Protein AF-A1CC18-F1 (afdb_monomer)

Mean predicted aligned error: 10.13 Å

Radius of gyration: 28.17 Å; Cα contacts (8 Å, |Δi|>4): 1044; chains: 1; bounding box: 89×71×77 Å

Sequence (601 aa):
MAESPVPMTLGKKMDVEEQMAALIDKYSGHFKSHEPQEHPADGEYVVITDATSTLGVHLVAQLVRMKQVRTVFCLVRTPSKYMASFEVQCRLLTHGLWYDISVEDGKKIIAFPADLSNPHLLGMGDDAYGQLRRFATVIIHCDWMSDPNAPLASFEWCIASTRRLLDLCLDTERPELARFCFCSSVRTVMHTLGDVAPEALPGSFSCADYSGDAQSKLVAEHIVHRAGQGTKLRTCVVRTQENLGDLSFAGTRGDDSVADILREGKKIHALPSLDATIKWDRADVIATSVIQLTLSPNVTGIFNVVNPTFIHWGYGLLPLLHRFGSQFQILSVDEWEHRLRESTPNRTTSLKLELEECDGHGNTEFAYDTRKAQAYAPALRQGSGLDEQAVTRLLADLDLRLPGTSVSLLDTHRTVFILAGPSGCGKSTTGKDICERFKLPMIEGDDIHSPASRRKMANRIPLTDDDRWGWLAHLRGAVMNRLQNTEAPGIVVTCSALRTVYRDQLRHLSRLFDEPVQVVFLMLSIRDGKQLQDRLEKRSTDEGHYMSSTMVPSQLQVFEDPDPLETDVIVVNAARPKEVVLENVMDVVNEILSLPSQSVM

Foldseek 3Di:
DDDDDDDDPDDDDDDLQRVLVVLLVVLQPDADAADAAAAPDFAAAEEEECLQALLNLLLLLVQLPDPRQQAYEYEDADPAQLVQLQSNLQSCLLLPSNLVQDLNSSLRYGYFHACLLDLPLRRGDPVSSVCCQAHHQEYEYPDADDDQPDALVVRSSVLSSLSVVLNSQRNHHHRDGHAYEYEAACLQQLQPPDQEAEQALDPGSVRHDPGSRSSNSSSSQSSQVSSVVVHVHAYEYEHEHPFADGLSDLRDPHSHLVLVQVLLLVVLLAHEDDQFKAFHHHSNLLSLLSCLQRVDPPHHGGAYLTAPDIAGVVPGQVVLLVVQDGRGHYDHPVVSLVSSCVVPVPCSVVSVVSSCVRRSVVSRSHYYDHPVSCVRRVSSVVDDGPDSVNSNSSVVSSVPDDPPPPDDLQQQEAEEEEAEEFAQLQQVVLQVLCCVVQVAAEDELVVLFDPVCVVCQLVVHDDDVVSVVVSLVSQLVVLVVRVVVDPGRYHYYYDHCQAPVSVSSNCCSCVPDSGGYHYAYAHSDDLPLVSSQVSVVVCCVVPVDSGHSSCSVVSSVSRDDDDPSPSRYDYQDSSDDPVVSSVVVCVVVCVVRVDGSPDDD

Structure (mmCIF, N/CA/C/O backbone):
data_AF-A1CC18-F1
#
_entry.id   AF-A1CC18-F1
#
loop_
_atom_site.group_PDB
_atom_site.id
_atom_site.type_symbol
_atom_site.label_atom_id
_atom_site.label_alt_id
_atom_site.label_comp_id
_atom_site.label_asym_id
_atom_site.label_entity_id
_atom_site.label_seq_id
_atom_site.pdbx_PDB_ins_code
_atom_site.Cartn_x
_atom_site.Cartn_y
_atom_site.Cartn_z
_atom_site.occupancy
_atom_site.B_iso_or_equiv
_atom_site.auth_seq_id
_atom_site.auth_comp_id
_atom_site.auth_asym_id
_atom_site.auth_atom_id
_atom_site.pdbx_PDB_model_num
ATOM 1 N N . MET A 1 1 ? 59.262 -40.306 6.055 1.00 40.22 1 MET A N 1
ATOM 2 C CA . MET A 1 1 ? 58.000 -40.397 5.297 1.00 40.22 1 MET A CA 1
ATOM 3 C C . MET A 1 1 ? 57.099 -39.315 5.852 1.00 40.22 1 MET A C 1
ATOM 5 O O . MET A 1 1 ? 56.623 -39.466 6.966 1.00 40.22 1 MET A O 1
ATOM 9 N N . ALA A 1 2 ? 57.017 -38.179 5.166 1.00 33.97 2 ALA A N 1
ATOM 10 C CA . ALA A 1 2 ? 56.112 -37.094 5.521 1.00 33.97 2 ALA A CA 1
ATOM 11 C C . ALA A 1 2 ? 54.994 -37.115 4.477 1.00 33.97 2 ALA A C 1
ATOM 13 O O . ALA A 1 2 ? 55.279 -37.059 3.281 1.00 33.97 2 ALA A O 1
ATOM 14 N N . GLU A 1 3 ? 53.763 -37.319 4.935 1.00 34.72 3 GLU A N 1
ATOM 15 C CA . GLU A 1 3 ? 52.571 -37.378 4.097 1.00 34.72 3 GLU A CA 1
ATOM 16 C C . GLU A 1 3 ? 52.326 -36.021 3.427 1.00 34.72 3 GLU A C 1
ATOM 18 O O . GLU A 1 3 ? 52.359 -34.970 4.067 1.00 34.72 3 GLU A O 1
ATOM 23 N N . SER A 1 4 ? 52.106 -36.061 2.113 1.00 32.59 4 SER A N 1
ATOM 24 C CA . SER A 1 4 ? 51.645 -34.923 1.320 1.00 32.59 4 SER A CA 1
ATOM 25 C C . SER A 1 4 ? 50.230 -34.534 1.760 1.00 32.59 4 SER A C 1
ATOM 27 O O . SER A 1 4 ? 49.391 -35.427 1.899 1.00 32.59 4 SER A O 1
ATOM 29 N N . PRO A 1 5 ? 49.908 -33.239 1.919 1.00 38.78 5 PRO A N 1
ATOM 30 C CA . PRO A 1 5 ? 48.545 -32.828 2.210 1.00 38.78 5 PRO A CA 1
ATOM 31 C C . PRO A 1 5 ? 47.650 -33.123 0.999 1.00 38.78 5 PRO A C 1
ATOM 33 O O . PRO A 1 5 ? 47.980 -32.792 -0.141 1.00 38.78 5 PRO A O 1
ATOM 36 N N . VAL A 1 6 ? 46.522 -33.781 1.264 1.00 38.12 6 VAL A N 1
ATOM 37 C CA . VAL A 1 6 ? 45.435 -34.017 0.307 1.00 38.12 6 VAL A CA 1
ATOM 38 C C . VAL A 1 6 ? 44.830 -32.658 -0.077 1.00 38.12 6 VAL A C 1
ATOM 40 O O . VAL A 1 6 ? 44.530 -31.871 0.825 1.00 38.12 6 VAL A O 1
ATOM 43 N N . PRO A 1 7 ? 44.629 -32.341 -1.370 1.00 37.50 7 PRO A N 1
ATOM 44 C CA . PRO A 1 7 ? 43.983 -31.095 -1.758 1.00 37.50 7 PRO A CA 1
ATOM 45 C C . PRO A 1 7 ? 42.531 -31.108 -1.273 1.00 37.50 7 PRO A C 1
ATOM 47 O O . PRO A 1 7 ? 41.759 -31.990 -1.649 1.00 37.50 7 PRO A O 1
ATOM 50 N N . MET A 1 8 ? 42.150 -30.125 -0.453 1.00 37.94 8 MET A N 1
ATOM 51 C CA . MET A 1 8 ? 40.741 -29.835 -0.198 1.00 37.94 8 MET A CA 1
ATOM 52 C C . MET A 1 8 ? 40.079 -29.476 -1.531 1.00 37.94 8 MET A C 1
ATOM 54 O O . MET A 1 8 ? 40.400 -28.459 -2.145 1.00 37.94 8 MET A O 1
ATOM 58 N N . THR A 1 9 ? 39.158 -30.319 -1.988 1.00 38.44 9 THR A N 1
ATOM 59 C CA . THR A 1 9 ? 38.229 -29.999 -3.070 1.00 38.44 9 THR A CA 1
ATOM 60 C C . THR A 1 9 ? 37.445 -28.746 -2.691 1.00 38.44 9 THR A C 1
ATOM 62 O O . THR A 1 9 ? 36.601 -28.799 -1.795 1.00 38.44 9 THR A O 1
ATOM 65 N N . LEU A 1 10 ? 37.717 -27.622 -3.366 1.00 41.66 10 LEU A N 1
ATOM 66 C CA . LEU A 1 10 ? 36.809 -26.478 -3.383 1.00 41.66 10 LEU A CA 1
ATOM 67 C C . LEU A 1 10 ? 35.437 -26.986 -3.840 1.00 41.66 10 LEU A C 1
ATOM 69 O O . LEU A 1 10 ? 35.305 -27.487 -4.958 1.00 41.66 10 LEU A O 1
ATOM 73 N N . GLY A 1 11 ? 34.428 -26.885 -2.972 1.00 41.22 11 GLY A N 1
ATOM 74 C CA . GLY A 1 11 ? 33.044 -27.160 -3.344 1.00 41.22 11 GLY A CA 1
ATOM 75 C C . GLY A 1 11 ? 32.672 -26.305 -4.553 1.00 41.22 11 GLY A C 1
ATOM 76 O O . GLY A 1 11 ? 32.799 -25.081 -4.512 1.00 41.22 11 GLY A O 1
ATOM 77 N N . LYS A 1 12 ? 32.276 -26.951 -5.651 1.00 46.72 12 LYS A N 1
ATOM 78 C CA . LYS A 1 12 ? 31.840 -26.276 -6.875 1.00 46.72 12 LYS A CA 1
ATOM 79 C C . LYS A 1 12 ? 30.637 -25.396 -6.513 1.00 46.72 12 LYS A C 1
ATOM 81 O O . LYS A 1 12 ? 29.624 -25.914 -6.053 1.00 46.72 12 LYS A O 1
ATOM 86 N N . LYS A 1 13 ? 30.774 -24.073 -6.652 1.00 59.25 13 LYS A N 1
ATOM 87 C CA . LYS A 1 13 ? 29.669 -23.127 -6.454 1.00 59.25 13 LYS A CA 1
ATOM 88 C C . LYS A 1 13 ? 28.567 -23.506 -7.449 1.00 59.25 13 LYS A C 1
ATOM 90 O O . LYS A 1 13 ? 28.855 -23.610 -8.639 1.00 59.25 13 LYS A O 1
ATOM 95 N N . MET A 1 14 ? 27.376 -23.806 -6.936 1.00 76.81 14 MET A N 1
ATOM 96 C CA . MET A 1 14 ? 26.227 -24.243 -7.733 1.00 76.81 14 MET A CA 1
ATOM 97 C C . MET A 1 14 ? 25.869 -23.158 -8.751 1.00 76.81 14 MET A C 1
ATOM 99 O O . MET A 1 14 ? 25.941 -21.970 -8.413 1.00 76.81 14 MET A O 1
ATOM 103 N N . ASP A 1 15 ? 25.527 -23.551 -9.974 1.00 91.88 15 ASP A N 1
ATOM 104 C CA . ASP A 1 15 ? 25.164 -22.592 -11.017 1.00 91.88 15 ASP A CA 1
ATOM 105 C C . ASP A 1 15 ? 23.892 -21.813 -10.628 1.00 91.88 15 ASP A C 1
ATOM 107 O O . ASP A 1 15 ? 23.092 -22.286 -9.816 1.00 91.88 15 ASP A O 1
ATOM 111 N N . VAL A 1 16 ? 23.713 -20.588 -11.132 1.00 93.25 16 VAL A N 1
ATOM 112 C CA . VAL A 1 16 ? 22.559 -19.764 -10.732 1.00 93.25 16 VAL A CA 1
ATOM 113 C C . VAL A 1 16 ? 21.242 -20.373 -11.215 1.00 93.25 16 VAL A C 1
ATOM 115 O O . VAL A 1 16 ? 20.261 -20.357 -10.476 1.00 93.25 16 VAL A O 1
ATOM 118 N N . GLU A 1 17 ? 21.230 -21.010 -12.387 1.00 95.06 17 GLU A N 1
ATOM 119 C CA . GLU A 1 17 ? 20.046 -21.690 -12.912 1.00 95.06 17 GLU A CA 1
ATOM 120 C C . GLU A 1 17 ? 19.703 -22.932 -12.075 1.00 95.06 17 GLU A C 1
ATOM 122 O O . GLU A 1 17 ? 18.533 -23.199 -11.790 1.00 95.06 17 GLU A O 1
ATOM 127 N N . GLU A 1 18 ? 20.722 -23.652 -11.591 1.00 96.19 18 GLU A N 1
ATOM 128 C CA . GLU A 1 18 ? 20.558 -24.756 -10.637 1.00 96.19 18 GLU A CA 1
ATOM 129 C C . GLU A 1 18 ? 20.000 -24.259 -9.289 1.00 96.19 18 GLU A C 1
ATOM 131 O O . GLU A 1 18 ? 19.147 -24.918 -8.689 1.00 96.19 18 GLU A O 1
ATOM 136 N N . GLN A 1 19 ? 20.426 -23.080 -8.816 1.00 96.62 19 GLN A N 1
ATOM 137 C CA . GLN A 1 19 ? 19.868 -22.437 -7.616 1.00 96.62 19 GLN A CA 1
ATOM 138 C C . GLN A 1 19 ? 18.402 -22.051 -7.809 1.00 96.62 19 GLN A C 1
ATOM 140 O O . GLN A 1 19 ? 17.582 -22.323 -6.930 1.00 96.62 19 GLN A O 1
ATOM 145 N N . MET A 1 20 ? 18.057 -21.465 -8.957 1.00 98.00 20 MET A N 1
ATOM 146 C CA . MET A 1 20 ? 16.676 -21.131 -9.304 1.00 98.00 20 MET A CA 1
ATOM 147 C C . MET A 1 20 ? 15.802 -22.386 -9.321 1.00 98.00 20 MET A C 1
ATOM 149 O O . MET A 1 20 ? 14.775 -22.421 -8.644 1.00 98.00 20 MET A O 1
ATOM 153 N N . ALA A 1 21 ? 16.239 -23.451 -10.001 1.00 97.44 21 ALA A N 1
ATOM 154 C CA . ALA A 1 21 ? 15.536 -24.733 -10.022 1.00 97.44 21 ALA A CA 1
ATOM 155 C C . ALA A 1 21 ? 15.317 -25.299 -8.607 1.00 97.44 21 ALA A C 1
ATOM 157 O O . ALA A 1 21 ? 14.195 -25.674 -8.256 1.00 97.44 21 ALA A O 1
ATOM 158 N N . ALA A 1 22 ? 16.359 -25.294 -7.770 1.00 97.25 22 ALA A N 1
ATOM 159 C CA . ALA A 1 22 ? 16.284 -25.783 -6.396 1.00 97.25 22 ALA A CA 1
ATOM 160 C C . ALA A 1 22 ? 15.294 -24.981 -5.533 1.00 97.25 22 ALA A C 1
ATOM 162 O O . ALA A 1 22 ? 14.550 -25.568 -4.744 1.00 97.25 22 ALA A O 1
ATOM 163 N N . LEU A 1 23 ? 15.245 -23.653 -5.688 1.00 97.94 23 LEU A N 1
ATOM 164 C CA . LEU A 1 23 ? 14.274 -22.799 -4.995 1.00 97.94 23 LEU A CA 1
ATOM 165 C C . LEU A 1 23 ? 12.844 -23.081 -5.466 1.00 97.94 23 LEU A C 1
ATOM 167 O O . LEU A 1 23 ? 11.942 -23.211 -4.636 1.00 97.94 23 LEU A O 1
ATOM 171 N N . ILE A 1 24 ? 12.627 -23.243 -6.774 1.00 97.88 24 ILE A N 1
ATOM 172 C CA . ILE A 1 24 ? 11.308 -23.596 -7.311 1.00 97.88 24 ILE A CA 1
ATOM 173 C C . ILE A 1 24 ? 10.843 -24.924 -6.704 1.00 97.88 24 ILE A C 1
ATOM 175 O O . ILE A 1 24 ? 9.712 -25.012 -6.223 1.00 97.88 24 ILE A O 1
ATOM 179 N N . ASP A 1 25 ? 11.693 -25.948 -6.679 1.00 96.88 25 ASP A N 1
ATOM 180 C CA . ASP A 1 25 ? 11.341 -27.256 -6.119 1.00 96.88 25 ASP A CA 1
ATOM 181 C C . ASP A 1 25 ? 11.078 -27.186 -4.610 1.00 96.88 25 ASP A C 1
ATOM 183 O O . ASP A 1 25 ? 10.090 -27.751 -4.132 1.00 96.88 25 ASP A O 1
ATOM 187 N N . LYS A 1 26 ? 11.887 -26.418 -3.871 1.00 96.94 26 LYS A N 1
ATOM 188 C CA . LYS A 1 26 ? 11.709 -26.186 -2.432 1.00 96.94 26 LYS A CA 1
ATOM 189 C C . LYS A 1 26 ? 10.349 -25.568 -2.099 1.00 96.94 26 LYS A C 1
ATOM 191 O O . LYS A 1 26 ? 9.719 -25.986 -1.130 1.00 96.94 26 LYS A O 1
ATOM 196 N N . TYR A 1 27 ? 9.890 -24.591 -2.883 1.00 97.19 27 TYR A N 1
ATOM 197 C CA . TYR A 1 27 ? 8.688 -23.810 -2.565 1.00 97.19 27 TYR A CA 1
ATOM 198 C C . TYR A 1 27 ? 7.424 -24.239 -3.327 1.00 97.19 27 TYR A C 1
ATOM 200 O O . TYR A 1 27 ? 6.330 -23.791 -2.984 1.00 97.19 27 TYR A O 1
ATOM 208 N N . SER A 1 28 ? 7.521 -25.155 -4.295 1.00 93.69 28 SER A N 1
ATOM 209 C CA . SER A 1 28 ? 6.364 -25.635 -5.077 1.00 93.69 28 SER A CA 1
ATOM 210 C C . SER A 1 28 ? 5.766 -26.967 -4.603 1.00 93.69 28 SER A C 1
ATOM 212 O O . SER A 1 28 ? 4.832 -27.471 -5.224 1.00 93.69 28 SER A O 1
ATOM 214 N N . GLY A 1 29 ? 6.299 -27.578 -3.543 1.00 86.62 29 GLY A N 1
ATOM 215 C CA . GLY A 1 29 ? 5.804 -28.857 -3.018 1.00 86.62 29 GLY A CA 1
ATOM 216 C C . GLY A 1 29 ? 4.628 -28.710 -2.043 1.00 86.62 29 GLY A C 1
ATOM 217 O O . GLY A 1 29 ? 4.548 -27.733 -1.308 1.00 86.62 29 GLY A O 1
ATOM 218 N N . HIS A 1 30 ? 3.743 -29.711 -1.980 1.00 87.00 30 HIS A N 1
ATOM 219 C CA . HIS A 1 30 ? 2.725 -29.865 -0.922 1.00 87.00 30 HIS A CA 1
ATOM 220 C C . HIS A 1 30 ? 1.793 -28.651 -0.714 1.00 87.00 30 HIS A C 1
ATOM 222 O O . HIS A 1 30 ? 1.749 -28.067 0.370 1.00 87.00 30 HIS A O 1
ATOM 228 N N . PHE A 1 31 ? 1.036 -28.250 -1.739 1.00 91.12 31 PHE A N 1
ATOM 229 C CA . PHE A 1 31 ? -0.046 -27.275 -1.555 1.00 91.12 31 PHE A CA 1
ATOM 230 C C . PHE A 1 31 ? -1.204 -27.881 -0.757 1.00 91.12 31 PHE A C 1
ATOM 232 O O . PHE A 1 31 ? -1.574 -29.041 -0.959 1.00 91.12 31 PHE A O 1
ATOM 239 N N . LYS A 1 32 ? -1.779 -27.092 0.153 1.00 88.38 32 LYS A N 1
ATOM 240 C CA . LYS A 1 32 ? -2.956 -27.497 0.925 1.00 88.38 32 LYS A CA 1
ATOM 241 C C . LYS A 1 32 ? -4.192 -27.582 0.028 1.00 88.38 32 LYS A C 1
ATOM 243 O O . LYS A 1 32 ? -4.286 -26.914 -1.000 1.00 88.38 32 LYS A O 1
ATOM 248 N N . SER A 1 33 ? -5.152 -28.405 0.437 1.00 88.88 33 SER A N 1
ATOM 249 C CA . SER A 1 33 ? -6.486 -28.398 -0.163 1.00 88.88 33 SER A CA 1
ATOM 250 C C . SER A 1 33 ? -7.361 -27.399 0.576 1.00 88.88 33 SER A C 1
ATOM 252 O O . SER A 1 33 ? -7.389 -27.404 1.802 1.00 88.88 33 SER A O 1
ATOM 254 N N . HIS A 1 34 ? -8.069 -26.565 -0.175 1.00 92.06 34 HIS A N 1
ATOM 255 C CA . HIS A 1 34 ? -9.042 -25.643 0.391 1.00 92.06 34 HIS A CA 1
ATOM 256 C C . HIS A 1 34 ? -10.297 -26.383 0.841 1.00 92.06 34 HIS A C 1
ATOM 258 O O . HIS A 1 34 ? -10.808 -27.250 0.125 1.00 92.06 34 HIS A O 1
ATOM 264 N N . GLU A 1 35 ? -10.794 -26.003 2.011 1.00 90.56 35 GLU A N 1
ATOM 265 C CA . GLU A 1 35 ? -12.036 -26.496 2.589 1.00 90.56 35 GLU A CA 1
ATOM 266 C C . GLU A 1 35 ? -13.097 -25.394 2.469 1.00 90.56 35 GLU A C 1
ATOM 268 O O . GLU A 1 35 ? -13.017 -24.410 3.204 1.00 90.56 35 GLU A O 1
ATOM 273 N N . PRO A 1 36 ? -14.077 -25.527 1.553 1.00 90.69 36 PRO A N 1
ATOM 274 C CA . PRO A 1 36 ? -15.113 -24.518 1.371 1.00 90.69 36 PRO A CA 1
ATOM 275 C C . PRO A 1 36 ? -15.918 -24.291 2.649 1.00 90.69 36 PRO A C 1
ATOM 277 O O . PRO A 1 36 ? -16.419 -25.243 3.252 1.00 90.69 36 PRO A O 1
ATOM 280 N N . GLN A 1 37 ? -16.098 -23.026 3.024 1.00 92.44 37 GLN A N 1
ATOM 281 C CA . GLN A 1 37 ? -16.905 -22.628 4.180 1.00 92.44 37 GLN A CA 1
ATOM 282 C C . GLN A 1 37 ? -17.987 -21.632 3.773 1.00 92.44 37 GLN A C 1
ATOM 284 O O . GLN A 1 37 ? -17.754 -20.751 2.948 1.00 92.44 37 GLN A O 1
ATOM 289 N N . GLU A 1 38 ? -19.183 -21.751 4.351 1.00 90.25 38 GLU A N 1
ATOM 290 C CA . GLU A 1 38 ? -20.230 -20.751 4.136 1.00 90.25 38 GLU A CA 1
ATOM 291 C C . GLU A 1 38 ? -19.786 -19.396 4.694 1.00 90.25 38 GLU A C 1
ATOM 293 O O . GLU A 1 38 ? -19.384 -19.286 5.851 1.00 90.25 38 GLU A O 1
ATOM 298 N N . HIS A 1 39 ? -19.895 -18.349 3.876 1.00 89.75 39 HIS A N 1
ATOM 299 C CA . HIS A 1 39 ? -19.532 -16.999 4.284 1.00 89.75 39 HIS A CA 1
ATOM 300 C C . HIS A 1 39 ? -20.627 -16.004 3.874 1.00 89.75 39 HIS A C 1
ATOM 302 O O . HIS A 1 39 ? -20.979 -15.949 2.695 1.00 89.75 39 HIS A O 1
ATOM 308 N N . PRO A 1 40 ? -21.169 -15.198 4.808 1.00 85.19 40 PRO A N 1
ATOM 309 C CA . PRO A 1 40 ? -22.319 -14.334 4.534 1.00 85.19 40 PRO A CA 1
ATOM 310 C C . PRO A 1 40 ? -21.963 -13.048 3.774 1.00 85.19 40 PRO A C 1
ATOM 312 O O . PRO A 1 40 ? -22.850 -12.409 3.215 1.00 85.19 40 PRO A O 1
ATOM 315 N N . ALA A 1 41 ? -20.693 -12.630 3.786 1.00 85.19 41 ALA A N 1
ATOM 316 C CA . ALA A 1 41 ? -20.282 -11.374 3.158 1.00 85.19 41 ALA A CA 1
ATOM 317 C C . ALA A 1 41 ? -20.158 -11.498 1.633 1.00 85.19 41 ALA A C 1
ATOM 319 O O . ALA A 1 41 ? -19.503 -12.420 1.140 1.00 85.19 41 ALA A O 1
ATOM 320 N N . ASP A 1 42 ? -20.718 -10.530 0.911 1.00 90.12 42 ASP A N 1
ATOM 321 C CA . ASP A 1 42 ? -20.673 -10.420 -0.547 1.00 90.12 42 ASP A CA 1
ATOM 322 C C . ASP A 1 42 ? -19.545 -9.492 -1.034 1.00 90.12 42 ASP A C 1
ATOM 324 O O . ASP A 1 42 ? -18.890 -8.806 -0.250 1.00 90.12 42 ASP A O 1
ATOM 328 N N . GLY A 1 43 ? -19.334 -9.450 -2.350 1.00 94.00 43 GLY A N 1
ATOM 329 C CA . GLY A 1 43 ? -18.351 -8.560 -2.967 1.00 94.00 43 GLY A CA 1
ATOM 330 C C . GLY A 1 43 ? -16.895 -8.980 -2.745 1.00 94.00 43 GLY A C 1
ATOM 331 O O . GLY A 1 43 ? -16.594 -10.105 -2.351 1.00 94.00 43 GLY A O 1
ATOM 332 N N . GLU A 1 44 ? -15.990 -8.059 -3.062 1.00 96.62 44 GLU A N 1
ATOM 333 C CA . GLU A 1 44 ? -14.548 -8.277 -3.119 1.00 96.62 44 GLU A CA 1
ATOM 334 C C . GLU A 1 44 ? -13.831 -7.643 -1.924 1.00 96.62 44 GLU A C 1
ATOM 336 O O . GLU A 1 44 ? -14.074 -6.487 -1.564 1.00 96.62 44 GLU A O 1
ATOM 341 N N . TYR A 1 45 ? -12.902 -8.405 -1.359 1.00 97.75 45 TYR A N 1
ATOM 342 C CA . TYR A 1 45 ? -12.007 -8.029 -0.275 1.00 97.75 45 TYR A CA 1
ATOM 343 C C . TYR A 1 45 ? -10.583 -8.258 -0.775 1.00 97.75 45 TYR A C 1
ATOM 345 O O . TYR A 1 45 ? -10.106 -9.396 -0.834 1.00 97.75 45 TYR A O 1
ATOM 353 N N . VAL A 1 46 ? -9.938 -7.181 -1.211 1.00 98.56 46 VAL A N 1
ATOM 354 C CA . VAL A 1 46 ? -8.676 -7.245 -1.953 1.00 98.56 46 VAL A CA 1
ATOM 355 C C . VAL A 1 46 ? -7.518 -6.963 -1.013 1.00 98.56 46 VAL A C 1
ATOM 357 O O . VAL A 1 46 ? -7.502 -5.927 -0.363 1.00 98.56 46 VAL A O 1
ATOM 360 N N . VAL A 1 47 ? -6.544 -7.863 -0.950 1.00 98.62 47 VAL A N 1
ATOM 361 C CA . VAL A 1 47 ? -5.287 -7.665 -0.224 1.00 98.62 47 VAL A CA 1
ATOM 362 C C . VAL A 1 47 ? -4.233 -7.159 -1.199 1.00 98.62 47 VAL A C 1
ATOM 364 O O . VAL A 1 47 ? -4.071 -7.744 -2.267 1.00 98.62 47 VAL A O 1
ATOM 367 N N . ILE A 1 48 ? -3.512 -6.103 -0.839 1.00 98.50 48 ILE A N 1
ATOM 368 C CA . ILE A 1 48 ? -2.391 -5.558 -1.610 1.00 98.50 48 ILE A CA 1
ATOM 369 C C . ILE A 1 48 ? -1.153 -5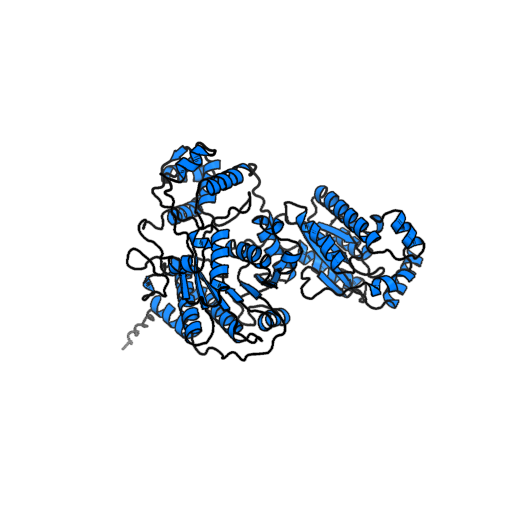.580 -0.720 1.00 98.50 48 ILE A C 1
ATOM 371 O O . ILE A 1 48 ? -1.156 -4.997 0.367 1.00 98.50 48 ILE A O 1
ATOM 375 N N . THR A 1 49 ? -0.098 -6.251 -1.177 1.00 96.06 49 THR A N 1
ATOM 376 C CA . THR A 1 49 ? 1.229 -6.131 -0.560 1.00 96.06 49 THR A CA 1
ATOM 377 C C . THR A 1 49 ? 1.985 -5.008 -1.258 1.00 96.06 49 THR A C 1
ATOM 379 O O . THR A 1 49 ? 1.982 -4.997 -2.488 1.00 96.06 49 THR A O 1
ATOM 382 N N . ASP A 1 50 ? 2.630 -4.127 -0.498 1.00 90.00 50 ASP A N 1
ATOM 383 C CA . ASP A 1 50 ? 3.218 -2.876 -0.995 1.00 90.00 50 ASP A CA 1
ATOM 384 C C . ASP A 1 50 ? 2.167 -1.915 -1.577 1.00 90.00 50 ASP A C 1
ATOM 386 O O . ASP A 1 50 ? 2.126 -1.570 -2.754 1.00 90.00 50 ASP A O 1
ATOM 390 N N . ALA A 1 51 ? 1.264 -1.473 -0.702 1.00 92.62 51 ALA A N 1
ATOM 391 C CA . ALA A 1 51 ? 0.253 -0.466 -1.025 1.00 92.62 51 ALA A CA 1
ATOM 392 C C . ALA A 1 51 ? 0.808 0.974 -1.076 1.00 92.62 51 ALA A C 1
ATOM 394 O O . ALA A 1 51 ? 0.032 1.924 -1.188 1.00 92.62 51 ALA A O 1
ATOM 395 N N . THR A 1 52 ? 2.124 1.140 -0.928 1.00 89.69 52 THR A N 1
ATOM 396 C CA . THR A 1 52 ? 2.805 2.430 -0.754 1.00 89.69 52 THR A CA 1
ATOM 397 C C . THR A 1 52 ? 3.681 2.827 -1.936 1.00 89.69 52 THR A C 1
ATOM 399 O O . THR A 1 52 ? 4.017 4.006 -2.050 1.00 89.69 52 THR A O 1
ATOM 402 N N . SER A 1 53 ? 4.018 1.888 -2.822 1.00 88.44 53 SER A N 1
ATOM 403 C CA . SER A 1 53 ? 4.612 2.191 -4.124 1.00 88.44 53 SER A CA 1
ATOM 404 C C . SER A 1 53 ? 3.632 2.891 -5.062 1.00 88.44 53 SER A C 1
ATOM 406 O O . SER A 1 53 ? 2.417 2.887 -4.845 1.00 88.44 53 SER A O 1
ATOM 408 N N . THR A 1 54 ? 4.164 3.445 -6.155 1.00 88.06 54 THR A N 1
ATOM 409 C CA . THR A 1 54 ? 3.384 4.072 -7.229 1.00 88.06 54 THR A CA 1
ATOM 410 C C . THR A 1 54 ? 2.287 3.135 -7.743 1.00 88.06 54 THR A C 1
ATOM 412 O O . THR A 1 54 ? 1.119 3.517 -7.780 1.00 88.06 54 THR A O 1
ATOM 415 N N . LEU A 1 55 ? 2.607 1.877 -8.071 1.00 92.44 55 LEU A N 1
ATOM 416 C CA . LEU A 1 55 ? 1.584 0.914 -8.494 1.00 92.44 55 LEU A CA 1
ATOM 417 C C . LEU A 1 55 ? 0.566 0.652 -7.372 1.00 92.44 55 LEU A C 1
ATOM 419 O O . LEU A 1 55 ? -0.641 0.668 -7.622 1.00 92.44 55 LEU A O 1
ATOM 423 N N . GLY A 1 56 ? 1.042 0.455 -6.139 1.00 94.88 56 GLY A N 1
ATOM 424 C CA . GLY A 1 56 ? 0.218 0.182 -4.964 1.00 94.88 56 GLY A CA 1
ATOM 425 C C . GLY A 1 56 ? -0.852 1.244 -4.708 1.00 94.88 56 GLY A C 1
ATOM 426 O O . GLY A 1 56 ? -2.034 0.910 -4.589 1.00 94.88 56 GLY A O 1
ATOM 427 N N . VAL A 1 57 ? -0.487 2.529 -4.686 1.00 93.00 57 VAL A N 1
ATOM 428 C CA . VAL A 1 57 ? -1.455 3.610 -4.428 1.00 93.00 57 VAL A CA 1
ATOM 429 C C . VAL A 1 57 ? -2.466 3.788 -5.552 1.00 93.00 57 VAL A C 1
ATOM 431 O O . VAL A 1 57 ? -3.641 4.043 -5.276 1.00 93.00 57 VAL A O 1
ATOM 434 N N . HIS A 1 58 ? -2.054 3.597 -6.808 1.00 95.44 58 HIS A N 1
ATOM 435 C CA . HIS A 1 58 ? -2.970 3.628 -7.949 1.00 95.44 58 HIS A CA 1
ATOM 436 C C . HIS A 1 58 ? -3.949 2.446 -7.903 1.00 95.44 58 HIS A C 1
ATOM 438 O O . HIS A 1 58 ? -5.143 2.637 -8.148 1.00 95.44 58 HIS A O 1
ATOM 444 N N . LEU A 1 59 ? -3.499 1.251 -7.497 1.00 98.00 59 LEU A N 1
ATOM 445 C CA . LEU A 1 59 ? -4.382 0.106 -7.244 1.00 98.00 59 LEU A CA 1
ATOM 446 C C . LEU A 1 59 ? -5.400 0.424 -6.142 1.00 98.00 59 LEU A C 1
ATOM 448 O O . LEU A 1 59 ? -6.600 0.242 -6.356 1.00 98.00 59 LEU A O 1
ATOM 452 N N . VAL A 1 60 ? -4.948 0.935 -4.991 1.00 98.06 60 VAL A N 1
ATOM 453 C CA . VAL A 1 60 ? -5.825 1.310 -3.868 1.00 98.06 60 VAL A CA 1
ATOM 454 C C . VAL A 1 60 ? -6.868 2.331 -4.322 1.00 98.06 60 VAL A C 1
ATOM 456 O O . VAL A 1 60 ? -8.065 2.087 -4.163 1.00 98.06 60 VAL A O 1
ATOM 459 N N . ALA A 1 61 ? -6.439 3.437 -4.936 1.00 96.75 61 ALA A N 1
ATOM 460 C CA . ALA A 1 61 ? -7.316 4.531 -5.348 1.00 96.75 61 ALA A CA 1
ATOM 461 C C . ALA A 1 61 ? -8.398 4.092 -6.343 1.00 96.75 61 ALA A C 1
ATOM 463 O O . ALA A 1 61 ? -9.538 4.559 -6.279 1.00 96.75 61 ALA A O 1
ATOM 464 N N . GLN A 1 62 ? -8.066 3.179 -7.257 1.00 97.75 62 GLN A N 1
ATOM 465 C CA . GLN A 1 62 ? -9.015 2.665 -8.241 1.00 97.75 62 GLN A CA 1
ATOM 466 C C . GLN A 1 62 ? -9.959 1.618 -7.637 1.00 97.75 62 GLN A C 1
ATOM 468 O O . GLN A 1 62 ? -11.170 1.700 -7.853 1.00 97.75 62 GLN A O 1
ATOM 473 N N . LEU A 1 63 ? -9.443 0.675 -6.840 1.00 98.38 63 LEU A N 1
ATOM 474 C CA . LEU A 1 63 ? -10.234 -0.405 -6.240 1.00 98.38 63 LEU A CA 1
ATOM 475 C C . LEU A 1 63 ? -11.299 0.119 -5.278 1.00 98.38 63 LEU A C 1
ATOM 477 O O . LEU A 1 63 ? -12.444 -0.327 -5.339 1.00 98.38 63 LEU A O 1
ATOM 481 N N . VAL A 1 64 ? -10.976 1.100 -4.430 1.00 97.56 64 VAL A N 1
ATOM 482 C CA . VAL A 1 64 ? -11.945 1.629 -3.454 1.00 97.56 64 VAL A CA 1
ATOM 483 C C . VAL A 1 64 ? -13.148 2.296 -4.115 1.00 97.56 64 VAL A C 1
ATOM 485 O O . VAL A 1 64 ? -14.225 2.325 -3.532 1.00 97.56 64 VAL A O 1
ATOM 488 N N . ARG A 1 65 ? -13.023 2.773 -5.356 1.00 96.75 65 ARG A N 1
ATOM 489 C CA . ARG A 1 65 ? -14.124 3.398 -6.110 1.00 96.75 65 ARG A CA 1
ATOM 490 C C . ARG A 1 65 ? -15.063 2.374 -6.754 1.00 96.75 65 ARG A C 1
ATOM 492 O O . ARG A 1 65 ? -16.137 2.727 -7.244 1.00 96.75 65 ARG A O 1
ATOM 499 N N . MET A 1 66 ? -14.679 1.100 -6.774 1.00 97.56 66 MET A N 1
ATOM 500 C CA . MET A 1 66 ? -15.472 0.030 -7.371 1.00 97.56 66 MET A CA 1
ATOM 501 C C . MET A 1 66 ? -16.585 -0.401 -6.412 1.00 97.56 66 MET A C 1
ATOM 503 O O . MET A 1 66 ? -16.363 -0.640 -5.226 1.00 97.56 66 MET A O 1
ATOM 507 N N . LYS A 1 67 ? -17.817 -0.517 -6.921 1.00 96.06 67 LYS A N 1
ATOM 508 C CA . LYS A 1 67 ? -18.996 -0.842 -6.094 1.00 96.06 67 LYS A CA 1
ATOM 509 C C . LYS A 1 67 ? -18.957 -2.259 -5.527 1.00 96.06 67 LYS A C 1
ATOM 511 O O . LYS A 1 67 ? -19.487 -2.490 -4.445 1.00 96.06 67 LYS A O 1
ATOM 516 N N . GLN A 1 68 ? -18.364 -3.192 -6.268 1.00 96.19 68 GLN A N 1
ATOM 517 C CA . GLN A 1 68 ? -18.200 -4.575 -5.836 1.00 96.19 68 GLN A CA 1
ATOM 518 C C . GLN A 1 68 ? -17.105 -4.739 -4.779 1.00 96.19 68 GLN A C 1
ATOM 520 O O . GLN A 1 68 ? -17.116 -5.743 -4.082 1.00 96.19 68 GLN A O 1
ATOM 525 N N . VAL A 1 69 ? -16.179 -3.782 -4.644 1.00 97.75 69 VAL A N 1
ATOM 526 C CA . VAL A 1 69 ? -15.113 -3.837 -3.639 1.00 97.75 69 VAL A CA 1
ATOM 527 C C . VAL A 1 69 ? -15.652 -3.291 -2.322 1.00 97.75 69 VAL A C 1
ATOM 529 O O . VAL A 1 69 ? -16.095 -2.142 -2.237 1.00 97.75 69 VAL A O 1
ATOM 532 N N . ARG A 1 70 ? -15.636 -4.140 -1.294 1.00 96.75 70 ARG A N 1
ATOM 533 C CA . ARG A 1 70 ? -16.040 -3.800 0.075 1.00 96.75 70 ARG A CA 1
ATOM 534 C C . ARG A 1 70 ? -14.866 -3.278 0.884 1.00 96.75 70 ARG A C 1
ATOM 536 O O . ARG A 1 70 ? -15.035 -2.350 1.668 1.00 96.75 70 ARG A O 1
ATOM 543 N N . THR A 1 71 ? -13.688 -3.850 0.661 1.00 97.38 71 THR A N 1
ATOM 544 C CA . THR A 1 71 ? -12.494 -3.554 1.448 1.00 97.38 71 THR A CA 1
ATOM 545 C C . THR A 1 71 ? -11.232 -3.753 0.620 1.00 97.38 71 THR A C 1
ATOM 547 O O . THR A 1 71 ? -11.128 -4.712 -0.148 1.00 97.38 71 THR A O 1
ATOM 550 N N . VAL A 1 72 ? -10.263 -2.866 0.823 1.00 98.38 72 VAL A N 1
ATOM 551 C CA . VAL A 1 72 ? -8.888 -2.989 0.345 1.00 98.38 72 VAL A CA 1
ATOM 552 C C . VAL A 1 72 ? -7.975 -3.063 1.569 1.00 98.38 72 VAL A C 1
ATOM 554 O O . VAL A 1 72 ? -7.819 -2.081 2.295 1.00 98.38 72 VAL A O 1
ATOM 557 N N . PHE A 1 73 ? -7.416 -4.245 1.816 1.00 98.06 73 PHE A N 1
ATOM 558 C CA . PHE A 1 73 ? -6.444 -4.497 2.870 1.00 98.06 73 PHE A CA 1
ATOM 559 C C . PHE A 1 73 ? -5.034 -4.169 2.368 1.00 98.06 73 PHE A C 1
ATOM 561 O O . PHE A 1 73 ? -4.508 -4.853 1.492 1.00 98.06 73 PHE A O 1
ATOM 568 N N . CYS A 1 74 ? -4.414 -3.144 2.938 1.00 97.94 74 CYS A N 1
ATOM 569 C CA . CYS A 1 74 ? -3.071 -2.691 2.598 1.00 97.94 74 CYS A CA 1
ATOM 570 C C . CYS A 1 74 ? -2.061 -3.260 3.598 1.00 97.94 74 CYS A C 1
ATOM 572 O O . CYS A 1 74 ? -2.110 -2.922 4.781 1.00 97.94 74 CYS A O 1
ATOM 574 N N . LEU A 1 75 ? -1.140 -4.109 3.151 1.00 96.44 75 LEU A N 1
ATOM 575 C CA . LEU A 1 75 ? -0.061 -4.608 4.004 1.00 96.44 75 LEU A CA 1
ATOM 576 C C . LEU A 1 75 ? 1.152 -3.695 3.859 1.00 96.44 75 LEU A C 1
ATOM 578 O O . LEU A 1 75 ? 1.659 -3.516 2.751 1.00 96.44 75 LEU A O 1
ATOM 582 N N . VAL A 1 76 ? 1.583 -3.101 4.973 1.00 93.62 76 VAL A N 1
ATOM 583 C CA . VAL A 1 76 ? 2.624 -2.068 4.986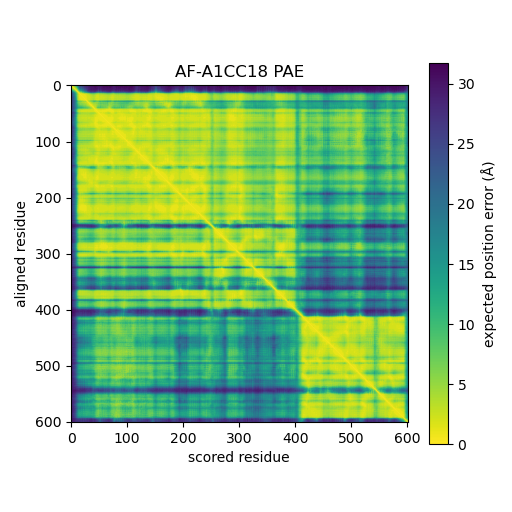 1.00 93.62 76 VAL A CA 1
ATOM 584 C C . VAL A 1 76 ? 3.634 -2.360 6.084 1.00 93.62 76 VAL A C 1
ATOM 586 O O . VAL A 1 76 ? 3.259 -2.634 7.228 1.00 93.62 76 VAL A O 1
ATOM 589 N N . ARG A 1 77 ? 4.925 -2.248 5.768 1.00 90.94 77 ARG A N 1
ATOM 590 C CA . ARG A 1 77 ? 6.004 -2.459 6.734 1.00 90.94 77 ARG A CA 1
ATOM 591 C C . ARG A 1 77 ? 6.119 -1.287 7.703 1.00 90.94 77 ARG A C 1
ATOM 593 O O . ARG A 1 77 ? 6.848 -0.333 7.475 1.00 90.94 77 ARG A O 1
ATOM 600 N N . THR A 1 78 ? 5.374 -1.363 8.798 1.00 87.88 78 THR A N 1
ATOM 601 C CA . THR A 1 78 ? 5.289 -0.314 9.822 1.00 87.88 78 THR A CA 1
ATOM 602 C C . THR A 1 78 ? 5.165 -0.937 11.213 1.00 87.88 78 THR A C 1
ATOM 604 O O . THR A 1 78 ? 4.753 -2.091 11.329 1.00 87.88 78 THR A O 1
ATOM 607 N N . PRO A 1 79 ? 5.506 -0.207 12.290 1.00 82.69 79 PRO A N 1
ATOM 608 C CA . PRO A 1 79 ? 5.431 -0.749 13.647 1.00 82.69 79 PRO A CA 1
ATOM 609 C C . PRO A 1 79 ? 3.992 -0.911 14.162 1.00 82.69 79 PRO A C 1
ATOM 611 O O . PRO A 1 79 ? 3.760 -1.681 15.091 1.00 82.69 79 PRO A O 1
ATOM 614 N N . SER A 1 80 ? 3.016 -0.197 13.588 1.00 83.50 80 SER A N 1
ATOM 615 C CA . SER A 1 80 ? 1.646 -0.165 14.103 1.00 83.50 80 SER A CA 1
ATOM 616 C C . SER A 1 80 ? 0.593 0.002 13.006 1.00 83.50 80 SER A C 1
ATOM 618 O O . SER A 1 80 ? 0.850 0.536 11.929 1.00 83.50 80 SER A O 1
ATOM 620 N N . LYS A 1 81 ? -0.642 -0.424 13.303 1.00 85.19 81 LYS A N 1
ATOM 621 C CA . LYS A 1 81 ? -1.818 -0.295 12.414 1.00 85.19 81 LYS A CA 1
ATOM 622 C C . LYS A 1 81 ? -2.130 1.150 12.036 1.00 85.19 81 LYS A C 1
ATOM 624 O O . LYS A 1 81 ? -2.524 1.447 10.908 1.00 85.19 81 LYS A O 1
ATOM 629 N N . TYR A 1 82 ? -1.921 2.040 12.994 1.00 79.56 82 TYR A N 1
ATOM 630 C CA . TYR A 1 82 ? -2.050 3.470 12.804 1.00 79.56 82 TYR A CA 1
ATOM 631 C C . TYR A 1 82 ? -1.053 3.989 11.757 1.00 79.56 82 TYR A C 1
ATOM 633 O O . TYR A 1 82 ? -1.460 4.641 10.797 1.00 79.56 82 TYR A O 1
ATOM 641 N N . MET A 1 83 ? 0.229 3.629 11.890 1.00 81.88 83 MET A N 1
ATOM 642 C CA . MET A 1 83 ? 1.273 4.015 10.936 1.00 81.88 83 MET A CA 1
ATOM 643 C C . MET A 1 83 ? 1.035 3.445 9.544 1.00 81.88 83 MET A C 1
ATOM 645 O O . MET A 1 83 ? 1.174 4.170 8.565 1.00 81.88 83 MET A O 1
ATOM 649 N N . ALA A 1 84 ? 0.593 2.191 9.450 1.00 89.25 84 ALA A N 1
ATOM 650 C CA . ALA A 1 84 ? 0.215 1.596 8.172 1.00 89.25 84 ALA A CA 1
ATOM 651 C C . ALA A 1 84 ? -0.856 2.439 7.454 1.00 89.25 84 ALA A C 1
ATOM 653 O O . ALA A 1 84 ? -0.757 2.698 6.258 1.00 89.25 84 ALA A O 1
ATOM 654 N N . SER A 1 85 ? -1.876 2.891 8.193 1.00 87.62 85 SER A N 1
ATOM 655 C CA . SER A 1 85 ? -2.995 3.662 7.627 1.00 87.62 85 SER A CA 1
ATOM 656 C C . SER A 1 85 ? -2.553 5.057 7.202 1.00 87.62 85 SER A C 1
ATOM 658 O O . SER A 1 85 ? -2.952 5.547 6.146 1.00 87.62 85 SER A O 1
ATOM 660 N N . PHE A 1 86 ? -1.694 5.671 8.012 1.00 82.44 86 PHE A N 1
ATOM 661 C CA . PHE A 1 86 ? -1.119 6.973 7.730 1.00 82.44 86 PHE A CA 1
ATOM 662 C C . PHE A 1 86 ? -0.227 6.966 6.492 1.00 82.44 86 PHE A C 1
ATOM 664 O O . PHE A 1 86 ? -0.406 7.812 5.623 1.00 82.44 86 PHE A O 1
ATOM 671 N N . GLU A 1 87 ? 0.682 5.997 6.375 1.00 85.69 87 GLU A N 1
ATOM 672 C CA . GLU A 1 87 ? 1.599 5.912 5.237 1.00 85.69 87 GLU A CA 1
ATOM 673 C C . GLU A 1 87 ? 0.819 5.762 3.924 1.00 85.69 87 GLU A C 1
ATOM 675 O O . GLU A 1 87 ? 1.065 6.503 2.977 1.00 85.69 87 GLU A O 1
ATOM 680 N N . VAL A 1 88 ? -0.202 4.896 3.879 1.00 90.62 88 VAL A N 1
ATOM 681 C CA . VAL A 1 88 ? -1.064 4.754 2.688 1.00 90.62 88 VAL A CA 1
ATOM 682 C C . VAL A 1 88 ? -1.757 6.073 2.345 1.00 90.62 88 VAL A C 1
ATOM 684 O O . VAL A 1 88 ? -1.791 6.467 1.180 1.00 90.62 88 VAL A O 1
ATOM 687 N N . GLN A 1 89 ? -2.287 6.787 3.341 1.00 86.88 89 GLN A N 1
ATOM 688 C CA . GLN A 1 89 ? -2.927 8.084 3.125 1.00 86.88 89 GLN A CA 1
ATOM 689 C C . GLN A 1 89 ? -1.937 9.138 2.608 1.00 86.88 89 GLN A C 1
ATOM 691 O O . GLN A 1 89 ? -2.245 9.850 1.653 1.00 86.88 89 GLN A O 1
ATOM 696 N N . CYS A 1 90 ? -0.747 9.224 3.202 1.00 82.31 90 CYS A N 1
ATOM 697 C CA . CYS A 1 90 ? 0.328 10.116 2.771 1.00 82.31 90 CYS A CA 1
ATOM 698 C C . CYS A 1 90 ? 0.753 9.830 1.334 1.00 82.31 90 CYS A C 1
ATOM 700 O O . CYS A 1 90 ? 0.933 10.757 0.541 1.00 82.31 90 CYS A O 1
ATOM 702 N N . ARG A 1 91 ? 0.872 8.554 0.965 1.00 84.94 91 ARG A N 1
ATOM 703 C CA . ARG A 1 91 ? 1.214 8.154 -0.401 1.00 84.94 91 ARG A CA 1
ATOM 704 C C . ARG A 1 91 ? 0.088 8.498 -1.376 1.00 84.94 91 ARG A C 1
ATOM 706 O O . ARG A 1 91 ? 0.336 9.136 -2.390 1.00 84.94 91 ARG A O 1
ATOM 713 N N . LEU A 1 92 ? -1.172 8.248 -1.030 1.00 86.88 92 LEU A N 1
ATOM 714 C CA . LEU A 1 92 ? -2.305 8.710 -1.844 1.00 86.88 92 LEU A CA 1
ATOM 715 C C . LEU A 1 92 ? -2.328 10.238 -2.014 1.00 86.88 92 LEU A C 1
ATOM 717 O O . LEU A 1 92 ? -2.681 10.726 -3.085 1.00 86.88 92 LEU A O 1
ATOM 721 N N . LEU A 1 93 ? -1.964 11.000 -0.981 1.00 80.31 93 LEU A N 1
ATOM 722 C CA . LEU A 1 93 ? -1.935 12.463 -1.017 1.00 80.31 93 LEU A CA 1
ATOM 723 C C . LEU A 1 93 ? -0.788 13.006 -1.875 1.00 80.31 93 LEU A C 1
ATOM 725 O O . LEU A 1 93 ? -1.002 13.892 -2.692 1.00 80.31 93 LEU A O 1
ATOM 729 N N . THR A 1 94 ? 0.415 12.458 -1.714 1.00 76.12 94 THR A N 1
ATOM 730 C CA . THR A 1 94 ? 1.615 12.873 -2.466 1.00 76.12 94 THR A CA 1
ATOM 731 C C . THR A 1 94 ? 1.513 12.552 -3.956 1.00 76.12 94 THR A C 1
ATOM 733 O O . THR A 1 94 ? 2.075 13.275 -4.774 1.00 76.12 94 THR A O 1
ATOM 736 N N . HIS A 1 95 ? 0.725 11.535 -4.312 1.00 77.75 95 HIS A N 1
ATOM 737 C CA . HIS A 1 95 ? 0.325 11.243 -5.688 1.00 77.75 95 HIS A CA 1
ATOM 738 C C . HIS A 1 95 ? -0.960 11.998 -6.114 1.00 77.75 95 HIS A C 1
ATOM 740 O O . HIS A 1 95 ? -1.440 11.821 -7.227 1.00 77.75 95 HIS A O 1
ATOM 746 N N . GLY A 1 96 ? -1.558 12.827 -5.249 1.00 77.06 96 GLY A N 1
ATOM 747 C CA . GLY A 1 96 ? -2.803 13.587 -5.475 1.00 77.06 96 GLY A CA 1
ATOM 748 C C . GLY A 1 96 ? -4.064 12.757 -5.722 1.00 77.06 96 GLY A C 1
ATOM 749 O O . GLY A 1 96 ? -5.096 13.293 -6.114 1.00 77.06 96 GLY A O 1
ATOM 750 N N . LEU A 1 97 ? -4.018 11.459 -5.439 1.00 86.50 97 LEU A N 1
ATOM 751 C CA . LEU A 1 97 ? -5.143 10.532 -5.564 1.00 86.50 97 LEU A CA 1
ATOM 752 C C . LEU A 1 97 ? -6.126 10.649 -4.391 1.00 86.50 97 LEU A C 1
ATOM 754 O O . LEU A 1 97 ? -7.295 10.287 -4.516 1.00 86.50 97 LEU A O 1
ATOM 758 N N . TRP A 1 98 ? -5.673 11.153 -3.238 1.00 84.88 98 TRP A N 1
ATOM 759 C CA . TRP A 1 98 ? -6.486 11.229 -2.020 1.00 84.88 98 TRP A CA 1
ATOM 760 C C . TRP A 1 98 ? -7.748 12.089 -2.177 1.00 84.88 98 TRP A C 1
ATOM 762 O O . TRP A 1 98 ? -8.803 11.750 -1.632 1.00 84.88 98 TRP A O 1
ATOM 772 N N . TYR A 1 99 ? -7.663 13.185 -2.935 1.00 80.50 99 TYR A N 1
ATOM 773 C CA . TYR A 1 99 ? -8.781 14.113 -3.123 1.00 80.50 99 TYR A CA 1
ATOM 774 C C . TYR A 1 99 ? -9.885 13.552 -4.026 1.00 80.50 99 TYR A C 1
ATOM 776 O O . TYR A 1 99 ? -11.051 13.912 -3.855 1.00 80.50 99 TYR A O 1
ATOM 784 N N . ASP A 1 100 ? -9.542 12.623 -4.920 1.00 84.19 100 ASP A N 1
ATOM 785 C CA . ASP A 1 100 ? -10.494 11.938 -5.800 1.00 84.19 100 ASP A CA 1
ATOM 786 C C . ASP A 1 100 ? -11.258 10.809 -5.087 1.00 84.19 100 ASP A C 1
ATOM 788 O O . ASP A 1 100 ? -12.264 10.302 -5.595 1.00 84.19 100 ASP A O 1
ATOM 792 N N . ILE A 1 101 ? -10.799 10.401 -3.900 1.00 89.19 101 ILE A N 1
ATOM 793 C CA . ILE A 1 101 ? -11.419 9.345 -3.101 1.00 89.19 101 ILE A CA 1
ATOM 794 C C . ILE A 1 101 ? -12.466 9.962 -2.174 1.00 89.19 101 ILE A C 1
ATOM 796 O O . ILE A 1 101 ? -12.158 10.727 -1.250 1.00 89.19 101 ILE A O 1
ATOM 800 N N . SER A 1 102 ? -13.727 9.572 -2.382 1.00 87.06 102 SER A N 1
ATOM 801 C CA . SER A 1 102 ? -14.828 9.975 -1.510 1.00 87.06 102 SER A CA 1
ATOM 802 C C . SER A 1 102 ? -14.602 9.494 -0.074 1.00 87.06 102 SER A C 1
ATOM 804 O O . SER A 1 102 ? -13.835 8.574 0.201 1.00 87.06 102 SER A O 1
ATOM 806 N N . VAL A 1 103 ? -15.277 10.115 0.888 1.00 81.19 103 VAL A N 1
ATOM 807 C CA . VAL A 1 103 ? -15.105 9.753 2.305 1.00 81.19 103 VAL A CA 1
ATOM 808 C C . VAL A 1 103 ? -15.570 8.331 2.572 1.00 81.19 103 VAL A C 1
ATOM 810 O O . VAL A 1 103 ? -14.926 7.621 3.334 1.00 81.19 103 VAL A O 1
ATOM 813 N N . GLU A 1 104 ? -16.640 7.916 1.902 1.00 84.81 104 GLU A N 1
ATOM 814 C CA . GLU A 1 104 ? -17.180 6.569 2.027 1.00 84.81 104 GLU A CA 1
ATOM 815 C C . GLU A 1 104 ? -16.279 5.527 1.355 1.00 84.81 104 GLU A C 1
ATOM 817 O O . GLU A 1 104 ? -16.042 4.469 1.928 1.00 84.81 104 GLU A O 1
ATOM 822 N N . ASP A 1 105 ? -15.696 5.837 0.193 1.00 91.81 105 ASP A N 1
ATOM 823 C CA . ASP A 1 105 ? -14.721 4.941 -0.441 1.00 91.81 105 ASP A CA 1
ATOM 824 C C . ASP A 1 105 ? -13.426 4.850 0.378 1.00 91.81 105 ASP A C 1
ATOM 826 O O . ASP A 1 105 ? -12.856 3.771 0.511 1.00 91.81 105 ASP A O 1
ATOM 830 N N . GLY A 1 106 ? -12.996 5.948 1.007 1.00 88.62 106 GLY A N 1
ATOM 831 C CA . GLY A 1 106 ? -11.826 5.965 1.887 1.00 88.62 106 GLY A CA 1
ATOM 832 C C . GLY A 1 106 ? -11.954 5.027 3.092 1.00 88.62 106 GLY A C 1
ATOM 833 O O . GLY A 1 106 ? -10.955 4.455 3.513 1.00 88.62 106 GLY A O 1
ATOM 834 N N . LYS A 1 107 ? -13.174 4.789 3.601 1.00 87.50 107 LYS A N 1
ATOM 835 C CA . LYS A 1 107 ? -13.426 3.816 4.686 1.00 87.50 107 LYS A CA 1
ATOM 836 C C . LYS A 1 107 ? -13.163 2.368 4.279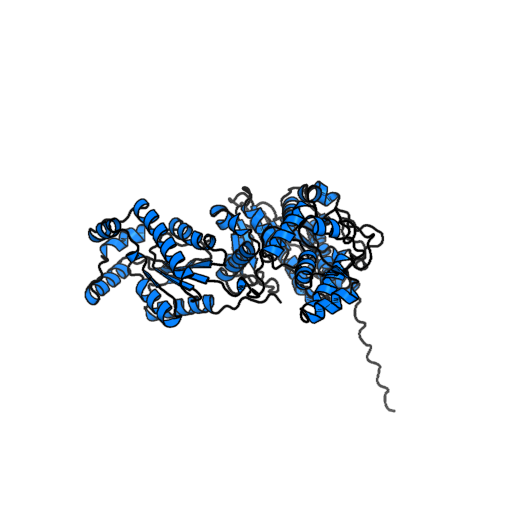 1.00 87.50 107 LYS A C 1
ATOM 838 O O . LYS A 1 107 ? -13.023 1.510 5.143 1.00 87.50 107 LYS A O 1
ATOM 843 N N . LYS A 1 108 ? -13.107 2.079 2.976 1.00 94.62 108 LYS A N 1
ATOM 844 C CA . LYS A 1 108 ? -12.774 0.742 2.474 1.00 94.62 108 LYS A CA 1
ATOM 845 C C . LYS A 1 108 ? -11.285 0.429 2.630 1.00 94.62 108 LYS A C 1
ATOM 847 O O . LYS A 1 108 ? -10.924 -0.737 2.516 1.00 94.62 108 LYS A O 1
ATOM 852 N N . ILE A 1 109 ? -10.433 1.434 2.854 1.00 95.25 109 ILE A N 1
ATOM 853 C CA . ILE A 1 109 ? -8.988 1.265 3.032 1.00 95.25 109 ILE A CA 1
ATOM 854 C C . ILE A 1 109 ? -8.721 0.845 4.473 1.00 95.25 109 ILE A C 1
ATOM 856 O O . ILE A 1 109 ? -8.966 1.609 5.404 1.00 95.25 109 ILE A O 1
ATOM 860 N N . ILE A 1 110 ? -8.176 -0.353 4.656 1.00 94.56 110 ILE A N 1
ATOM 861 C CA . ILE A 1 110 ? -7.708 -0.833 5.955 1.00 94.56 110 ILE A CA 1
ATOM 862 C C . ILE A 1 110 ? -6.251 -1.212 5.797 1.00 94.56 110 ILE A C 1
ATOM 864 O O . ILE A 1 110 ? -5.934 -2.132 5.051 1.00 94.56 110 ILE A O 1
ATOM 868 N N . ALA A 1 111 ? -5.362 -0.548 6.524 1.00 94.94 111 ALA A N 1
ATOM 869 C CA . ALA A 1 111 ? -3.952 -0.888 6.488 1.00 94.94 111 ALA A CA 1
ATOM 870 C C . ALA A 1 111 ? -3.531 -1.660 7.742 1.00 94.94 111 ALA A C 1
ATOM 872 O O . ALA A 1 111 ? -3.933 -1.329 8.863 1.00 94.94 111 ALA A O 1
ATOM 873 N N . PHE A 1 112 ? -2.704 -2.683 7.550 1.00 94.69 112 PHE A N 1
ATOM 874 C CA . PHE A 1 112 ? -2.131 -3.492 8.616 1.00 94.69 112 PHE A CA 1
ATOM 875 C C . PHE A 1 112 ? -0.601 -3.437 8.584 1.00 94.69 112 PHE A C 1
ATOM 877 O O . PHE A 1 112 ? -0.015 -3.456 7.497 1.00 94.69 112 PHE A O 1
ATOM 884 N N . PRO A 1 113 ? 0.048 -3.424 9.764 1.00 93.25 113 PRO A N 1
ATOM 885 C CA . PRO A 1 113 ? 1.482 -3.612 9.842 1.00 93.25 113 PRO A CA 1
ATOM 886 C C . PRO A 1 113 ? 1.790 -5.066 9.471 1.00 93.25 113 PRO A C 1
ATOM 888 O O . PRO A 1 113 ? 1.170 -5.992 10.003 1.00 93.25 113 PRO A O 1
ATOM 891 N N . ALA A 1 114 ? 2.716 -5.262 8.542 1.00 94.56 114 ALA A N 1
ATOM 892 C CA . ALA A 1 114 ? 3.148 -6.581 8.101 1.00 94.56 114 ALA A CA 1
ATOM 893 C C . ALA A 1 114 ? 4.646 -6.568 7.788 1.00 94.56 114 ALA A C 1
ATOM 895 O O . ALA A 1 114 ? 5.167 -5.593 7.252 1.00 94.56 114 ALA A O 1
ATOM 896 N N . ASP A 1 115 ? 5.333 -7.665 8.092 1.00 93.88 115 ASP A N 1
ATOM 897 C CA . ASP A 1 115 ? 6.704 -7.908 7.647 1.00 93.88 115 ASP A CA 1
ATOM 898 C C . ASP A 1 115 ? 6.721 -9.269 6.957 1.00 93.88 115 ASP A C 1
ATOM 900 O O . ASP A 1 115 ? 6.742 -10.314 7.608 1.00 93.88 115 ASP A O 1
ATOM 904 N N . LEU A 1 116 ? 6.689 -9.257 5.624 1.00 94.25 116 LEU A N 1
ATOM 905 C CA . LEU A 1 116 ? 6.587 -10.477 4.824 1.00 94.25 116 LEU A CA 1
ATOM 906 C C . LEU A 1 116 ? 7.823 -11.385 4.944 1.00 94.25 116 LEU A C 1
ATOM 908 O O . LEU A 1 116 ? 7.742 -12.578 4.631 1.00 94.25 116 LEU A O 1
ATOM 912 N N . SER A 1 117 ? 8.949 -10.857 5.443 1.00 92.62 117 SER A N 1
ATOM 913 C CA . SER A 1 117 ? 10.128 -11.661 5.772 1.00 92.62 117 SER A CA 1
ATOM 914 C C . SER A 1 117 ? 9.906 -12.536 7.013 1.00 92.62 117 SER A C 1
ATOM 916 O O . SER A 1 117 ? 10.554 -13.577 7.162 1.00 92.62 117 SER A O 1
ATOM 918 N N . ASN A 1 118 ? 8.953 -12.173 7.880 1.00 93.50 118 ASN A N 1
ATOM 919 C CA . ASN A 1 118 ? 8.607 -12.945 9.064 1.00 93.50 118 ASN A CA 1
ATOM 920 C C . ASN A 1 118 ? 7.782 -14.190 8.676 1.00 93.50 118 ASN A C 1
ATOM 922 O O . ASN A 1 118 ? 6.681 -14.077 8.128 1.00 93.50 118 ASN A O 1
ATOM 926 N N . PRO A 1 119 ? 8.269 -15.408 8.984 1.00 91.81 119 PRO A N 1
ATOM 927 C CA . PRO A 1 119 ? 7.586 -16.638 8.604 1.00 91.81 119 PRO A CA 1
ATOM 928 C C . PRO A 1 119 ? 6.275 -16.878 9.360 1.00 91.81 119 PRO A C 1
ATOM 930 O O . PRO A 1 119 ? 5.466 -17.691 8.911 1.00 91.81 119 PRO A O 1
ATOM 933 N N . HIS A 1 120 ? 6.065 -16.222 10.502 1.00 93.50 120 HIS A N 1
ATOM 934 C CA . HIS A 1 120 ? 4.861 -16.367 11.306 1.00 93.50 120 HIS A CA 1
ATOM 935 C C . HIS A 1 120 ? 3.835 -15.298 10.925 1.00 93.50 120 HIS A C 1
ATOM 937 O O . HIS A 1 120 ? 4.097 -14.109 11.084 1.00 93.50 120 HIS A O 1
ATOM 943 N N . LEU A 1 121 ? 2.679 -15.736 10.411 1.00 93.44 121 LEU A N 1
ATOM 944 C CA . LEU A 1 121 ? 1.528 -14.884 10.073 1.00 93.44 121 LEU A CA 1
ATOM 945 C C . LEU A 1 121 ? 1.881 -13.639 9.232 1.00 93.44 121 LEU A C 1
ATOM 947 O O . LEU A 1 121 ? 1.229 -12.609 9.359 1.00 93.44 121 LEU A O 1
ATOM 951 N N . LEU A 1 122 ? 2.919 -13.715 8.385 1.00 93.62 122 LEU A N 1
ATOM 952 C CA . LEU A 1 122 ? 3.406 -12.590 7.566 1.00 93.62 122 LEU A CA 1
ATOM 953 C C . LEU A 1 122 ? 3.818 -11.356 8.403 1.00 93.62 122 LEU A C 1
ATOM 955 O O . LEU A 1 122 ? 3.711 -10.215 7.952 1.00 93.62 122 LEU A O 1
ATOM 959 N N . GLY A 1 123 ? 4.229 -11.576 9.657 1.00 92.44 123 GLY A N 1
ATOM 960 C CA . GLY A 1 123 ? 4.579 -10.514 10.603 1.00 92.44 123 GLY A CA 1
ATOM 961 C C . GLY A 1 123 ? 3.380 -9.734 11.148 1.00 92.44 123 GLY A C 1
ATOM 962 O O . GLY A 1 123 ? 3.570 -8.682 11.751 1.00 92.44 123 GLY A O 1
ATOM 963 N N . MET A 1 124 ? 2.160 -10.233 10.942 1.00 93.44 124 MET A N 1
ATOM 964 C CA . MET A 1 124 ? 0.921 -9.613 11.405 1.00 93.44 124 MET A CA 1
ATOM 965 C C . MET A 1 124 ? 0.499 -10.165 12.775 1.00 93.44 124 MET A C 1
ATOM 967 O O . MET A 1 124 ? 0.874 -11.271 13.163 1.00 93.44 124 MET A O 1
ATOM 971 N N . GLY A 1 125 ? -0.329 -9.410 13.503 1.00 90.38 125 GLY A N 1
ATOM 972 C CA . GLY A 1 125 ? -1.011 -9.920 14.699 1.00 90.38 125 GLY A CA 1
ATOM 973 C C . GLY A 1 125 ? -2.160 -10.878 14.357 1.00 90.38 125 GLY A C 1
ATOM 974 O O . GLY A 1 125 ? -2.726 -10.800 13.264 1.00 90.38 125 GLY A O 1
ATOM 975 N N . ASP A 1 126 ? -2.547 -11.734 15.311 1.00 92.06 126 ASP A N 1
ATOM 976 C CA . ASP A 1 126 ? -3.577 -12.773 15.125 1.00 92.06 126 ASP A CA 1
ATOM 977 C C . ASP A 1 126 ? -4.910 -12.228 14.589 1.00 92.06 126 ASP A C 1
ATOM 979 O O . ASP A 1 126 ? -5.497 -12.818 13.685 1.00 92.06 126 ASP A O 1
ATOM 983 N N . ASP A 1 127 ? -5.373 -11.085 15.108 1.00 89.44 127 ASP A N 1
ATOM 984 C CA . ASP A 1 127 ? -6.621 -10.454 14.655 1.00 89.44 127 ASP A CA 1
ATOM 985 C C . ASP A 1 127 ? -6.536 -10.025 13.184 1.00 89.44 127 ASP A C 1
ATOM 987 O O . ASP A 1 127 ? -7.408 -10.351 12.382 1.00 89.44 127 ASP A O 1
ATOM 991 N N . ALA A 1 128 ? -5.443 -9.359 12.802 1.00 91.69 128 ALA A N 1
ATOM 992 C CA . ALA A 1 128 ? -5.247 -8.870 11.443 1.00 91.69 128 ALA A CA 1
ATOM 993 C C . ALA A 1 128 ? -5.121 -10.029 10.440 1.00 91.69 128 ALA A C 1
ATOM 995 O O . ALA A 1 128 ? -5.775 -10.019 9.397 1.00 91.69 128 ALA A O 1
ATOM 996 N N . TYR A 1 129 ? -4.337 -11.060 10.769 1.00 95.56 129 TYR A N 1
ATOM 997 C CA . TYR A 1 129 ? -4.219 -12.251 9.926 1.00 95.56 129 TYR A CA 1
ATOM 998 C C . TYR A 1 129 ? -5.546 -13.024 9.843 1.00 95.56 129 TYR A C 1
ATOM 1000 O O . TYR A 1 129 ? -5.944 -13.466 8.764 1.00 95.56 129 TYR A O 1
ATOM 1008 N N . GLY A 1 130 ? -6.273 -13.136 10.960 1.00 94.94 130 GLY A N 1
ATOM 1009 C CA . GLY A 1 130 ? -7.607 -13.732 11.014 1.00 94.94 130 GLY A CA 1
ATOM 1010 C C . GLY A 1 130 ? -8.616 -13.002 10.125 1.00 94.94 130 GLY A C 1
ATOM 1011 O O . GLY A 1 130 ? -9.398 -13.648 9.429 1.00 94.94 130 GLY A O 1
ATOM 1012 N N . GLN A 1 131 ? -8.557 -11.667 10.065 1.00 93.94 131 GLN A N 1
ATOM 1013 C CA . GLN A 1 131 ? -9.370 -10.879 9.137 1.00 93.94 131 GLN A CA 1
ATOM 1014 C C . GLN A 1 131 ? -9.045 -11.201 7.673 1.00 93.94 131 GLN A C 1
ATOM 1016 O O . GLN A 1 131 ? -9.971 -11.411 6.888 1.00 93.94 131 GLN A O 1
ATOM 1021 N N . LEU A 1 132 ? -7.764 -11.305 7.298 1.00 95.56 132 LEU A N 1
ATOM 1022 C CA . LEU A 1 132 ? -7.397 -11.686 5.929 1.00 95.56 132 LEU A CA 1
ATOM 1023 C C . LEU A 1 132 ? -7.916 -13.080 5.580 1.00 95.56 132 LEU A C 1
ATOM 1025 O O . LEU A 1 132 ? -8.568 -13.251 4.553 1.00 95.56 132 LEU A O 1
ATOM 1029 N N . ARG A 1 133 ? -7.682 -14.062 6.455 1.00 95.44 133 ARG A N 1
ATOM 1030 C CA . ARG A 1 133 ? -8.124 -15.445 6.251 1.00 95.44 133 ARG A CA 1
ATOM 1031 C C . ARG A 1 133 ? -9.640 -15.541 6.081 1.00 95.44 133 ARG A C 1
ATOM 1033 O O . ARG A 1 133 ? -10.124 -16.278 5.226 1.00 95.44 133 ARG A O 1
ATOM 1040 N N . ARG A 1 134 ? -10.393 -14.775 6.866 1.00 94.19 134 ARG A N 1
ATOM 1041 C CA . ARG A 1 134 ? -11.855 -14.779 6.823 1.00 94.19 134 ARG A CA 1
ATOM 1042 C C . ARG A 1 134 ? -12.418 -14.078 5.589 1.00 94.19 134 ARG A C 1
ATOM 1044 O O . ARG A 1 134 ? -13.361 -14.569 4.975 1.00 94.19 134 ARG A O 1
ATOM 1051 N N . PHE A 1 135 ? -11.869 -12.918 5.234 1.00 95.38 135 PHE A N 1
ATOM 1052 C CA . PHE A 1 135 ? -12.515 -12.035 4.268 1.00 95.38 135 PHE A CA 1
ATOM 1053 C C . PHE A 1 135 ? -11.901 -12.061 2.874 1.00 95.38 135 PHE A C 1
ATOM 1055 O O . PHE A 1 135 ? -12.667 -11.897 1.925 1.00 95.38 135 PHE A O 1
ATOM 1062 N N . ALA A 1 136 ? -10.590 -12.274 2.724 1.00 96.62 136 ALA A N 1
ATOM 1063 C CA . ALA A 1 136 ? -9.893 -12.090 1.452 1.00 96.62 136 ALA A CA 1
ATOM 1064 C C . ALA A 1 136 ? -10.513 -12.910 0.311 1.00 96.62 136 ALA A C 1
ATOM 1066 O O . ALA A 1 136 ? -10.699 -14.124 0.406 1.00 96.62 136 ALA A O 1
ATOM 1067 N N . THR A 1 137 ? -10.807 -12.227 -0.794 1.00 97.00 137 THR A N 1
ATOM 1068 C CA . THR A 1 137 ? -11.245 -12.835 -2.059 1.00 97.00 137 THR A CA 1
ATOM 1069 C C . THR A 1 137 ? -10.160 -12.749 -3.129 1.00 97.00 137 THR A C 1
ATOM 1071 O O . THR A 1 137 ? -10.178 -13.511 -4.096 1.00 97.00 137 THR A O 1
ATOM 1074 N N . VAL A 1 138 ? -9.205 -11.828 -2.966 1.00 97.44 138 VAL A N 1
ATOM 1075 C CA . VAL A 1 138 ? -8.109 -11.566 -3.904 1.00 97.44 138 VAL A CA 1
ATOM 1076 C C . VAL A 1 138 ? -6.864 -11.146 -3.140 1.00 97.44 138 VAL A C 1
ATOM 1078 O O . VAL A 1 138 ? -6.962 -10.331 -2.227 1.00 97.44 138 VAL A O 1
ATOM 1081 N N . ILE A 1 139 ? -5.698 -11.623 -3.563 1.00 98.50 139 ILE A N 1
ATOM 1082 C CA . ILE A 1 139 ? -4.396 -11.095 -3.151 1.00 98.50 139 ILE A CA 1
ATOM 1083 C C . ILE A 1 139 ? -3.647 -10.607 -4.393 1.00 98.50 139 ILE A C 1
ATOM 1085 O O . ILE A 1 139 ? -3.432 -11.377 -5.326 1.00 98.50 139 ILE A O 1
ATOM 1089 N N . ILE A 1 140 ? -3.258 -9.333 -4.396 1.00 98.62 140 ILE A N 1
ATOM 1090 C CA . ILE A 1 140 ? -2.373 -8.704 -5.380 1.00 98.62 140 ILE A CA 1
ATOM 1091 C C . ILE A 1 140 ? -1.024 -8.479 -4.696 1.00 98.62 140 ILE A C 1
ATOM 1093 O O . ILE A 1 140 ? -0.876 -7.612 -3.833 1.00 98.62 140 ILE A O 1
ATOM 1097 N N . HIS A 1 141 ? -0.046 -9.303 -5.047 1.00 98.12 141 HIS A N 1
ATOM 1098 C CA . HIS A 1 141 ? 1.278 -9.290 -4.452 1.00 98.12 141 HIS A CA 1
ATOM 1099 C C . HIS A 1 141 ? 2.234 -8.430 -5.291 1.00 98.12 141 HIS A C 1
ATOM 1101 O O . HIS A 1 141 ? 2.677 -8.880 -6.347 1.00 98.12 141 HIS A O 1
ATOM 1107 N N . CYS A 1 142 ? 2.521 -7.208 -4.825 1.00 94.88 142 CYS A N 1
ATOM 1108 C CA . CYS A 1 142 ? 3.494 -6.280 -5.422 1.00 94.88 142 CYS A CA 1
ATOM 1109 C C . CYS A 1 142 ? 4.775 -6.088 -4.591 1.00 94.88 142 CYS A C 1
ATOM 1111 O O . CYS A 1 142 ? 5.722 -5.498 -5.091 1.00 94.88 142 CYS A O 1
ATOM 1113 N N . ASP A 1 143 ? 4.811 -6.571 -3.344 1.00 91.50 143 ASP A N 1
ATOM 1114 C CA . ASP A 1 143 ? 5.928 -6.325 -2.426 1.00 91.50 143 ASP A CA 1
ATOM 1115 C C . ASP A 1 143 ? 7.129 -7.164 -2.838 1.00 91.50 143 ASP A C 1
ATOM 1117 O O . ASP A 1 143 ? 7.046 -8.394 -2.883 1.00 91.50 143 ASP A O 1
ATOM 1121 N N . TRP A 1 144 ? 8.235 -6.497 -3.142 1.00 92.12 144 TRP A N 1
ATOM 1122 C CA . TRP A 1 144 ? 9.479 -7.154 -3.495 1.00 92.12 144 TRP A CA 1
ATOM 1123 C C . TRP A 1 144 ? 10.672 -6.297 -3.090 1.00 92.12 144 TRP A C 1
ATOM 1125 O O . TRP A 1 144 ? 10.641 -5.075 -3.209 1.00 92.12 144 TRP A O 1
ATOM 1135 N N . MET A 1 145 ? 11.744 -6.938 -2.627 1.00 85.81 145 MET A N 1
ATOM 1136 C CA . MET A 1 145 ? 12.992 -6.235 -2.338 1.00 85.81 145 MET A CA 1
ATOM 1137 C C . MET A 1 145 ? 13.576 -5.687 -3.641 1.00 85.81 145 MET A C 1
ATOM 1139 O O . MET A 1 145 ? 13.750 -6.453 -4.581 1.00 85.81 145 MET A O 1
ATOM 1143 N N . SER A 1 146 ? 13.925 -4.404 -3.699 1.00 74.25 146 SER A N 1
ATOM 1144 C CA . SER A 1 146 ? 14.660 -3.847 -4.837 1.00 74.25 146 SER A CA 1
ATOM 1145 C C . SER A 1 146 ? 16.118 -3.640 -4.437 1.00 74.25 146 SER A C 1
ATOM 1147 O O . SER A 1 146 ? 16.459 -2.669 -3.772 1.00 74.25 146 SER A O 1
ATOM 1149 N N . ASP A 1 147 ? 16.985 -4.592 -4.786 1.00 79.44 147 ASP A N 1
ATOM 1150 C CA . ASP A 1 147 ? 18.438 -4.422 -4.683 1.00 79.44 147 ASP A CA 1
ATOM 1151 C C . ASP A 1 147 ? 19.104 -5.044 -5.920 1.00 79.44 147 ASP A C 1
ATOM 1153 O O . ASP A 1 147 ? 19.295 -6.264 -5.978 1.00 79.44 147 ASP A O 1
ATOM 1157 N N . PRO A 1 148 ? 19.474 -4.239 -6.930 1.00 69.69 148 PRO A N 1
ATOM 1158 C CA . PRO A 1 148 ? 20.029 -4.761 -8.176 1.00 69.69 148 PRO A CA 1
ATOM 1159 C C . PRO A 1 148 ? 21.395 -5.440 -7.988 1.00 69.69 148 PRO A C 1
ATOM 1161 O O . PRO A 1 148 ? 21.811 -6.215 -8.849 1.00 69.69 148 PRO A O 1
ATOM 1164 N N . ASN A 1 149 ? 22.088 -5.181 -6.873 1.00 81.19 149 ASN A N 1
ATOM 1165 C CA . ASN A 1 149 ? 23.414 -5.727 -6.584 1.00 81.19 149 ASN A CA 1
ATOM 1166 C C . ASN A 1 149 ? 23.366 -6.976 -5.694 1.00 81.19 149 ASN A C 1
ATOM 1168 O O . ASN A 1 149 ? 24.382 -7.665 -5.540 1.00 81.19 149 ASN A O 1
ATOM 1172 N N . ALA A 1 150 ? 22.215 -7.281 -5.092 1.00 88.12 150 ALA A N 1
ATOM 1173 C CA . ALA A 1 150 ? 22.077 -8.438 -4.227 1.00 88.12 150 ALA A CA 1
ATOM 1174 C C . ALA A 1 150 ? 22.070 -9.752 -5.035 1.00 88.12 150 ALA A C 1
ATOM 1176 O O . ALA A 1 150 ? 21.455 -9.846 -6.101 1.00 88.12 150 ALA A O 1
ATOM 1177 N N . PRO A 1 151 ? 22.724 -10.815 -4.531 1.00 93.12 151 PRO A N 1
ATOM 1178 C CA . PRO A 1 151 ? 22.646 -12.137 -5.142 1.00 93.12 151 PRO A CA 1
ATOM 1179 C C . PRO A 1 151 ? 21.269 -12.775 -4.911 1.00 93.12 151 PRO A C 1
ATOM 1181 O O . PRO A 1 151 ? 20.618 -12.501 -3.905 1.00 93.12 151 PRO A O 1
ATOM 1184 N N . LEU A 1 152 ? 20.879 -13.725 -5.772 1.00 94.12 152 LEU A N 1
ATOM 1185 C CA . LEU A 1 152 ? 19.617 -14.484 -5.687 1.00 94.12 152 LEU A CA 1
ATOM 1186 C C . LEU A 1 152 ? 19.287 -14.997 -4.271 1.00 94.12 152 LEU A C 1
ATOM 1188 O O . LEU A 1 152 ? 18.145 -14.919 -3.827 1.00 94.12 152 LEU A O 1
ATOM 1192 N N . ALA A 1 153 ? 20.287 -15.488 -3.534 1.00 93.75 153 ALA A N 1
ATOM 1193 C CA . ALA A 1 153 ? 20.102 -16.009 -2.177 1.00 93.75 153 ALA A CA 1
ATOM 1194 C C . ALA A 1 153 ? 19.525 -14.975 -1.186 1.00 93.75 153 ALA A C 1
ATOM 1196 O O . ALA A 1 153 ? 18.814 -15.353 -0.256 1.00 93.75 153 ALA A O 1
ATOM 1197 N N . SER A 1 154 ? 19.781 -13.680 -1.391 1.00 95.00 154 SER A N 1
ATOM 1198 C CA . SER A 1 154 ? 19.240 -12.605 -0.548 1.00 95.00 154 SER A CA 1
ATOM 1199 C C . SER A 1 154 ? 17.724 -12.431 -0.696 1.00 95.00 154 SER A C 1
ATOM 1201 O O . SER A 1 154 ? 17.092 -11.856 0.185 1.00 95.00 154 SER A O 1
ATOM 1203 N N . PHE A 1 155 ? 17.132 -12.958 -1.773 1.00 95.94 155 PHE A N 1
ATOM 1204 C CA . PHE A 1 155 ? 15.706 -12.842 -2.100 1.00 95.94 155 PHE A CA 1
ATOM 1205 C C . PHE A 1 155 ? 14.892 -14.079 -1.717 1.00 95.94 155 PHE A C 1
ATOM 1207 O O . PHE A 1 155 ? 13.694 -14.153 -1.996 1.00 95.94 155 PHE A O 1
ATOM 1214 N N . GLU A 1 156 ? 15.502 -15.076 -1.069 1.00 96.44 156 GLU A N 1
ATOM 1215 C CA . GLU A 1 156 ? 14.780 -16.293 -0.694 1.00 96.44 156 GLU A CA 1
ATOM 1216 C C . GLU A 1 156 ? 13.572 -15.990 0.210 1.00 96.44 156 GLU A C 1
ATOM 1218 O O . GLU A 1 156 ? 12.542 -16.660 0.115 1.00 96.44 156 GLU A O 1
ATOM 1223 N N . TRP A 1 157 ? 13.652 -14.955 1.050 1.00 94.81 157 TRP A N 1
ATOM 1224 C CA . TRP A 1 157 ? 12.519 -14.541 1.873 1.00 94.81 157 TRP A CA 1
ATOM 1225 C C . TRP A 1 157 ? 11.352 -13.994 1.034 1.00 94.81 157 TRP A C 1
ATOM 1227 O O . TRP A 1 157 ? 10.209 -14.300 1.372 1.00 94.81 157 TRP A O 1
ATOM 1237 N N . CYS A 1 158 ? 11.613 -13.276 -0.071 1.00 96.00 158 CYS A N 1
ATOM 1238 C CA . CYS A 1 158 ? 10.582 -12.812 -1.009 1.00 96.00 158 CYS A CA 1
ATOM 1239 C C . CYS A 1 158 ? 9.862 -14.018 -1.620 1.00 96.00 158 CYS A C 1
ATOM 1241 O O . CYS A 1 158 ? 8.643 -14.136 -1.515 1.00 96.00 158 CYS A O 1
ATOM 1243 N N . ILE A 1 159 ? 10.628 -14.993 -2.118 1.00 97.88 159 ILE A N 1
ATOM 1244 C CA . ILE A 1 159 ? 10.106 -16.250 -2.677 1.00 97.88 159 ILE A CA 1
ATOM 1245 C C . ILE A 1 159 ? 9.264 -17.010 -1.639 1.00 97.88 159 ILE A C 1
ATOM 1247 O O . ILE A 1 159 ? 8.151 -17.470 -1.918 1.00 97.88 159 ILE A O 1
ATOM 1251 N N . ALA A 1 160 ? 9.772 -17.123 -0.413 1.00 97.19 160 ALA A N 1
ATOM 1252 C CA . ALA A 1 160 ? 9.063 -17.774 0.677 1.00 97.19 160 ALA A CA 1
ATOM 1253 C C . ALA A 1 160 ? 7.775 -17.021 1.054 1.00 97.19 160 ALA A C 1
ATOM 1255 O O . ALA A 1 160 ? 6.775 -17.653 1.396 1.00 97.19 160 ALA A O 1
ATOM 1256 N N . SER A 1 161 ? 7.772 -15.687 0.986 1.00 96.38 161 SER A N 1
ATOM 1257 C CA . SER A 1 161 ? 6.583 -14.869 1.237 1.00 96.38 161 SER A CA 1
ATOM 1258 C C . SER A 1 161 ? 5.504 -15.086 0.176 1.00 96.38 161 SER A C 1
ATOM 1260 O O . SER A 1 161 ? 4.349 -15.314 0.539 1.00 96.38 161 SER A O 1
ATOM 1262 N N . THR A 1 162 ? 5.878 -15.177 -1.108 1.00 98.00 162 THR A N 1
ATOM 1263 C CA . THR A 1 162 ? 4.957 -15.539 -2.195 1.00 98.00 162 THR A CA 1
ATOM 1264 C C . THR A 1 162 ? 4.296 -16.879 -1.910 1.00 98.00 162 THR A C 1
ATOM 1266 O O . THR A 1 162 ? 3.077 -17.008 -2.016 1.00 98.00 162 THR A O 1
ATOM 1269 N N . ARG A 1 163 ? 5.075 -17.876 -1.468 1.00 97.31 163 ARG A N 1
ATOM 1270 C CA . ARG A 1 163 ? 4.520 -19.177 -1.085 1.00 97.31 163 ARG A CA 1
ATOM 1271 C C . ARG A 1 163 ? 3.521 -19.068 0.072 1.00 97.31 163 ARG A C 1
ATOM 1273 O O . ARG A 1 163 ? 2.447 -19.658 -0.001 1.00 97.31 163 ARG A O 1
ATOM 1280 N N . ARG A 1 164 ? 3.826 -18.297 1.115 1.00 97.12 164 ARG A N 1
ATOM 1281 C CA . ARG A 1 164 ? 2.915 -18.115 2.260 1.00 97.12 164 ARG A CA 1
ATOM 1282 C C . ARG A 1 164 ? 1.627 -17.386 1.879 1.00 97.12 164 ARG A C 1
ATOM 1284 O O . ARG A 1 164 ? 0.575 -17.705 2.422 1.00 97.12 164 ARG A O 1
ATOM 1291 N N . LEU A 1 165 ? 1.685 -16.440 0.944 1.00 97.75 165 LEU A N 1
ATOM 1292 C CA . LEU A 1 165 ? 0.494 -15.764 0.421 1.00 97.75 165 LEU A CA 1
ATOM 1293 C C . LEU A 1 165 ? -0.365 -16.698 -0.447 1.00 97.75 165 LEU A C 1
ATOM 1295 O O . LEU A 1 165 ? -1.593 -16.644 -0.375 1.00 97.75 165 LEU A O 1
ATOM 1299 N N . LEU A 1 166 ? 0.260 -17.595 -1.219 1.00 97.75 166 LEU A N 1
ATOM 1300 C CA . LEU A 1 166 ? -0.450 -18.679 -1.907 1.00 97.75 166 LEU A CA 1
ATOM 1301 C C . LEU A 1 166 ? -1.134 -19.611 -0.897 1.00 97.75 166 LEU A C 1
ATOM 1303 O O . LEU A 1 166 ? -2.303 -19.941 -1.077 1.00 97.75 166 LEU A O 1
ATOM 1307 N N . ASP A 1 167 ? -0.448 -19.987 0.187 1.00 96.25 167 ASP A N 1
ATOM 1308 C CA . ASP A 1 167 ? -1.045 -20.790 1.260 1.00 96.25 167 ASP A CA 1
ATOM 1309 C C . ASP A 1 167 ? -2.212 -20.048 1.940 1.00 96.25 167 ASP A C 1
ATOM 1311 O O . ASP A 1 167 ? -3.252 -20.656 2.176 1.00 96.25 167 ASP A O 1
ATOM 1315 N N . LEU A 1 168 ? -2.108 -18.730 2.162 1.00 96.81 168 LEU A N 1
ATOM 1316 C CA . LEU A 1 168 ? -3.219 -17.912 2.666 1.00 96.81 168 LEU A CA 1
ATOM 1317 C C . LEU A 1 168 ? -4.434 -17.952 1.726 1.00 96.81 168 LEU A C 1
ATOM 1319 O O . LEU A 1 168 ? -5.557 -18.038 2.210 1.00 96.81 168 LEU A O 1
ATOM 1323 N N . CYS A 1 169 ? -4.234 -17.944 0.402 1.00 96.88 169 CYS A N 1
ATOM 1324 C CA . CYS A 1 169 ? -5.340 -18.081 -0.554 1.00 96.88 169 CYS A CA 1
ATOM 1325 C C . CYS A 1 169 ? -6.048 -19.440 -0.463 1.00 96.88 169 CYS A C 1
ATOM 1327 O O . CYS A 1 169 ? -7.245 -19.525 -0.738 1.00 96.88 169 CYS A O 1
ATOM 1329 N N . LEU A 1 170 ? -5.305 -20.497 -0.126 1.00 95.62 170 LEU A N 1
ATOM 1330 C CA . LEU A 1 170 ? -5.832 -21.851 0.057 1.00 95.62 170 LEU A CA 1
ATOM 1331 C C . LEU A 1 170 ? -6.539 -22.002 1.414 1.00 95.62 170 LEU A C 1
ATOM 1333 O O . LEU A 1 170 ? -7.519 -22.739 1.516 1.00 95.62 170 LEU A O 1
ATOM 1337 N N . ASP A 1 171 ? -6.069 -21.277 2.430 1.00 94.56 171 ASP A N 1
ATOM 1338 C CA . ASP A 1 171 ? -6.557 -21.332 3.811 1.00 94.56 171 ASP A CA 1
ATOM 1339 C C . ASP A 1 171 ? -7.734 -20.373 4.098 1.00 94.56 171 ASP A C 1
ATOM 1341 O O . ASP A 1 171 ? -8.182 -20.297 5.251 1.00 94.56 171 ASP A O 1
ATOM 1345 N N . THR A 1 172 ? -8.244 -19.640 3.095 1.00 94.81 172 THR A N 1
ATOM 1346 C CA . THR A 1 172 ? -9.366 -18.710 3.294 1.00 94.81 172 THR A CA 1
ATOM 1347 C C . THR A 1 172 ? -10.648 -19.423 3.732 1.00 94.81 172 THR A C 1
ATOM 1349 O O . THR A 1 172 ? -10.972 -20.516 3.273 1.00 94.81 172 THR A O 1
ATOM 1352 N N . GLU A 1 173 ? -11.420 -18.787 4.611 1.00 94.50 173 GLU A N 1
ATOM 1353 C CA . GLU A 1 173 ? -12.668 -19.321 5.183 1.00 94.50 173 GLU A CA 1
ATOM 1354 C C . GLU A 1 173 ? -13.881 -18.886 4.344 1.00 94.50 173 GLU A C 1
ATOM 1356 O O . GLU A 1 173 ? -14.807 -18.227 4.822 1.00 94.50 173 GLU A O 1
ATOM 1361 N N . ARG A 1 174 ? -13.848 -19.201 3.043 1.00 93.44 174 ARG A N 1
ATOM 1362 C CA . ARG A 1 174 ? -14.866 -18.785 2.064 1.00 93.44 174 ARG A CA 1
ATOM 1363 C C . ARG A 1 174 ? -15.364 -19.961 1.214 1.00 93.44 174 ARG A C 1
ATOM 1365 O O . ARG A 1 174 ? -14.738 -21.017 1.221 1.00 93.44 174 ARG A O 1
ATOM 1372 N N . PRO A 1 175 ? -16.479 -19.807 0.469 1.00 92.31 175 PRO A N 1
ATOM 1373 C CA . PRO A 1 175 ? -16.978 -20.880 -0.395 1.00 92.31 175 PRO A CA 1
ATOM 1374 C C . PRO A 1 175 ? -16.075 -21.141 -1.606 1.00 92.31 175 PRO A C 1
ATOM 1376 O O . PRO A 1 175 ? -16.010 -22.259 -2.113 1.00 92.31 175 PRO A O 1
ATOM 1379 N N . GLU A 1 176 ? -15.411 -20.090 -2.088 1.00 91.69 176 GLU A N 1
ATOM 1380 C CA . GLU A 1 176 ? -14.470 -20.138 -3.199 1.00 91.69 176 GLU A CA 1
ATOM 1381 C C . GLU A 1 176 ? -13.072 -19.732 -2.732 1.00 91.69 176 GLU A C 1
ATOM 1383 O O . GLU A 1 176 ? -12.915 -18.854 -1.881 1.00 91.69 176 GLU A O 1
ATOM 1388 N N . LEU A 1 177 ? -12.067 -20.331 -3.375 1.00 93.38 177 LEU A N 1
ATOM 1389 C CA . LEU A 1 177 ? -10.667 -19.939 -3.259 1.00 93.38 177 LEU A CA 1
ATOM 1390 C C . LEU A 1 177 ? -10.474 -18.458 -3.587 1.00 93.38 177 LEU A C 1
ATOM 1392 O O . LEU A 1 177 ? -11.020 -17.954 -4.578 1.00 93.38 177 LEU A O 1
ATOM 1396 N N . ALA A 1 178 ? -9.605 -17.795 -2.822 1.00 95.12 178 ALA A N 1
ATOM 1397 C CA . ALA A 1 178 ? -9.141 -16.470 -3.203 1.00 95.12 178 ALA A CA 1
ATOM 1398 C C . ALA A 1 178 ? -8.370 -16.529 -4.535 1.00 95.12 178 ALA A C 1
ATOM 1400 O O . ALA A 1 178 ? -7.765 -17.540 -4.886 1.00 95.12 178 ALA A O 1
ATOM 1401 N N . ARG A 1 179 ? -8.393 -15.440 -5.301 1.00 96.44 179 ARG A N 1
ATOM 1402 C CA . ARG A 1 179 ? -7.555 -15.264 -6.497 1.00 96.44 179 ARG A CA 1
ATOM 1403 C C . ARG A 1 179 ? -6.187 -14.719 -6.108 1.00 96.44 179 ARG A C 1
ATOM 1405 O O . ARG A 1 179 ? -6.092 -13.911 -5.188 1.00 96.44 179 ARG A O 1
ATOM 1412 N N . PHE A 1 180 ? -5.151 -15.105 -6.846 1.00 97.94 180 PHE A N 1
ATOM 1413 C CA . PHE A 1 180 ? -3.791 -14.628 -6.609 1.00 97.94 180 PHE A CA 1
ATOM 1414 C C . PHE A 1 180 ? -3.225 -13.951 -7.859 1.00 97.94 180 PHE A C 1
ATOM 1416 O O . PHE A 1 180 ? -3.146 -14.574 -8.917 1.00 97.94 180 PHE A O 1
ATOM 1423 N N . CYS A 1 181 ? -2.819 -12.690 -7.740 1.00 98.31 181 CYS A N 1
ATOM 1424 C CA . CYS A 1 181 ? -2.073 -11.966 -8.760 1.00 98.31 181 CYS A CA 1
ATOM 1425 C C . CYS A 1 181 ? -0.676 -11.642 -8.236 1.00 98.31 181 CYS A C 1
ATOM 1427 O O . CYS A 1 181 ? -0.547 -11.013 -7.192 1.00 98.31 181 CYS A O 1
ATOM 1429 N N . PHE A 1 182 ? 0.358 -12.042 -8.968 1.00 98.50 182 PHE A N 1
ATOM 1430 C CA . PHE A 1 182 ? 1.742 -11.680 -8.691 1.00 98.50 182 PHE A CA 1
ATOM 1431 C C . PHE A 1 182 ? 2.212 -10.613 -9.677 1.00 98.50 182 PHE A C 1
ATOM 1433 O O . PHE A 1 182 ? 2.196 -10.849 -10.888 1.00 98.50 182 PHE A O 1
ATOM 1440 N N . CYS A 1 183 ? 2.630 -9.460 -9.162 1.00 97.38 183 CYS A N 1
ATOM 1441 C CA . CYS A 1 183 ? 3.270 -8.412 -9.945 1.00 97.38 183 CYS A CA 1
ATOM 1442 C C . CYS A 1 183 ? 4.767 -8.718 -10.058 1.00 97.38 183 CYS A C 1
ATOM 1444 O O . CYS A 1 183 ? 5.546 -8.496 -9.136 1.00 97.38 183 CYS A O 1
ATOM 1446 N N . SER A 1 184 ? 5.136 -9.284 -11.201 1.00 97.00 184 SER A N 1
ATOM 1447 C CA . SER A 1 184 ? 6.504 -9.572 -11.618 1.00 97.00 184 SER A CA 1
ATOM 1448 C C . SER A 1 184 ? 7.061 -8.419 -12.468 1.00 97.00 184 SER A C 1
ATOM 1450 O O . SER A 1 184 ? 6.402 -7.407 -12.697 1.00 97.00 184 SER A O 1
ATOM 1452 N N . SER A 1 185 ? 8.273 -8.584 -12.990 1.00 93.81 185 SER A N 1
ATOM 1453 C CA . SER A 1 185 ? 8.967 -7.597 -13.817 1.00 93.81 185 SER A CA 1
ATOM 1454 C C . SER A 1 185 ? 9.238 -8.143 -15.215 1.00 93.81 185 SER A C 1
ATOM 1456 O O . SER A 1 185 ? 9.510 -9.334 -15.392 1.00 93.81 185 SER A O 1
ATOM 1458 N N . VAL A 1 186 ? 9.230 -7.275 -16.226 1.00 92.44 186 VAL A N 1
ATOM 1459 C CA . VAL A 1 186 ? 9.690 -7.636 -17.578 1.00 92.44 186 VAL A CA 1
ATOM 1460 C C . VAL A 1 186 ? 11.167 -8.047 -17.624 1.00 92.44 186 VAL A C 1
ATOM 1462 O O . VAL A 1 186 ? 11.570 -8.776 -18.530 1.00 92.44 186 VAL A O 1
ATOM 1465 N N . ARG A 1 187 ? 11.959 -7.685 -16.604 1.00 91.25 187 ARG A N 1
ATOM 1466 C CA . ARG A 1 187 ? 13.354 -8.129 -16.434 1.00 91.25 187 ARG A CA 1
ATOM 1467 C C . ARG A 1 187 ? 13.498 -9.643 -16.309 1.00 91.25 187 ARG A C 1
ATOM 1469 O O . ARG A 1 187 ? 14.552 -10.177 -16.630 1.00 91.25 187 ARG A O 1
ATOM 1476 N N . THR A 1 188 ? 12.439 -10.355 -15.925 1.00 94.81 188 THR A N 1
ATOM 1477 C CA . THR A 1 188 ? 12.420 -11.830 -15.898 1.00 94.81 188 THR A CA 1
ATOM 1478 C C . THR A 1 188 ? 12.573 -12.467 -17.283 1.00 94.81 188 THR A C 1
ATOM 1480 O O . THR A 1 188 ? 12.901 -13.647 -17.381 1.00 94.81 188 THR A O 1
ATOM 1483 N N . VAL A 1 189 ? 12.344 -11.703 -18.356 1.00 94.00 189 VAL A N 1
ATOM 1484 C CA . VAL A 1 189 ? 12.370 -12.180 -19.746 1.00 94.00 189 VAL A CA 1
ATOM 1485 C C . VAL A 1 189 ? 13.145 -11.254 -20.689 1.00 94.00 189 VAL A C 1
ATOM 1487 O O . VAL A 1 189 ? 13.032 -11.393 -21.907 1.00 94.00 189 VAL A O 1
ATOM 1490 N N . MET A 1 190 ? 13.947 -10.330 -20.156 1.00 87.81 190 MET A N 1
ATOM 1491 C CA . MET A 1 190 ? 14.686 -9.316 -20.922 1.00 87.81 190 MET A CA 1
ATOM 1492 C C . MET A 1 190 ? 15.701 -9.900 -21.918 1.00 87.81 190 MET A C 1
ATOM 1494 O O . MET A 1 190 ? 15.942 -9.315 -22.968 1.00 87.81 190 MET A O 1
ATOM 1498 N N . HIS A 1 191 ? 16.279 -11.062 -21.620 1.00 89.19 191 HIS A N 1
ATOM 1499 C CA . HIS A 1 191 ? 17.239 -11.766 -22.476 1.00 89.19 191 HIS A CA 1
ATOM 1500 C C . HIS A 1 191 ? 16.602 -12.946 -23.224 1.00 89.19 191 HIS A C 1
ATOM 1502 O O . HIS A 1 191 ? 17.272 -13.924 -23.563 1.00 89.19 191 HIS A O 1
ATOM 1508 N N . THR A 1 192 ? 15.286 -12.899 -23.462 1.00 90.19 192 THR A N 1
ATOM 1509 C CA . THR A 1 192 ? 14.612 -13.907 -24.292 1.00 90.19 192 THR A CA 1
ATOM 1510 C C . THR A 1 192 ? 15.233 -13.935 -25.687 1.00 90.19 192 THR A C 1
ATOM 1512 O O . THR A 1 192 ? 15.437 -12.896 -26.304 1.00 90.19 192 THR A O 1
ATOM 1515 N N . LEU A 1 193 ? 15.521 -15.134 -26.200 1.00 85.69 193 LEU A N 1
ATOM 1516 C CA . LEU A 1 193 ? 16.041 -15.296 -27.556 1.00 85.69 193 LEU A CA 1
ATOM 1517 C C . LEU A 1 193 ? 14.990 -14.886 -28.599 1.00 85.69 193 LEU A C 1
ATOM 1519 O O . LEU A 1 193 ? 13.873 -15.408 -28.595 1.00 85.69 193 LEU A O 1
ATOM 1523 N N . GLY A 1 194 ? 15.391 -14.019 -29.530 1.00 84.94 194 GLY A N 1
ATOM 1524 C CA . GLY A 1 194 ? 14.536 -13.453 -30.576 1.00 84.94 194 GLY A CA 1
ATOM 1525 C C . GLY A 1 194 ? 14.062 -12.038 -30.247 1.00 84.94 194 GLY A C 1
ATOM 1526 O O . GLY A 1 194 ? 14.485 -11.441 -29.262 1.00 84.94 194 GLY A O 1
ATOM 1527 N N . ASP A 1 195 ? 13.164 -11.515 -31.080 1.00 84.19 195 ASP A N 1
ATOM 1528 C CA . ASP A 1 195 ? 12.796 -10.092 -31.038 1.00 84.19 195 ASP A CA 1
ATOM 1529 C C . ASP A 1 195 ? 11.584 -9.812 -30.132 1.00 84.19 195 ASP A C 1
ATOM 1531 O O . ASP A 1 195 ? 11.245 -8.659 -29.873 1.00 84.19 195 ASP A O 1
ATOM 1535 N N . VAL A 1 196 ? 10.893 -10.861 -29.659 1.00 88.44 196 VAL A N 1
ATOM 1536 C CA . VAL A 1 196 ? 9.651 -10.730 -28.883 1.00 88.44 196 VAL A CA 1
ATOM 1537 C C . VAL A 1 196 ? 9.602 -11.703 -27.702 1.00 88.44 196 VAL A C 1
ATOM 1539 O O . VAL A 1 196 ? 9.584 -12.921 -27.890 1.00 88.44 196 VAL A O 1
ATOM 1542 N N . ALA A 1 197 ? 9.465 -11.174 -26.485 1.00 91.94 197 ALA A N 1
ATOM 1543 C CA . ALA A 1 197 ? 9.179 -11.964 -25.289 1.00 91.94 197 ALA A CA 1
ATOM 1544 C C . ALA A 1 197 ? 7.682 -12.334 -25.198 1.00 91.94 197 ALA A C 1
ATOM 1546 O O . ALA A 1 197 ? 6.828 -11.442 -25.178 1.00 91.94 197 ALA A O 1
ATOM 1547 N N . PRO A 1 198 ? 7.323 -13.630 -25.112 1.00 95.00 198 PRO A N 1
ATOM 1548 C CA . PRO A 1 198 ? 5.929 -14.067 -25.101 1.00 95.00 198 PRO A CA 1
ATOM 1549 C C . PRO A 1 198 ? 5.243 -13.897 -23.735 1.00 95.00 198 PRO A C 1
ATOM 1551 O O . PRO A 1 198 ? 5.872 -13.924 -22.677 1.00 95.00 198 PRO A O 1
ATOM 1554 N N . GLU A 1 199 ? 3.909 -13.845 -23.755 1.00 96.75 199 GLU A N 1
ATOM 1555 C CA . GLU A 1 199 ? 3.039 -13.934 -22.568 1.00 96.75 199 GLU A CA 1
ATOM 1556 C C . GLU A 1 199 ? 2.878 -15.394 -22.119 1.00 96.75 199 GLU A C 1
ATOM 1558 O O . GLU A 1 199 ? 1.817 -16.025 -22.262 1.00 96.75 199 GLU A O 1
ATOM 1563 N N . ALA A 1 200 ? 3.997 -15.973 -21.687 1.00 96.12 200 ALA A N 1
ATOM 1564 C CA . ALA A 1 200 ? 4.128 -17.339 -21.208 1.00 96.12 200 ALA A CA 1
ATOM 1565 C C . ALA A 1 200 ? 5.336 -17.469 -20.265 1.00 96.12 200 ALA A C 1
ATOM 1567 O O . ALA A 1 200 ? 6.205 -16.594 -20.197 1.00 96.12 200 ALA A O 1
ATOM 1568 N N . LEU A 1 201 ? 5.382 -18.589 -19.544 1.00 95.69 201 LEU A N 1
ATOM 1569 C CA . LEU A 1 201 ? 6.542 -18.953 -18.739 1.00 95.69 201 LEU A CA 1
ATOM 1570 C C . LEU A 1 201 ? 7.705 -19.287 -19.691 1.00 95.69 201 LEU A C 1
ATOM 1572 O O . LEU A 1 201 ? 7.475 -20.012 -20.667 1.00 95.69 201 LEU A O 1
ATOM 1576 N N . PRO A 1 202 ? 8.915 -18.752 -19.469 1.00 94.00 202 PRO A N 1
ATOM 1577 C CA . PRO A 1 202 ? 10.034 -19.009 -20.360 1.00 94.00 202 PRO A CA 1
ATOM 1578 C C . PRO A 1 202 ? 10.503 -20.465 -20.258 1.00 94.00 202 PRO A C 1
ATOM 1580 O O . PRO A 1 202 ? 10.360 -21.123 -19.228 1.00 94.00 202 PRO A O 1
ATOM 1583 N N . GLY A 1 203 ? 11.071 -20.977 -21.352 1.00 89.56 203 GLY A N 1
ATOM 1584 C CA . GLY A 1 203 ? 11.631 -22.333 -21.403 1.00 89.56 203 GLY A CA 1
ATOM 1585 C C . GLY A 1 203 ? 13.041 -22.461 -20.813 1.00 89.56 203 GLY A C 1
ATOM 1586 O O . GLY A 1 203 ? 13.529 -23.578 -20.679 1.00 89.56 203 GLY A O 1
ATOM 1587 N N . SER A 1 204 ? 13.692 -21.341 -20.492 1.00 93.00 204 SER A N 1
ATOM 1588 C CA . SER A 1 204 ? 15.051 -21.260 -19.943 1.00 93.00 204 SER A CA 1
ATOM 1589 C C . SER A 1 204 ? 15.118 -20.152 -18.896 1.00 93.00 204 SER A C 1
ATOM 1591 O O . SER A 1 204 ? 14.441 -19.139 -19.057 1.00 93.00 204 SER A O 1
ATOM 1593 N N . PHE A 1 205 ? 15.952 -20.312 -17.867 1.00 96.19 205 PHE A N 1
ATOM 1594 C CA . PHE A 1 205 ? 16.205 -19.261 -16.873 1.00 96.19 205 PHE A CA 1
ATOM 1595 C C . PHE A 1 205 ? 17.149 -18.171 -17.386 1.00 96.19 205 PHE A C 1
ATOM 1597 O O . PHE A 1 205 ? 17.094 -17.042 -16.906 1.00 96.19 205 PHE A O 1
ATOM 1604 N N . SER A 1 206 ? 17.930 -18.473 -18.424 1.00 92.75 206 SER A N 1
ATOM 1605 C CA . SER A 1 206 ? 18.847 -17.539 -19.082 1.00 92.75 206 SER A CA 1
ATOM 1606 C C . SER A 1 206 ? 18.172 -16.303 -19.696 1.00 92.75 206 SER A C 1
ATOM 1608 O O . SER A 1 206 ? 18.865 -15.419 -20.187 1.00 92.75 206 SER A O 1
ATOM 1610 N N . CYS A 1 207 ? 16.835 -16.256 -19.753 1.00 92.00 207 CYS A N 1
ATOM 1611 C CA . CYS A 1 207 ? 16.097 -15.093 -20.243 1.00 92.00 207 CYS A CA 1
ATOM 1612 C C . CYS A 1 207 ? 15.961 -13.978 -19.202 1.00 92.00 207 CYS A C 1
ATOM 1614 O O . CYS A 1 207 ? 15.602 -12.861 -19.572 1.00 92.00 207 CYS A O 1
ATOM 1616 N N . ALA A 1 208 ? 16.184 -14.273 -17.921 1.00 92.31 208 ALA A N 1
ATOM 1617 C CA . ALA A 1 208 ? 16.160 -13.259 -16.883 1.00 92.31 208 ALA A CA 1
ATOM 1618 C C . ALA A 1 208 ? 17.411 -12.382 -16.968 1.00 92.31 208 ALA A C 1
ATOM 1620 O O . ALA A 1 208 ? 18.502 -12.862 -17.278 1.00 92.31 208 ALA A O 1
ATOM 1621 N N . ASP A 1 209 ? 17.244 -11.103 -16.649 1.00 89.75 209 ASP A N 1
ATOM 1622 C CA . ASP A 1 209 ? 18.349 -10.210 -16.321 1.00 89.75 209 ASP A CA 1
ATOM 1623 C C . ASP A 1 209 ? 19.242 -10.827 -15.225 1.00 89.75 209 ASP A C 1
ATOM 1625 O O . ASP A 1 209 ? 18.791 -11.609 -14.381 1.00 89.75 209 ASP A O 1
ATOM 1629 N N . TYR A 1 210 ? 20.531 -10.489 -15.236 1.00 89.62 210 TYR A N 1
ATOM 1630 C CA . TYR A 1 210 ? 21.524 -11.134 -14.371 1.00 89.62 210 TYR A CA 1
ATOM 1631 C C . TYR A 1 210 ? 21.410 -10.756 -12.887 1.00 89.62 210 TYR A C 1
ATOM 1633 O O . TYR A 1 210 ? 22.104 -11.352 -12.057 1.00 89.62 210 TYR A O 1
ATOM 1641 N N . SER A 1 211 ? 20.562 -9.785 -12.541 1.00 89.69 211 SER A N 1
ATOM 1642 C CA . SER A 1 211 ? 20.308 -9.399 -11.154 1.00 89.69 211 SER A CA 1
ATOM 1643 C C . SER A 1 211 ? 19.600 -10.499 -10.354 1.00 89.69 211 SER A C 1
ATOM 1645 O O . SER A 1 211 ? 18.765 -11.253 -10.865 1.00 89.69 211 SER A O 1
ATOM 1647 N N . GLY A 1 212 ? 19.904 -10.563 -9.052 1.00 91.62 212 GLY A N 1
ATOM 1648 C CA . GLY A 1 212 ? 19.221 -11.474 -8.133 1.00 91.62 212 GLY A CA 1
ATOM 1649 C C . GLY A 1 212 ? 17.720 -11.191 -8.029 1.00 91.62 212 GLY A C 1
ATOM 1650 O O . GLY A 1 212 ? 16.941 -12.133 -7.887 1.00 91.62 212 GLY A O 1
ATOM 1651 N N . ASP A 1 213 ? 17.310 -9.926 -8.174 1.00 91.06 213 ASP A N 1
ATOM 1652 C CA . ASP A 1 213 ? 15.903 -9.520 -8.197 1.00 91.06 213 ASP A CA 1
ATOM 1653 C C . ASP A 1 213 ? 15.144 -10.183 -9.356 1.00 91.06 213 ASP A C 1
ATOM 1655 O O . ASP A 1 213 ? 14.210 -10.956 -9.120 1.00 91.06 213 ASP A O 1
ATOM 1659 N N . ALA A 1 214 ? 15.593 -9.978 -10.599 1.00 93.06 214 ALA A N 1
ATOM 1660 C CA . ALA A 1 214 ? 14.941 -10.537 -11.781 1.00 93.06 214 ALA A CA 1
ATOM 1661 C C . ALA A 1 214 ? 14.903 -12.073 -11.754 1.00 93.06 214 ALA A C 1
ATOM 1663 O O . ALA A 1 214 ? 13.870 -12.684 -12.040 1.00 93.06 214 ALA A O 1
ATOM 1664 N N . GLN A 1 215 ? 16.001 -12.710 -11.343 1.00 96.31 215 GLN A N 1
ATOM 1665 C CA . GLN A 1 215 ? 16.069 -14.164 -11.176 1.00 96.31 215 GLN A CA 1
ATOM 1666 C C . GLN A 1 215 ? 15.083 -14.658 -10.107 1.00 96.31 215 GLN A C 1
ATOM 1668 O O . GLN A 1 215 ? 14.363 -15.635 -10.320 1.00 96.31 215 GLN A O 1
ATOM 1673 N N . SER A 1 216 ? 14.999 -13.975 -8.963 1.00 97.19 216 SER A N 1
ATOM 1674 C CA . SER A 1 216 ? 14.096 -14.358 -7.872 1.00 97.19 216 SER A CA 1
ATOM 1675 C C . SER A 1 216 ? 12.618 -14.195 -8.238 1.00 97.19 216 SER A C 1
ATOM 1677 O O . SER A 1 216 ? 11.812 -15.075 -7.923 1.00 97.19 216 SER A O 1
ATOM 1679 N N . LYS A 1 217 ? 12.259 -13.131 -8.969 1.00 97.31 217 LYS A N 1
ATOM 1680 C CA . LYS A 1 217 ? 10.904 -12.935 -9.502 1.00 97.31 217 LYS A CA 1
ATOM 1681 C C . LYS A 1 217 ? 10.556 -14.033 -10.496 1.00 97.31 217 LYS A C 1
ATOM 1683 O O . LYS A 1 217 ? 9.473 -14.601 -10.387 1.00 97.31 217 LYS A O 1
ATOM 1688 N N . LEU A 1 218 ? 11.478 -14.421 -11.386 1.00 98.00 218 LEU A N 1
ATOM 1689 C CA . LEU A 1 218 ? 11.243 -15.540 -12.303 1.00 98.00 218 LEU A CA 1
ATOM 1690 C C . LEU A 1 218 ? 11.005 -16.855 -11.538 1.00 98.00 218 LEU A C 1
ATOM 1692 O O . LEU A 1 218 ? 10.064 -17.585 -11.848 1.00 98.00 218 LEU A O 1
ATOM 1696 N N . VAL A 1 219 ? 11.776 -17.137 -10.482 1.00 98.44 219 VAL A N 1
ATOM 1697 C CA . VAL A 1 219 ? 11.511 -18.277 -9.581 1.00 98.44 219 VAL A CA 1
ATOM 1698 C C . VAL A 1 219 ? 10.088 -18.222 -9.011 1.00 98.44 219 VAL A C 1
ATOM 1700 O O . VAL A 1 219 ? 9.378 -19.233 -9.022 1.00 98.44 219 VAL A O 1
ATOM 1703 N N . ALA A 1 220 ? 9.637 -17.051 -8.559 1.00 98.38 220 ALA A N 1
ATOM 1704 C CA . ALA A 1 220 ? 8.280 -16.862 -8.057 1.00 98.38 220 ALA A CA 1
ATOM 1705 C C . ALA A 1 220 ? 7.208 -17.071 -9.140 1.00 98.38 220 ALA A C 1
ATOM 1707 O O . ALA A 1 220 ? 6.204 -17.728 -8.860 1.00 98.38 220 ALA A O 1
ATOM 1708 N N . GLU A 1 221 ? 7.429 -16.638 -10.388 1.00 98.56 221 GLU A N 1
ATOM 1709 C CA . GLU A 1 221 ? 6.513 -16.931 -11.502 1.00 98.56 221 GLU A CA 1
ATOM 1710 C C . GLU A 1 221 ? 6.310 -18.440 -11.689 1.00 98.56 221 GLU A C 1
ATOM 1712 O O . GLU A 1 221 ? 5.177 -18.906 -11.842 1.00 98.56 221 GLU A O 1
ATOM 1717 N N . HIS A 1 222 ? 7.393 -19.223 -11.623 1.00 98.31 222 HIS A N 1
ATOM 1718 C CA . HIS A 1 222 ? 7.329 -20.682 -11.711 1.00 98.31 222 HIS A CA 1
ATOM 1719 C C . HIS A 1 222 ? 6.554 -21.300 -10.535 1.00 98.31 222 HIS A C 1
ATOM 1721 O O . HIS A 1 222 ? 5.761 -22.221 -10.749 1.00 98.31 222 HIS A O 1
ATOM 1727 N N . ILE A 1 223 ? 6.737 -20.798 -9.309 1.00 98.25 223 ILE A N 1
ATOM 1728 C CA . ILE A 1 223 ? 6.009 -21.272 -8.117 1.00 98.25 223 ILE A CA 1
ATOM 1729 C C . ILE A 1 223 ? 4.514 -20.959 -8.235 1.00 98.25 223 ILE A C 1
ATOM 1731 O O . ILE A 1 223 ? 3.680 -21.839 -8.017 1.00 98.25 223 ILE A O 1
ATOM 1735 N N . VAL A 1 224 ? 4.160 -19.737 -8.641 1.00 98.19 224 VAL A N 1
ATOM 1736 C CA . VAL A 1 224 ? 2.771 -19.301 -8.858 1.00 98.19 224 VAL A CA 1
ATOM 1737 C C . VAL A 1 224 ? 2.109 -20.110 -9.976 1.00 98.19 224 VAL A C 1
ATOM 1739 O O . VAL A 1 224 ? 0.955 -20.533 -9.849 1.00 98.19 224 VAL A O 1
ATOM 1742 N N . HIS A 1 225 ? 2.842 -20.395 -11.054 1.00 96.69 225 HIS A N 1
ATOM 1743 C CA . HIS A 1 225 ? 2.367 -21.261 -12.128 1.00 96.69 225 HIS A CA 1
ATOM 1744 C C . HIS A 1 225 ? 2.108 -22.693 -11.630 1.00 96.69 225 HIS A C 1
ATOM 1746 O O . HIS A 1 225 ? 1.035 -23.247 -11.878 1.00 96.69 225 HIS A O 1
ATOM 1752 N N . ARG A 1 226 ? 3.046 -23.284 -10.875 1.00 96.31 226 ARG A N 1
ATOM 1753 C CA . ARG A 1 226 ? 2.891 -24.628 -10.290 1.00 96.31 226 ARG A CA 1
ATOM 1754 C C . ARG A 1 226 ? 1.744 -24.692 -9.278 1.00 96.31 226 ARG A C 1
ATOM 1756 O O . ARG A 1 226 ? 1.030 -25.689 -9.266 1.00 96.31 226 ARG A O 1
ATOM 1763 N N . ALA A 1 227 ? 1.513 -23.641 -8.492 1.00 96.38 227 ALA A N 1
ATOM 1764 C CA . ALA A 1 227 ? 0.369 -23.554 -7.583 1.00 96.38 227 ALA A CA 1
ATOM 1765 C C . ALA A 1 227 ? -0.967 -23.590 -8.340 1.00 96.38 227 ALA A C 1
ATOM 1767 O O . ALA A 1 227 ? -1.870 -24.332 -7.953 1.00 96.38 227 ALA A O 1
ATOM 1768 N N . GLY A 1 228 ? -1.073 -22.851 -9.449 1.00 94.19 228 GLY A N 1
ATOM 1769 C CA . GLY A 1 228 ? -2.262 -22.865 -10.306 1.00 94.19 228 GLY A CA 1
ATOM 1770 C C . GLY A 1 228 ? -2.505 -24.209 -11.004 1.00 94.19 228 GLY A C 1
ATOM 1771 O O . GLY A 1 228 ? -3.650 -24.602 -11.178 1.00 94.19 228 GLY A O 1
ATOM 1772 N N . GLN A 1 229 ? -1.447 -24.946 -11.368 1.00 92.69 229 GLN A N 1
ATOM 1773 C CA . GLN A 1 229 ? -1.567 -26.292 -11.958 1.00 92.69 229 GLN A CA 1
ATOM 1774 C C . GLN A 1 229 ? -1.864 -27.382 -10.916 1.00 92.69 229 GLN A C 1
ATOM 1776 O O . GLN A 1 229 ? -2.593 -28.331 -11.193 1.00 92.69 229 GLN A O 1
ATOM 1781 N N . GLY A 1 230 ? -1.272 -27.271 -9.724 1.00 91.19 230 GLY A N 1
ATOM 1782 C CA . GLY A 1 230 ? -1.390 -28.261 -8.651 1.00 91.19 230 GLY A CA 1
ATOM 1783 C C . GLY A 1 230 ? -2.646 -28.115 -7.791 1.00 91.19 230 GLY A C 1
ATOM 1784 O O . GLY A 1 230 ? -2.934 -28.993 -6.981 1.00 91.19 230 GLY A O 1
ATOM 1785 N N . THR A 1 231 ? -3.392 -27.020 -7.945 1.00 92.06 231 THR A N 1
ATOM 1786 C CA . THR A 1 231 ? -4.601 -26.719 -7.170 1.00 92.06 231 THR A CA 1
ATOM 1787 C C . THR A 1 231 ? -5.702 -26.158 -8.079 1.00 92.06 231 THR A C 1
ATOM 1789 O O . THR A 1 231 ? -5.558 -26.114 -9.294 1.00 92.06 231 THR A O 1
ATOM 1792 N N . LYS A 1 232 ? -6.831 -25.725 -7.502 1.00 91.19 232 LYS A N 1
ATOM 1793 C CA . LYS A 1 232 ? -7.864 -24.955 -8.223 1.00 91.19 232 LYS A CA 1
ATOM 1794 C C . LYS A 1 232 ? -7.662 -23.439 -8.095 1.00 91.19 232 LYS A C 1
ATOM 1796 O O . LYS A 1 232 ? -8.566 -22.672 -8.425 1.00 91.19 232 LYS A O 1
ATOM 1801 N N . LEU A 1 233 ? -6.517 -23.011 -7.560 1.00 93.31 233 LEU A N 1
ATOM 1802 C CA . LEU A 1 233 ? -6.209 -21.608 -7.348 1.00 93.31 233 LEU A CA 1
ATOM 1803 C C . LEU A 1 233 ? -6.086 -20.901 -8.695 1.00 93.31 233 LEU A C 1
ATOM 1805 O O . LEU A 1 233 ? -5.306 -21.294 -9.561 1.00 93.31 233 LEU A O 1
ATOM 1809 N N . ARG A 1 234 ? -6.846 -19.822 -8.859 1.00 94.94 234 ARG A N 1
ATOM 1810 C CA . ARG A 1 234 ? -6.723 -18.953 -10.026 1.00 94.94 234 ARG A CA 1
ATOM 1811 C C . ARG A 1 234 ? -5.529 -18.034 -9.824 1.00 94.94 234 ARG A C 1
ATOM 1813 O O . ARG A 1 234 ? -5.567 -17.169 -8.948 1.00 94.94 234 ARG A O 1
ATOM 1820 N N . THR A 1 235 ? -4.495 -18.239 -10.634 1.00 96.62 235 THR A N 1
ATOM 1821 C CA . THR A 1 235 ? -3.259 -17.464 -10.572 1.00 96.62 235 THR A CA 1
ATOM 1822 C C . THR A 1 235 ? -3.055 -16.612 -11.821 1.00 96.62 235 THR A C 1
ATOM 1824 O O . THR A 1 235 ? -3.252 -17.057 -12.956 1.00 96.62 235 THR A O 1
ATOM 1827 N N . CYS A 1 236 ? -2.651 -15.368 -11.598 1.00 96.75 236 CYS A N 1
ATOM 1828 C CA . CYS A 1 236 ? -2.286 -14.395 -12.614 1.00 96.75 236 CYS A CA 1
ATOM 1829 C C . CYS A 1 236 ? -0.879 -13.878 -12.303 1.00 96.75 236 CYS A C 1
ATOM 1831 O O . CYS A 1 236 ? -0.577 -13.552 -11.159 1.00 96.75 236 CYS A O 1
ATOM 1833 N N . VAL A 1 237 ? -0.012 -13.811 -13.304 1.00 98.38 237 VAL A N 1
ATOM 1834 C CA . VAL A 1 237 ? 1.294 -13.155 -13.213 1.00 98.38 237 VAL A CA 1
ATOM 1835 C C . VAL A 1 237 ? 1.276 -11.994 -14.192 1.00 98.38 237 VAL A C 1
ATOM 1837 O O . VAL A 1 237 ? 0.986 -12.187 -15.373 1.00 98.38 237 VAL A O 1
ATOM 1840 N N . VAL A 1 238 ? 1.575 -10.796 -13.708 1.00 97.88 238 VAL A N 1
ATOM 1841 C CA . VAL A 1 238 ? 1.650 -9.581 -14.521 1.00 97.88 238 VAL A CA 1
ATOM 1842 C C . VAL A 1 238 ? 3.079 -9.067 -14.482 1.00 97.88 238 VAL A C 1
ATOM 1844 O O . VAL A 1 238 ? 3.587 -8.758 -13.415 1.00 97.88 238 VAL A O 1
ATOM 1847 N N . ARG A 1 239 ? 3.753 -9.021 -15.630 1.00 97.31 239 ARG A N 1
ATOM 1848 C CA . ARG A 1 239 ? 5.092 -8.439 -15.759 1.00 97.31 239 ARG A CA 1
ATOM 1849 C C . ARG A 1 239 ? 4.948 -6.974 -16.139 1.00 97.31 239 ARG A C 1
ATOM 1851 O O . ARG A 1 239 ? 4.476 -6.691 -17.241 1.00 97.31 239 ARG A O 1
ATOM 1858 N N . THR A 1 240 ? 5.326 -6.072 -15.244 1.00 92.69 240 THR A N 1
ATOM 1859 C CA . THR A 1 240 ? 5.318 -4.621 -15.482 1.00 92.69 240 THR A CA 1
ATOM 1860 C C . THR A 1 240 ? 6.743 -4.104 -15.663 1.00 92.69 240 THR A C 1
ATOM 1862 O O . THR A 1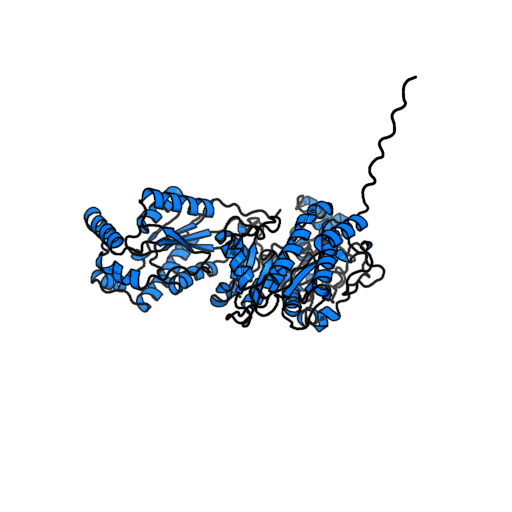 240 ? 7.714 -4.824 -15.402 1.00 92.69 240 THR A O 1
ATOM 1865 N N . GLN A 1 241 ? 6.890 -2.859 -16.114 1.00 84.62 241 GLN A N 1
ATOM 1866 C CA . GLN A 1 241 ? 8.131 -2.120 -15.887 1.00 84.62 241 GLN A CA 1
ATOM 1867 C C . GLN A 1 241 ? 8.244 -1.698 -14.415 1.00 84.62 241 GLN A C 1
ATOM 1869 O O . GLN A 1 241 ? 7.246 -1.674 -13.692 1.00 84.62 241 GLN A O 1
ATOM 1874 N N . GLU A 1 242 ? 9.473 -1.435 -13.968 1.00 74.00 242 GLU A N 1
ATOM 1875 C CA . GLU A 1 242 ? 9.763 -1.012 -12.588 1.00 74.00 242 GLU A CA 1
ATOM 1876 C C . GLU A 1 242 ? 9.384 0.456 -12.383 1.00 74.00 242 GLU A C 1
ATOM 1878 O O . GLU A 1 242 ? 8.704 0.801 -11.420 1.00 74.00 242 GLU A O 1
ATOM 1883 N N . ASN A 1 243 ? 9.732 1.281 -13.368 1.00 74.31 243 ASN A N 1
ATOM 1884 C CA . ASN A 1 243 ? 9.561 2.723 -13.343 1.00 74.31 243 ASN A CA 1
ATOM 1885 C C . ASN A 1 243 ? 8.270 3.108 -14.069 1.00 74.31 243 ASN A C 1
ATOM 1887 O O . ASN A 1 243 ? 8.184 3.049 -15.298 1.00 74.31 243 ASN A O 1
ATOM 1891 N N . LEU A 1 244 ? 7.237 3.447 -13.293 1.00 78.81 244 LEU A N 1
ATOM 1892 C CA . LEU A 1 244 ? 5.926 3.835 -13.811 1.00 78.81 244 LEU A CA 1
ATOM 1893 C C . LEU A 1 244 ? 5.778 5.354 -13.819 1.00 78.81 244 LEU A C 1
ATOM 1895 O O . LEU A 1 244 ? 5.959 6.021 -12.802 1.00 78.81 244 LEU A O 1
ATOM 1899 N N . GLY A 1 245 ? 5.360 5.878 -14.964 1.00 75.06 245 GLY A N 1
ATOM 1900 C CA . GLY A 1 245 ? 5.057 7.284 -15.137 1.00 75.06 245 GLY A CA 1
ATOM 1901 C C . GLY A 1 245 ? 3.786 7.693 -14.412 1.00 75.06 245 GLY A C 1
ATOM 1902 O O . GLY A 1 245 ? 2.753 7.030 -14.543 1.00 75.06 245 GLY A O 1
ATOM 1903 N N . ASP A 1 246 ? 3.830 8.807 -13.684 1.00 78.69 246 ASP A N 1
ATOM 1904 C CA . ASP A 1 246 ? 2.684 9.285 -12.911 1.00 78.69 246 ASP A CA 1
ATOM 1905 C C . ASP A 1 246 ? 2.263 10.714 -13.279 1.00 78.69 246 ASP A C 1
ATOM 1907 O O . ASP A 1 246 ? 3.040 11.664 -13.206 1.00 78.69 246 ASP A O 1
ATOM 1911 N N . LEU A 1 247 ? 0.989 10.853 -13.658 1.00 73.81 247 LEU A N 1
ATOM 1912 C CA . LEU A 1 247 ? 0.352 12.099 -14.091 1.00 73.81 247 LEU A CA 1
ATOM 1913 C C . LEU A 1 247 ? -0.709 12.621 -13.116 1.00 73.81 247 LEU A C 1
ATOM 1915 O O . LEU A 1 247 ? -1.389 13.595 -13.457 1.00 73.81 247 LEU A O 1
ATOM 1919 N N . SER A 1 248 ? -0.946 11.969 -11.973 1.00 62.56 248 SER A N 1
ATOM 1920 C CA . SER A 1 248 ? -2.082 12.317 -11.111 1.00 62.56 248 SER A CA 1
ATOM 1921 C C . SER A 1 248 ? -1.898 13.615 -10.324 1.00 62.56 248 SER A C 1
ATOM 1923 O O . SER A 1 248 ? -2.905 14.224 -9.964 1.00 62.56 248 SER A O 1
ATOM 1925 N N . PHE A 1 249 ? -0.670 14.111 -10.120 1.00 59.91 249 PHE A N 1
ATOM 1926 C CA . PHE A 1 249 ? -0.468 15.399 -9.449 1.00 59.91 249 PHE A CA 1
ATOM 1927 C C . PHE A 1 249 ? 0.831 16.127 -9.795 1.00 59.91 249 PHE A C 1
ATOM 1929 O O . PHE A 1 249 ? 1.855 15.512 -10.081 1.00 59.91 249 PHE A O 1
ATOM 1936 N N . ALA A 1 250 ? 0.769 17.459 -9.695 1.00 47.09 250 ALA A N 1
ATOM 1937 C CA . ALA A 1 250 ? 1.901 18.361 -9.821 1.00 47.09 250 ALA A CA 1
ATOM 1938 C C . ALA A 1 250 ? 2.767 18.325 -8.546 1.00 47.09 250 ALA A C 1
ATOM 1940 O O . ALA A 1 250 ? 2.602 19.130 -7.630 1.00 47.09 250 ALA A O 1
ATOM 1941 N N . GLY A 1 251 ? 3.634 17.327 -8.436 1.00 48.47 251 GLY A N 1
ATOM 1942 C CA . GLY A 1 251 ? 4.501 17.153 -7.279 1.00 48.47 251 GLY A CA 1
ATOM 1943 C C . GLY A 1 251 ? 5.125 15.774 -7.150 1.00 48.47 251 GLY A C 1
ATOM 1944 O O . GLY A 1 251 ? 5.854 15.565 -6.179 1.00 48.47 251 GLY A O 1
ATOM 1945 N N . THR A 1 252 ? 4.890 14.858 -8.094 1.00 45.34 252 THR A N 1
ATOM 1946 C CA . THR A 1 252 ? 5.343 13.466 -7.998 1.00 45.34 252 THR A CA 1
ATOM 1947 C C . THR A 1 252 ? 6.844 13.401 -7.677 1.00 45.34 252 THR A C 1
ATOM 1949 O O . THR A 1 252 ? 7.723 13.875 -8.404 1.00 45.34 252 THR A O 1
ATOM 1952 N N . ARG A 1 253 ? 7.143 12.880 -6.482 1.00 49.22 253 ARG A N 1
ATOM 1953 C CA . ARG A 1 253 ? 8.353 12.098 -6.244 1.00 49.22 253 ARG A CA 1
ATOM 1954 C C . ARG A 1 253 ? 7.965 10.688 -6.647 1.00 49.22 253 ARG A C 1
ATOM 1956 O O . ARG A 1 253 ? 7.028 10.143 -6.078 1.00 49.22 253 ARG A O 1
ATOM 1963 N N . GLY A 1 254 ? 8.660 10.137 -7.619 1.00 50.00 254 GLY A N 1
ATOM 1964 C CA . GLY A 1 254 ? 8.447 8.775 -8.063 1.00 50.00 254 GLY A CA 1
ATOM 1965 C C . GLY A 1 254 ? 9.621 8.346 -8.912 1.00 50.00 254 GLY A C 1
ATOM 1966 O O . GLY A 1 254 ? 10.374 9.193 -9.397 1.00 50.00 254 GLY A O 1
ATOM 1967 N N . ASP A 1 255 ? 9.747 7.040 -9.071 1.00 57.56 255 ASP A N 1
ATOM 1968 C CA . ASP A 1 255 ? 10.739 6.386 -9.912 1.00 57.56 255 ASP A CA 1
ATOM 1969 C C . ASP A 1 255 ? 10.357 6.562 -11.401 1.00 57.56 255 ASP A C 1
ATOM 1971 O O . ASP A 1 255 ? 10.149 5.598 -12.123 1.00 57.56 255 ASP A O 1
ATOM 1975 N N . ASP A 1 256 ? 10.148 7.805 -11.861 1.00 73.19 256 ASP A N 1
ATOM 1976 C CA . ASP A 1 256 ? 9.849 8.139 -13.262 1.00 73.19 256 ASP A CA 1
ATOM 1977 C C . ASP A 1 256 ? 11.086 8.766 -13.913 1.00 73.19 256 ASP A C 1
ATOM 1979 O O . ASP A 1 256 ? 11.283 9.986 -13.892 1.00 73.19 256 ASP A O 1
ATOM 1983 N N . SER A 1 257 ? 11.904 7.907 -14.522 1.00 74.62 257 SER A N 1
ATOM 1984 C CA . SER A 1 257 ? 13.147 8.259 -15.216 1.00 74.62 257 SER A CA 1
ATOM 1985 C C . SER A 1 257 ? 12.967 9.403 -16.226 1.00 74.62 257 SER A C 1
ATOM 1987 O O . SER A 1 257 ? 13.820 10.283 -16.350 1.00 74.62 257 SER A O 1
ATOM 1989 N N . VAL A 1 258 ? 11.832 9.460 -16.938 1.00 78.75 258 VAL A N 1
ATOM 1990 C CA . VAL A 1 258 ? 11.581 10.519 -17.932 1.00 78.75 258 VAL A CA 1
ATOM 1991 C C . VAL A 1 258 ? 11.313 11.853 -17.239 1.00 78.75 258 VAL A C 1
ATOM 1993 O O . VAL A 1 258 ? 11.883 12.878 -17.626 1.00 78.75 258 VAL A O 1
ATOM 1996 N N . ALA A 1 259 ? 10.471 11.860 -16.204 1.00 78.44 259 ALA A N 1
ATOM 1997 C CA . ALA A 1 259 ? 10.191 13.063 -15.425 1.00 78.44 259 ALA A CA 1
ATOM 1998 C C . ALA A 1 259 ? 11.458 13.606 -14.742 1.00 78.44 259 ALA A C 1
ATOM 2000 O O . ALA A 1 259 ? 11.672 14.822 -14.709 1.00 78.44 259 ALA A O 1
ATOM 2001 N N . ASP A 1 260 ? 12.319 12.721 -14.240 1.00 77.44 260 ASP A N 1
ATOM 2002 C CA . ASP A 1 260 ? 13.571 13.070 -13.572 1.00 77.44 260 ASP A CA 1
ATOM 2003 C C . ASP A 1 260 ? 14.578 13.722 -14.531 1.00 77.44 260 ASP A C 1
ATOM 2005 O O . ASP A 1 260 ? 15.088 14.809 -14.220 1.00 77.44 260 ASP A O 1
ATOM 2009 N N . ILE A 1 261 ? 14.773 13.164 -15.734 1.00 81.12 261 ILE A N 1
ATOM 2010 C CA . ILE A 1 261 ? 15.617 13.775 -16.777 1.00 81.12 261 ILE A CA 1
ATOM 2011 C C . ILE A 1 261 ? 15.096 15.167 -17.158 1.00 81.12 261 ILE A C 1
ATOM 2013 O O . ILE A 1 261 ? 15.878 16.118 -17.246 1.00 81.12 261 ILE A O 1
ATOM 2017 N N . LEU A 1 262 ? 13.783 15.328 -17.355 1.00 82.56 262 LEU A N 1
ATOM 2018 C CA . LEU A 1 262 ? 13.200 16.626 -17.718 1.00 82.56 262 LEU A CA 1
ATOM 2019 C C . LEU A 1 262 ? 13.324 17.654 -16.591 1.00 82.56 262 LEU A C 1
ATOM 2021 O O . LEU A 1 262 ? 13.591 18.833 -16.848 1.00 82.56 262 LEU A O 1
ATOM 2025 N N . ARG A 1 263 ? 13.179 17.221 -15.337 1.00 79.75 263 ARG A N 1
ATOM 2026 C CA . ARG A 1 263 ? 13.300 18.086 -14.161 1.00 79.75 263 ARG A CA 1
ATOM 2027 C C . ARG A 1 263 ? 14.711 18.612 -13.981 1.00 79.75 263 ARG A C 1
ATOM 2029 O O . ARG A 1 263 ? 14.883 19.808 -13.744 1.00 79.75 263 ARG A O 1
ATOM 2036 N N . GLU A 1 264 ? 15.717 17.755 -14.102 1.00 80.56 264 GLU A N 1
ATOM 2037 C CA . GLU A 1 264 ? 17.108 18.201 -14.044 1.00 80.56 264 GLU A CA 1
ATOM 2038 C C . GLU A 1 264 ? 17.486 19.017 -15.281 1.00 80.56 264 GLU A C 1
ATOM 2040 O O . GLU A 1 264 ? 18.116 20.069 -15.154 1.00 80.56 264 GLU A O 1
ATOM 2045 N N . GLY A 1 265 ? 17.013 18.611 -16.461 1.00 84.19 265 GLY A N 1
ATOM 2046 C CA . GLY A 1 265 ? 17.230 19.350 -17.698 1.00 84.19 265 GLY A CA 1
ATOM 2047 C C . GLY A 1 265 ? 16.684 20.775 -17.650 1.00 84.19 265 GLY A C 1
ATOM 2048 O O . GLY A 1 265 ? 17.304 21.698 -18.180 1.00 84.19 265 GLY A O 1
ATOM 2049 N N . LYS A 1 266 ? 15.580 20.999 -16.929 1.00 81.62 266 LYS A N 1
ATOM 2050 C CA . LYS A 1 266 ? 15.041 22.338 -16.659 1.00 81.62 266 LYS A CA 1
ATOM 2051 C C . LYS A 1 266 ? 15.969 23.203 -15.813 1.00 81.62 266 LYS A C 1
ATOM 2053 O O . LYS A 1 266 ? 16.086 24.390 -16.102 1.00 81.62 266 LYS A O 1
ATOM 2058 N N . LYS A 1 267 ? 16.654 22.638 -14.814 1.00 81.75 267 LYS A N 1
ATOM 2059 C CA . LYS A 1 267 ? 17.588 23.392 -13.956 1.00 81.75 267 LYS A CA 1
ATOM 2060 C C . LYS A 1 267 ? 18.817 23.872 -14.724 1.00 81.75 267 LYS A C 1
ATOM 2062 O O . LYS A 1 267 ? 19.264 24.993 -14.513 1.00 81.75 267 LYS A O 1
ATOM 2067 N N . ILE A 1 268 ? 19.347 23.034 -15.615 1.00 86.38 268 ILE A N 1
ATOM 2068 C CA . ILE A 1 268 ? 20.542 23.346 -16.419 1.00 86.38 268 ILE A CA 1
ATOM 2069 C C . ILE A 1 268 ? 20.216 23.893 -17.816 1.00 86.38 268 ILE A C 1
ATOM 2071 O O . ILE A 1 268 ? 21.123 24.101 -18.628 1.00 86.38 268 ILE A O 1
ATOM 2075 N N . HIS A 1 269 ? 18.926 24.104 -18.101 1.00 87.75 269 HIS A N 1
ATOM 2076 C CA . HIS A 1 269 ? 18.384 24.537 -19.390 1.00 87.75 269 HIS A CA 1
ATOM 2077 C C . HIS A 1 269 ? 18.875 23.700 -20.590 1.00 87.75 269 HIS A C 1
ATOM 2079 O O . HIS A 1 269 ? 19.081 24.223 -21.689 1.00 87.75 269 HIS A O 1
ATOM 2085 N N . ALA A 1 270 ? 19.079 22.395 -20.393 1.00 89.00 270 ALA A N 1
ATOM 2086 C CA . ALA A 1 270 ? 19.597 21.492 -21.415 1.00 89.00 270 ALA A CA 1
ATOM 2087 C C . ALA A 1 270 ? 19.077 20.056 -21.274 1.00 89.00 270 ALA A C 1
ATOM 2089 O O . ALA A 1 270 ? 18.902 19.562 -20.164 1.00 89.00 270 ALA A O 1
ATOM 2090 N N . LEU A 1 271 ? 18.895 19.366 -22.400 1.00 89.31 271 LEU A N 1
ATOM 2091 C CA . LEU A 1 271 ? 18.516 17.951 -22.465 1.00 89.31 271 LEU A CA 1
ATOM 2092 C C . LEU A 1 271 ? 19.544 17.150 -23.274 1.00 89.31 271 LEU A C 1
ATOM 2094 O O . LEU A 1 271 ? 20.174 17.712 -24.178 1.00 89.31 271 LEU A O 1
ATOM 2098 N N . PRO A 1 272 ? 19.724 15.853 -22.975 1.00 88.12 272 PRO A N 1
ATOM 2099 C CA . PRO A 1 272 ? 20.631 15.017 -23.739 1.00 88.12 272 PRO A CA 1
ATOM 2100 C C . PRO A 1 272 ? 20.029 14.679 -25.108 1.00 88.12 272 PRO A C 1
ATOM 2102 O O . PRO A 1 272 ? 18.814 14.543 -25.280 1.00 88.12 272 PRO A O 1
ATOM 2105 N N . SER A 1 273 ? 20.899 14.523 -26.096 1.00 88.00 273 SER A N 1
ATOM 2106 C CA . SER A 1 273 ? 20.585 13.942 -27.393 1.00 88.00 273 SER A CA 1
ATOM 2107 C C . SER A 1 273 ? 20.648 12.424 -27.275 1.00 88.00 273 SER A C 1
ATOM 2109 O O . SER A 1 273 ? 21.742 11.862 -27.277 1.00 88.00 273 SER A O 1
ATOM 2111 N N . LEU A 1 274 ? 19.488 11.775 -27.191 1.00 83.12 274 LEU A N 1
ATOM 2112 C CA . LEU A 1 274 ? 19.376 10.316 -27.133 1.00 83.12 274 LEU A CA 1
ATOM 2113 C C . LEU A 1 274 ? 18.770 9.759 -28.422 1.00 83.12 274 LEU A C 1
ATOM 2115 O O . LEU A 1 274 ? 17.761 10.277 -28.916 1.00 83.12 274 LEU A O 1
ATOM 2119 N N . ASP A 1 275 ? 19.364 8.677 -28.916 1.00 81.19 275 ASP A N 1
ATOM 2120 C CA . ASP A 1 275 ? 18.837 7.851 -30.009 1.00 81.19 275 ASP A CA 1
ATOM 2121 C C . ASP A 1 275 ? 18.071 6.649 -29.437 1.00 81.19 275 ASP A C 1
ATOM 2123 O O . ASP A 1 275 ? 18.388 5.495 -29.698 1.00 81.19 275 ASP A O 1
ATOM 2127 N N . ALA A 1 276 ? 17.106 6.952 -28.566 1.00 77.88 276 ALA A N 1
ATOM 2128 C CA . ALA A 1 276 ? 16.425 5.973 -27.730 1.00 77.88 276 ALA A CA 1
ATOM 2129 C C . ALA A 1 276 ? 14.913 5.968 -27.981 1.00 77.88 276 ALA A C 1
ATOM 2131 O O . ALA A 1 276 ? 14.278 7.014 -28.189 1.00 77.88 276 ALA A O 1
ATOM 2132 N N . THR A 1 277 ? 14.323 4.776 -27.903 1.00 77.50 277 THR A N 1
ATOM 2133 C CA . THR A 1 277 ? 12.872 4.577 -27.949 1.00 77.50 277 THR A CA 1
ATOM 2134 C C . THR A 1 277 ? 12.327 4.411 -26.537 1.00 77.50 277 THR A C 1
ATOM 2136 O O . THR A 1 277 ? 12.567 3.405 -25.878 1.00 77.50 277 THR A O 1
ATOM 2139 N N . ILE A 1 278 ? 11.532 5.382 -26.099 1.00 77.00 278 ILE A N 1
ATOM 2140 C CA . ILE A 1 278 ? 10.964 5.426 -24.757 1.00 77.00 278 ILE A CA 1
ATOM 2141 C C . ILE A 1 278 ? 9.696 4.575 -24.718 1.00 77.00 278 ILE A C 1
ATOM 2143 O O . ILE A 1 278 ? 8.734 4.811 -25.464 1.00 77.00 278 ILE A O 1
ATOM 2147 N N . LYS A 1 279 ? 9.686 3.619 -23.791 1.00 77.12 279 LYS A N 1
ATOM 2148 C CA . LYS A 1 279 ? 8.491 2.903 -23.343 1.00 77.12 279 LYS A CA 1
ATOM 2149 C C . LYS A 1 279 ? 8.089 3.544 -22.021 1.00 77.12 279 LYS A C 1
ATOM 2151 O O . LYS A 1 279 ? 8.838 3.456 -21.060 1.00 77.12 279 LYS A O 1
ATOM 2156 N N . TRP A 1 280 ? 6.982 4.282 -22.010 1.00 80.50 280 TRP A N 1
ATOM 2157 C CA . TRP A 1 280 ? 6.542 4.996 -20.812 1.00 80.50 280 TRP A CA 1
ATOM 2158 C C . TRP A 1 280 ? 5.209 4.429 -20.343 1.00 80.50 280 TRP A C 1
ATOM 2160 O O . TRP A 1 280 ? 4.173 4.612 -20.999 1.00 80.50 280 TRP A O 1
ATOM 2170 N N . ASP A 1 281 ? 5.273 3.694 -19.236 1.00 84.44 281 ASP A N 1
ATOM 2171 C CA . ASP A 1 281 ? 4.160 2.965 -18.645 1.00 84.44 281 ASP A CA 1
ATOM 2172 C C . ASP A 1 281 ? 3.442 3.836 -17.625 1.00 84.44 281 ASP A C 1
ATOM 2174 O O . ASP A 1 281 ? 3.932 4.088 -16.530 1.00 84.44 281 ASP A O 1
ATOM 2178 N N . ARG A 1 282 ? 2.243 4.291 -17.978 1.00 87.44 282 ARG A N 1
ATOM 2179 C CA . ARG A 1 282 ? 1.422 5.107 -17.087 1.00 87.44 282 ARG A CA 1
ATOM 2180 C C . ARG A 1 282 ? 0.881 4.296 -15.912 1.00 87.44 282 ARG A C 1
ATOM 2182 O O . ARG A 1 282 ? 0.107 3.360 -16.122 1.00 87.44 282 ARG A O 1
ATOM 2189 N N . ALA A 1 283 ? 1.204 4.707 -14.689 1.00 89.56 283 ALA A N 1
ATOM 2190 C CA . ALA A 1 283 ? 0.810 4.040 -13.451 1.00 89.56 283 ALA A CA 1
ATOM 2191 C C . ALA A 1 283 ? -0.703 3.800 -13.356 1.00 89.56 283 ALA A C 1
ATOM 2193 O O . ALA A 1 283 ? -1.135 2.703 -12.998 1.00 89.56 283 ALA A O 1
ATOM 2194 N N . ASP A 1 284 ? -1.516 4.782 -13.758 1.00 90.56 284 ASP A N 1
ATOM 2195 C CA . ASP A 1 284 ? -2.973 4.665 -13.744 1.00 90.56 284 ASP A CA 1
ATOM 2196 C C . ASP A 1 284 ? -3.475 3.579 -14.710 1.00 90.56 284 ASP A C 1
ATOM 2198 O O . ASP A 1 284 ? -4.325 2.763 -14.338 1.00 90.56 284 ASP A O 1
ATOM 2202 N N . VAL A 1 285 ? -2.905 3.512 -15.917 1.00 92.75 285 VAL A N 1
ATOM 2203 C CA . VAL A 1 285 ? -3.238 2.512 -16.947 1.00 92.75 285 VAL A CA 1
ATOM 2204 C C . VAL A 1 285 ? -2.783 1.113 -16.535 1.00 92.75 285 VAL A C 1
ATOM 2206 O O . VAL A 1 285 ? -3.547 0.150 -16.687 1.00 92.75 285 VAL A O 1
ATOM 2209 N N . ILE A 1 286 ? -1.564 0.981 -16.005 1.00 94.88 286 ILE A N 1
ATOM 2210 C CA . ILE A 1 286 ? -1.031 -0.300 -15.532 1.00 94.88 286 ILE A CA 1
ATOM 2211 C C . ILE A 1 286 ? -1.875 -0.816 -14.365 1.00 94.88 286 ILE A C 1
ATOM 2213 O O . ILE A 1 286 ? -2.350 -1.950 -14.429 1.00 94.88 286 ILE A O 1
ATOM 2217 N N . ALA A 1 287 ? -2.178 0.019 -13.365 1.00 96.25 287 ALA A N 1
ATOM 2218 C CA . ALA A 1 287 ? -3.042 -0.357 -12.246 1.00 96.25 287 ALA A CA 1
ATOM 2219 C C . ALA A 1 287 ? -4.435 -0.811 -12.717 1.00 96.25 287 ALA A C 1
ATOM 2221 O O . ALA A 1 287 ? -4.903 -1.877 -12.307 1.00 96.25 287 ALA A O 1
ATOM 2222 N N . THR A 1 288 ? -5.072 -0.082 -13.645 1.00 96.88 288 THR A N 1
ATOM 2223 C CA . THR A 1 288 ? -6.364 -0.506 -14.215 1.00 96.88 288 THR A CA 1
ATOM 2224 C C . THR A 1 288 ? -6.244 -1.862 -14.909 1.00 96.88 288 THR A C 1
ATOM 2226 O O . THR A 1 288 ? -7.130 -2.708 -14.775 1.00 96.88 288 THR A O 1
ATOM 2229 N N . SER A 1 289 ? -5.150 -2.095 -15.632 1.00 97.12 289 SER A N 1
ATOM 2230 C CA . SER A 1 289 ? -4.918 -3.344 -16.360 1.00 97.12 289 SER A CA 1
ATOM 2231 C C . SER A 1 289 ? -4.712 -4.529 -15.414 1.00 97.12 289 SER A C 1
ATOM 2233 O O . SER A 1 289 ? -5.318 -5.582 -15.614 1.00 97.12 289 SER A O 1
ATOM 2235 N N . VAL A 1 290 ? -3.948 -4.344 -14.333 1.00 97.50 290 VAL A N 1
ATOM 2236 C CA . VAL A 1 290 ? -3.777 -5.343 -13.265 1.00 97.50 290 VAL A CA 1
ATOM 2237 C C . VAL A 1 290 ? -5.119 -5.669 -12.605 1.00 97.50 290 VAL A C 1
ATOM 2239 O O . VAL A 1 290 ? -5.449 -6.845 -12.440 1.00 97.50 290 VAL A O 1
ATOM 2242 N N . ILE A 1 291 ? -5.941 -4.662 -12.294 1.0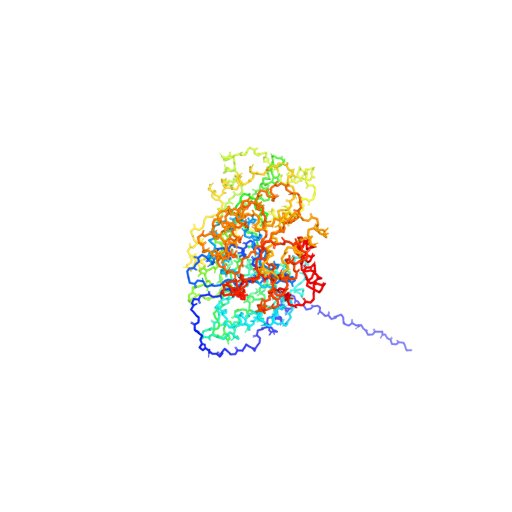0 97.75 291 ILE A N 1
ATOM 2243 C CA . ILE A 1 291 ? -7.287 -4.860 -11.730 1.00 97.75 291 ILE A CA 1
ATOM 2244 C C . ILE A 1 291 ? -8.178 -5.642 -12.702 1.00 97.75 291 ILE A C 1
ATOM 2246 O O . ILE A 1 291 ? -8.854 -6.583 -12.287 1.00 97.75 291 ILE A O 1
ATOM 2250 N N . GLN A 1 292 ? -8.176 -5.289 -13.991 1.00 96.31 292 GLN A N 1
ATOM 2251 C CA . GLN A 1 292 ? -8.978 -5.963 -15.020 1.00 96.31 292 GLN A CA 1
ATOM 2252 C C . GLN A 1 292 ? -8.590 -7.436 -15.176 1.00 96.31 292 GLN A C 1
ATOM 2254 O O . GLN A 1 292 ? -9.472 -8.293 -15.217 1.00 96.31 292 GLN A O 1
ATOM 2259 N N . LEU A 1 293 ? -7.292 -7.744 -15.198 1.00 96.31 293 LEU A N 1
ATOM 2260 C CA . LEU A 1 293 ? -6.797 -9.121 -15.259 1.00 96.31 293 LEU A CA 1
ATOM 2261 C C . LEU A 1 293 ? -7.151 -9.901 -13.989 1.00 96.31 293 LEU A C 1
ATOM 2263 O O . LEU A 1 293 ? -7.642 -11.023 -14.070 1.00 96.31 293 LEU A O 1
ATOM 2267 N N . THR A 1 294 ? -6.973 -9.292 -12.817 1.00 95.19 294 THR A N 1
ATOM 2268 C CA . THR A 1 294 ? -7.144 -9.975 -11.527 1.00 95.19 294 THR A CA 1
ATOM 2269 C C . THR A 1 294 ? -8.609 -10.202 -11.153 1.00 95.19 294 THR A C 1
ATOM 2271 O O . THR A 1 294 ? -8.962 -11.230 -10.566 1.00 95.19 294 THR A O 1
ATOM 2274 N N . LEU A 1 295 ? -9.484 -9.236 -11.442 1.00 94.06 295 LEU A N 1
ATOM 2275 C CA . LEU A 1 295 ? -10.908 -9.311 -11.105 1.00 94.06 295 LEU A CA 1
ATOM 2276 C C . LEU A 1 295 ? -11.752 -10.023 -12.167 1.00 94.06 295 LEU A C 1
ATOM 2278 O O . LEU A 1 295 ? -12.920 -10.319 -11.917 1.00 94.06 295 LEU A O 1
ATOM 2282 N N . SER A 1 296 ? -11.180 -10.340 -13.329 1.00 89.69 296 SER A N 1
ATOM 2283 C CA . SER A 1 296 ? -11.877 -11.103 -14.359 1.00 89.69 296 SER A CA 1
ATOM 2284 C C . SER A 1 296 ? -12.028 -12.579 -13.952 1.00 89.69 296 SER A C 1
ATOM 2286 O O . SER A 1 296 ? -11.058 -13.214 -13.535 1.00 89.69 296 SER A O 1
ATOM 2288 N N . PRO A 1 297 ? -13.226 -13.179 -14.088 1.00 77.69 297 PRO A N 1
ATOM 2289 C CA . PRO A 1 297 ? -13.502 -14.515 -13.560 1.00 77.69 297 PRO A CA 1
ATOM 2290 C C . PRO A 1 297 ? -12.724 -15.642 -14.257 1.00 77.69 297 PRO A C 1
ATOM 2292 O O . PRO A 1 297 ? -12.487 -16.676 -13.632 1.00 77.69 297 PRO A O 1
ATOM 2295 N N . ASN A 1 298 ? -12.318 -15.440 -15.516 1.00 82.06 298 ASN A N 1
ATOM 2296 C CA . ASN A 1 298 ? -11.761 -16.479 -16.394 1.00 82.06 298 ASN A CA 1
ATOM 2297 C C . ASN A 1 298 ? -10.295 -16.235 -16.784 1.00 82.06 298 ASN A C 1
ATOM 2299 O O . ASN A 1 298 ? -9.819 -16.803 -17.767 1.00 82.06 298 ASN A O 1
ATOM 2303 N N . VAL A 1 299 ? -9.588 -15.363 -16.064 1.00 90.19 299 VAL A N 1
ATOM 2304 C CA . VAL A 1 299 ? -8.206 -15.005 -16.389 1.00 90.19 299 VAL A CA 1
ATOM 2305 C C . VAL A 1 299 ? -7.248 -15.759 -15.477 1.00 90.19 299 VAL A C 1
ATOM 2307 O O . VAL A 1 299 ? -7.273 -15.616 -14.258 1.00 90.19 299 VAL A O 1
ATOM 2310 N N . THR A 1 300 ? -6.395 -16.568 -16.098 1.00 93.69 300 THR A N 1
ATOM 2311 C CA . THR A 1 300 ? -5.253 -17.230 -15.463 1.00 93.69 300 THR A CA 1
ATOM 2312 C C . THR A 1 300 ? -4.103 -17.279 -16.454 1.00 93.69 300 THR A C 1
ATOM 2314 O O . THR A 1 300 ? -4.335 -17.519 -17.643 1.00 93.69 300 THR A O 1
ATOM 2317 N N . GLY A 1 301 ? -2.873 -17.111 -15.986 1.00 95.12 301 GLY A N 1
ATOM 2318 C CA . GLY A 1 301 ? -1.690 -17.167 -16.840 1.00 95.12 301 GLY A CA 1
ATOM 2319 C C . GLY A 1 301 ? -0.702 -16.047 -16.563 1.00 95.12 301 GLY A C 1
ATOM 2320 O O . GLY A 1 301 ? -0.718 -15.449 -15.492 1.00 95.12 301 GLY A O 1
ATOM 2321 N N . ILE A 1 302 ? 0.170 -15.805 -17.538 1.00 97.94 302 ILE A N 1
ATOM 2322 C CA . ILE A 1 302 ? 1.245 -14.815 -17.471 1.00 97.94 302 ILE A CA 1
ATOM 2323 C C . ILE A 1 302 ? 1.008 -13.780 -18.563 1.00 97.94 302 ILE A C 1
ATOM 2325 O O . ILE A 1 302 ? 0.725 -14.159 -19.700 1.00 97.94 302 ILE A O 1
ATOM 2329 N N . PHE A 1 303 ? 1.123 -12.506 -18.210 1.00 97.94 303 PHE A N 1
ATOM 2330 C CA . PHE A 1 303 ? 0.809 -11.365 -19.062 1.00 97.94 303 PHE A CA 1
ATOM 2331 C C . PHE A 1 303 ? 1.935 -10.341 -18.989 1.00 97.94 303 PHE A C 1
ATOM 2333 O O . PHE A 1 303 ? 2.424 -10.047 -17.899 1.00 97.94 303 PHE A O 1
ATOM 2340 N N . ASN A 1 304 ? 2.314 -9.768 -20.128 1.00 96.38 304 ASN A N 1
ATOM 2341 C CA . ASN A 1 304 ? 3.187 -8.599 -20.138 1.00 96.38 304 ASN A CA 1
ATOM 2342 C C . ASN A 1 304 ? 2.278 -7.366 -20.128 1.00 96.38 304 ASN A C 1
ATOM 2344 O O . ASN A 1 304 ? 1.547 -7.108 -21.085 1.00 96.38 304 ASN A O 1
ATOM 2348 N N . VAL A 1 305 ? 2.283 -6.634 -19.021 1.00 95.38 305 VAL A N 1
ATOM 2349 C CA . VAL A 1 305 ? 1.453 -5.447 -18.811 1.00 95.38 305 VAL A CA 1
ATOM 2350 C C . VAL A 1 305 ? 2.363 -4.237 -18.949 1.00 95.38 305 VAL A C 1
ATOM 2352 O O . VAL A 1 305 ? 2.778 -3.636 -17.966 1.00 95.38 305 VAL A O 1
ATOM 2355 N N . VAL A 1 306 ? 2.704 -3.948 -20.201 1.00 90.19 306 VAL A N 1
ATOM 2356 C CA . VAL A 1 306 ? 3.528 -2.810 -20.618 1.00 90.19 306 VAL A CA 1
ATOM 2357 C C . VAL A 1 306 ? 2.861 -2.101 -21.784 1.00 90.19 306 VAL A C 1
ATOM 2359 O O . VAL A 1 306 ? 2.083 -2.700 -22.536 1.00 90.19 306 VAL A O 1
ATOM 2362 N N . ASN A 1 307 ? 3.154 -0.822 -21.940 1.00 85.06 307 ASN A N 1
ATOM 2363 C CA . ASN A 1 307 ? 2.601 0.024 -22.973 1.00 85.06 307 ASN A CA 1
ATOM 2364 C C . ASN A 1 307 ? 2.984 -0.517 -24.363 1.00 85.06 307 ASN A C 1
ATOM 2366 O O . ASN A 1 307 ? 4.171 -0.663 -24.670 1.00 85.06 307 ASN A O 1
ATOM 2370 N N . PRO A 1 308 ? 1.999 -0.815 -25.232 1.00 79.12 308 PRO A N 1
ATOM 2371 C CA . PRO A 1 308 ? 2.269 -1.294 -26.585 1.00 79.12 308 PRO A CA 1
ATOM 2372 C C . PRO A 1 308 ? 2.732 -0.178 -27.535 1.00 79.12 308 PRO A C 1
ATOM 2374 O O . PRO A 1 308 ? 3.073 -0.460 -28.683 1.00 79.12 308 PRO A O 1
ATOM 2377 N N . THR A 1 309 ? 2.686 1.083 -27.097 1.00 79.50 309 THR A N 1
ATOM 2378 C CA . THR A 1 309 ? 3.081 2.256 -27.880 1.00 79.50 309 THR A CA 1
ATOM 2379 C C . THR A 1 309 ? 4.428 2.799 -27.427 1.00 79.50 309 THR A C 1
ATOM 2381 O O . THR A 1 309 ? 4.780 2.741 -26.250 1.00 79.50 309 THR A O 1
ATOM 2384 N N . PHE A 1 310 ? 5.169 3.362 -28.379 1.00 78.94 310 PHE A N 1
ATOM 2385 C CA . PHE A 1 310 ? 6.514 3.872 -28.157 1.00 78.94 310 PHE A CA 1
ATOM 2386 C C . PHE A 1 310 ? 6.651 5.284 -28.710 1.00 78.94 310 PHE A C 1
ATOM 2388 O O . PHE A 1 310 ? 6.002 5.634 -29.700 1.00 78.94 310 PHE A O 1
ATOM 2395 N N . ILE A 1 311 ? 7.529 6.080 -28.102 1.00 80.81 311 ILE A N 1
ATOM 2396 C CA . ILE A 1 311 ? 7.919 7.386 -28.631 1.00 80.81 311 ILE A CA 1
ATOM 2397 C C . ILE A 1 311 ? 9.437 7.473 -28.729 1.00 80.81 311 ILE A C 1
ATOM 2399 O O . ILE A 1 311 ? 10.158 7.113 -27.805 1.00 80.81 311 ILE A O 1
ATOM 2403 N N . HIS A 1 312 ? 9.942 7.970 -29.853 1.00 85.12 312 HIS A N 1
ATOM 2404 C CA . HIS A 1 312 ? 11.369 8.232 -29.983 1.00 85.12 312 HIS A CA 1
ATOM 2405 C C . HIS A 1 312 ? 11.743 9.514 -29.231 1.00 85.12 312 HIS A C 1
ATOM 2407 O O . HIS A 1 312 ? 11.060 10.531 -29.388 1.00 85.12 312 HIS A O 1
ATOM 2413 N N . TRP A 1 313 ? 12.850 9.511 -28.485 1.00 85.62 313 TRP A N 1
ATOM 2414 C CA . TRP A 1 313 ? 13.326 10.678 -27.734 1.00 85.62 313 TRP A CA 1
ATOM 2415 C C . TRP A 1 313 ? 13.518 11.899 -28.647 1.00 85.62 313 TRP A C 1
ATOM 2417 O O . TRP A 1 313 ? 12.816 12.903 -28.519 1.00 85.62 313 TRP A O 1
ATOM 2427 N N . GLY A 1 314 ? 14.409 11.780 -29.638 1.00 84.50 314 GLY A N 1
ATOM 2428 C CA . GLY A 1 314 ? 14.732 12.861 -30.574 1.00 84.50 314 GLY A CA 1
ATOM 2429 C C . GLY A 1 314 ? 13.593 13.289 -31.510 1.00 84.50 314 GLY A C 1
ATOM 2430 O O . GLY A 1 314 ? 13.316 14.479 -31.631 1.00 84.50 314 GLY A O 1
ATOM 2431 N N . TYR A 1 315 ? 12.929 12.342 -32.183 1.00 83.25 315 TYR A N 1
ATOM 2432 C CA . TYR A 1 315 ? 11.940 12.649 -33.230 1.00 83.25 315 TYR A CA 1
ATOM 2433 C C . TYR A 1 315 ? 10.494 12.765 -32.734 1.00 83.25 315 TYR A C 1
ATOM 2435 O O . TYR A 1 315 ? 9.642 13.263 -33.466 1.00 83.25 315 TYR A O 1
ATOM 2443 N N . GLY A 1 316 ? 10.208 12.296 -31.518 1.00 85.56 316 GLY A N 1
ATOM 2444 C CA . GLY A 1 316 ? 8.877 12.324 -30.920 1.00 85.56 316 GLY A CA 1
ATOM 2445 C C . GLY A 1 316 ? 8.805 13.275 -29.732 1.00 85.56 316 GLY A C 1
ATOM 2446 O O . GLY A 1 316 ? 8.113 14.289 -29.802 1.00 85.56 316 GLY A O 1
ATOM 2447 N N . LEU A 1 317 ? 9.535 12.977 -28.653 1.00 86.12 317 LEU A N 1
ATOM 2448 C CA . LEU A 1 317 ? 9.402 13.703 -27.387 1.00 86.12 317 LEU A CA 1
ATOM 2449 C C . LEU A 1 317 ? 9.956 15.138 -27.459 1.00 86.12 317 LEU A C 1
ATOM 2451 O O . LEU A 1 317 ? 9.255 16.072 -27.068 1.00 86.12 317 LEU A O 1
ATOM 2455 N N . LEU A 1 318 ? 11.173 15.349 -27.980 1.00 86.06 318 LEU A N 1
ATOM 2456 C CA . LEU A 1 318 ? 11.773 16.694 -28.057 1.00 86.06 318 LEU A CA 1
ATOM 2457 C C . LEU A 1 318 ? 10.897 17.709 -28.831 1.00 86.06 318 LEU A C 1
ATOM 2459 O O . LEU A 1 318 ? 10.693 18.815 -28.322 1.00 86.06 318 LEU A O 1
ATOM 2463 N N . PRO A 1 319 ? 10.308 17.376 -30.002 1.00 86.69 319 PRO A N 1
ATOM 2464 C CA . PRO A 1 319 ? 9.355 18.257 -30.678 1.00 86.69 319 PRO A CA 1
ATOM 2465 C C . PRO A 1 319 ? 8.132 18.627 -29.831 1.00 86.69 319 PRO A C 1
ATOM 2467 O O . PRO A 1 319 ? 7.695 19.780 -29.868 1.00 86.69 319 PRO A O 1
ATOM 2470 N N . LEU A 1 320 ? 7.585 17.681 -29.057 1.00 84.94 320 LEU A N 1
ATOM 2471 C CA . LEU A 1 320 ? 6.455 17.944 -28.161 1.00 84.94 320 LEU A CA 1
ATOM 2472 C C . LEU A 1 320 ? 6.846 18.940 -27.061 1.00 84.94 320 LEU A C 1
ATOM 2474 O O . LEU A 1 320 ? 6.112 19.898 -26.822 1.00 84.94 320 LEU A O 1
ATOM 2478 N N . LEU A 1 321 ? 8.022 18.765 -26.452 1.00 83.12 321 LEU A N 1
ATOM 2479 C CA . LEU A 1 321 ? 8.545 19.661 -25.414 1.00 83.12 321 LEU A CA 1
ATOM 2480 C C . LEU A 1 321 ? 8.788 21.083 -25.940 1.00 83.12 321 LEU A C 1
ATOM 2482 O O . LEU A 1 321 ? 8.384 22.061 -25.307 1.00 83.12 321 LEU A O 1
ATOM 2486 N N . HIS A 1 322 ? 9.389 21.209 -27.128 1.00 81.19 322 HIS A N 1
ATOM 2487 C CA . HIS A 1 322 ? 9.615 22.505 -27.774 1.00 81.19 322 HIS A CA 1
ATOM 2488 C C . HIS A 1 322 ? 8.311 23.231 -28.106 1.00 81.19 322 HIS A C 1
ATOM 2490 O O . HIS A 1 322 ? 8.239 24.453 -27.978 1.00 81.19 322 HIS A O 1
ATOM 2496 N N . ARG A 1 323 ? 7.275 22.496 -28.527 1.00 79.38 323 ARG A N 1
ATOM 2497 C CA . ARG A 1 323 ? 5.974 23.086 -28.854 1.00 79.38 323 ARG A CA 1
ATOM 2498 C C . ARG A 1 323 ? 5.243 23.616 -27.618 1.00 79.38 323 ARG A C 1
ATOM 2500 O O . ARG A 1 323 ? 4.511 24.594 -27.748 1.00 79.38 323 ARG A O 1
ATOM 2507 N N . PHE A 1 324 ? 5.419 22.985 -26.455 1.00 70.06 324 PHE A N 1
ATOM 2508 C CA . PHE A 1 324 ? 4.566 23.218 -25.286 1.00 70.06 324 PHE A CA 1
ATOM 2509 C C . PHE A 1 324 ? 5.213 23.915 -24.085 1.00 70.06 324 PHE A C 1
ATOM 2511 O O . PHE A 1 324 ? 4.490 24.156 -23.123 1.00 70.06 324 PHE A O 1
ATOM 2518 N N . GLY A 1 325 ? 6.490 24.324 -24.107 1.00 61.41 325 GLY A N 1
ATOM 2519 C CA . GLY A 1 325 ? 6.908 25.286 -23.073 1.00 61.41 325 GLY A CA 1
ATOM 2520 C C . GLY A 1 325 ? 8.378 25.524 -22.770 1.00 61.41 325 GLY A C 1
ATOM 2521 O O . GLY A 1 325 ? 8.653 26.388 -21.942 1.00 61.41 325 GLY A O 1
ATOM 2522 N N . SER A 1 326 ? 9.354 24.836 -23.363 1.00 61.94 326 SER A N 1
ATOM 2523 C CA . SER A 1 326 ? 10.759 25.109 -23.008 1.00 61.94 326 SER A CA 1
ATOM 2524 C C . SER A 1 326 ? 11.715 24.943 -24.181 1.00 61.94 326 SER A C 1
ATOM 2526 O O . SER A 1 326 ? 11.732 23.914 -24.849 1.00 61.94 326 SER A O 1
ATOM 2528 N N . GLN A 1 327 ? 12.529 25.975 -24.422 1.00 72.62 327 GLN A N 1
ATOM 2529 C CA . GLN A 1 327 ? 13.694 25.875 -25.297 1.00 72.62 327 GLN A CA 1
ATOM 2530 C C . GLN A 1 327 ? 14.844 25.293 -24.478 1.00 72.62 327 GLN A C 1
ATOM 2532 O O . GLN A 1 327 ? 15.458 25.993 -23.674 1.00 72.62 327 GLN A O 1
ATOM 2537 N N . PHE A 1 328 ? 15.107 24.004 -24.661 1.00 84.38 328 PHE A N 1
ATOM 2538 C CA . PHE A 1 328 ? 16.273 23.349 -24.085 1.00 84.38 328 PHE A CA 1
ATOM 2539 C C . PHE A 1 328 ? 17.424 23.398 -25.082 1.00 84.38 328 PHE A C 1
ATOM 2541 O O . PHE A 1 328 ? 17.232 23.177 -26.279 1.00 84.38 328 PHE A O 1
ATOM 2548 N N . GLN A 1 329 ? 18.640 23.635 -24.595 1.00 89.69 329 GLN A N 1
ATOM 2549 C CA . GLN A 1 329 ? 19.814 23.310 -25.393 1.00 89.69 329 GLN A CA 1
ATOM 2550 C C . GLN A 1 329 ? 19.939 21.784 -25.478 1.00 89.69 329 GLN A C 1
ATOM 2552 O O . GLN A 1 329 ? 20.010 21.113 -24.452 1.00 89.69 329 GLN A O 1
ATOM 2557 N N . ILE A 1 330 ? 19.987 21.232 -26.688 1.00 90.62 330 ILE A N 1
ATOM 2558 C CA . ILE A 1 330 ? 20.256 19.804 -26.878 1.00 90.62 330 ILE A CA 1
ATOM 2559 C C . ILE A 1 330 ? 21.772 19.596 -26.913 1.00 90.62 330 ILE A C 1
ATOM 2561 O O . ILE A 1 330 ? 22.468 20.269 -27.674 1.00 90.62 330 ILE A O 1
ATOM 2565 N N . LEU A 1 331 ? 22.276 18.704 -26.064 1.00 90.81 331 LEU A N 1
ATOM 2566 C CA . LEU A 1 331 ? 23.704 18.419 -25.888 1.00 90.81 331 LEU A CA 1
ATOM 2567 C C . LEU A 1 331 ? 24.001 16.945 -26.152 1.00 90.81 331 LEU A C 1
ATOM 2569 O O . LEU A 1 331 ? 23.110 16.108 -26.025 1.00 90.81 331 LEU A O 1
ATOM 2573 N N . SER A 1 332 ? 25.253 16.599 -26.458 1.00 89.56 332 SER A N 1
ATOM 2574 C CA . SER A 1 332 ? 25.668 15.193 -26.365 1.00 89.56 332 SER A CA 1
ATOM 2575 C C . SER A 1 332 ? 25.509 14.673 -24.928 1.00 89.56 332 SER A C 1
ATOM 2577 O O . SER A 1 332 ? 25.492 15.460 -23.979 1.00 89.56 332 SER A O 1
ATOM 2579 N N . VAL A 1 333 ? 25.387 13.353 -24.754 1.00 85.12 333 VAL A N 1
ATOM 2580 C CA . VAL A 1 333 ? 25.236 12.740 -23.419 1.00 85.12 333 VAL A CA 1
ATOM 2581 C C . VAL A 1 333 ? 26.390 13.144 -22.495 1.00 85.12 333 VAL A C 1
ATOM 2583 O O . VAL A 1 333 ? 26.142 13.586 -21.377 1.00 85.12 333 VAL A O 1
ATOM 2586 N N . ASP A 1 334 ? 27.632 13.114 -22.986 1.00 86.12 334 ASP A N 1
ATOM 2587 C CA . ASP A 1 334 ? 28.822 13.487 -22.208 1.00 86.12 334 ASP A CA 1
ATOM 2588 C C . ASP A 1 334 ? 28.810 14.960 -21.761 1.00 86.12 334 ASP A C 1
ATOM 2590 O O . ASP A 1 334 ? 29.121 15.279 -20.608 1.00 86.12 334 ASP A O 1
ATOM 2594 N N . GLU A 1 335 ? 28.430 15.877 -22.657 1.00 89.25 335 GLU A N 1
ATOM 2595 C CA . GLU A 1 335 ? 28.322 17.308 -22.347 1.00 89.25 335 GLU A CA 1
ATOM 2596 C C . GLU A 1 335 ? 27.174 17.594 -21.375 1.00 89.25 335 GLU A C 1
ATOM 2598 O O . GLU A 1 335 ? 27.313 18.428 -20.473 1.00 89.25 335 GLU A O 1
ATOM 2603 N N . TRP A 1 336 ? 26.043 16.905 -21.546 1.00 88.62 336 TRP A N 1
ATOM 2604 C CA . TRP A 1 336 ? 24.898 17.009 -20.651 1.00 88.62 336 TRP A CA 1
ATOM 2605 C C . TRP A 1 336 ? 25.249 16.506 -19.249 1.00 88.62 336 TRP A C 1
ATOM 2607 O O . TRP A 1 336 ? 25.029 17.227 -18.276 1.00 88.62 336 TRP A O 1
ATOM 2617 N N . GLU A 1 337 ? 25.880 15.332 -19.136 1.00 85.12 337 GLU A N 1
ATOM 2618 C CA . GLU A 1 337 ? 26.367 14.793 -17.864 1.00 85.12 337 GLU A CA 1
ATOM 2619 C C . GLU A 1 337 ? 27.364 15.741 -17.189 1.00 85.12 337 GLU A C 1
ATOM 2621 O O . GLU A 1 337 ? 27.328 15.926 -15.972 1.00 85.12 337 GLU A O 1
ATOM 2626 N N . HIS A 1 338 ? 28.285 16.330 -17.958 1.00 86.12 338 HIS A N 1
ATOM 2627 C CA . HIS A 1 338 ? 29.261 17.275 -17.427 1.00 86.12 338 HIS A CA 1
ATOM 2628 C C . HIS A 1 338 ? 28.571 18.498 -16.816 1.00 86.12 338 HIS A C 1
ATOM 2630 O O . HIS A 1 338 ? 28.816 18.818 -15.653 1.00 86.12 338 HIS A O 1
ATOM 2636 N N . ARG A 1 339 ? 27.641 19.116 -17.550 1.00 88.31 339 ARG A N 1
ATOM 2637 C CA . ARG A 1 339 ? 26.865 20.263 -17.060 1.00 88.31 339 ARG A CA 1
ATOM 2638 C C . ARG A 1 339 ? 25.995 19.898 -15.857 1.00 88.31 339 ARG A C 1
ATOM 2640 O O . ARG A 1 339 ? 25.863 20.678 -14.916 1.00 88.31 339 ARG A O 1
ATOM 2647 N N . LEU A 1 340 ? 25.424 18.696 -15.863 1.00 84.00 340 LEU A N 1
ATOM 2648 C CA . LEU A 1 340 ? 24.650 18.189 -14.740 1.00 84.00 340 LEU A CA 1
ATOM 2649 C C . LEU A 1 340 ? 25.519 18.005 -13.490 1.00 84.00 340 LEU A C 1
ATOM 2651 O O . LEU A 1 340 ? 25.071 18.368 -12.406 1.00 84.00 340 LEU A O 1
ATOM 2655 N N . ARG A 1 341 ? 26.753 17.490 -13.617 1.00 83.56 341 ARG A N 1
ATOM 2656 C CA . ARG A 1 341 ? 27.701 17.353 -12.492 1.00 83.56 341 ARG A CA 1
ATOM 2657 C C . ARG A 1 341 ? 28.056 18.695 -11.862 1.00 83.56 341 ARG A C 1
ATOM 2659 O O . ARG A 1 341 ? 28.191 18.761 -10.645 1.00 83.56 341 ARG A O 1
ATOM 2666 N N . GLU A 1 342 ? 28.187 19.749 -12.664 1.00 84.06 342 GLU A N 1
ATOM 2667 C CA . GLU A 1 342 ? 28.469 21.098 -12.157 1.00 84.06 342 GLU A CA 1
ATOM 2668 C C . GLU A 1 342 ? 27.296 21.682 -11.353 1.00 84.06 342 GLU A C 1
ATOM 2670 O O . GLU A 1 342 ? 27.515 22.384 -10.368 1.00 84.06 342 GLU A O 1
ATOM 2675 N N . SER A 1 343 ? 26.054 21.368 -11.737 1.00 80.69 343 SER A N 1
ATOM 2676 C CA . SER A 1 343 ? 24.843 21.867 -11.069 1.00 80.69 343 SER A CA 1
ATOM 2677 C C . SER A 1 343 ? 24.379 20.991 -9.896 1.00 80.69 343 SER A C 1
ATOM 2679 O O . SER A 1 343 ? 23.896 21.498 -8.884 1.00 80.69 343 SER A O 1
ATOM 2681 N N . THR A 1 344 ? 24.476 19.669 -10.033 1.00 70.12 344 THR A N 1
ATOM 2682 C CA . THR A 1 344 ? 23.823 18.680 -9.156 1.00 70.12 344 THR A CA 1
ATOM 2683 C C . THR A 1 344 ? 24.687 17.413 -9.027 1.00 70.12 344 THR A C 1
ATOM 2685 O O . THR A 1 344 ? 24.289 16.329 -9.462 1.00 70.12 344 THR A O 1
ATOM 2688 N N . PRO A 1 345 ? 25.874 17.509 -8.395 1.00 65.62 345 PRO A N 1
ATOM 2689 C CA . PRO A 1 345 ? 26.865 16.427 -8.375 1.00 65.62 345 PRO A CA 1
ATOM 2690 C C . PRO A 1 345 ? 26.358 15.127 -7.729 1.00 65.62 345 PRO A C 1
ATOM 2692 O O . PRO A 1 345 ? 26.807 14.045 -8.093 1.00 65.62 345 PRO A O 1
ATOM 2695 N N . ASN A 1 346 ? 25.380 15.211 -6.819 1.00 63.38 346 ASN A N 1
ATOM 2696 C CA . ASN A 1 346 ? 24.842 14.050 -6.103 1.00 63.38 346 ASN A CA 1
ATOM 2697 C C . ASN A 1 346 ? 23.809 13.228 -6.904 1.00 63.38 346 ASN A C 1
ATOM 2699 O O . ASN A 1 346 ? 23.436 12.153 -6.447 1.00 63.38 346 ASN A O 1
ATOM 2703 N N . ARG A 1 347 ? 23.318 13.713 -8.059 1.00 65.31 347 ARG A N 1
ATOM 2704 C CA . ARG A 1 347 ? 22.266 13.035 -8.854 1.00 65.31 347 ARG A CA 1
ATOM 2705 C C . ARG A 1 347 ? 22.744 12.456 -10.188 1.00 65.31 347 ARG A C 1
ATOM 2707 O O . ARG A 1 347 ? 22.027 11.661 -10.784 1.00 65.31 347 ARG A O 1
ATOM 2714 N N . THR A 1 348 ? 23.944 12.808 -10.652 1.00 60.16 348 THR A N 1
ATOM 2715 C CA . THR A 1 348 ? 24.427 12.423 -11.990 1.00 60.16 348 THR A CA 1
ATOM 2716 C C . THR A 1 348 ? 24.502 10.907 -12.194 1.00 60.16 348 THR A C 1
ATOM 2718 O O . THR A 1 348 ? 24.147 10.423 -13.261 1.00 60.16 348 THR A O 1
ATOM 2721 N N . THR A 1 349 ? 24.930 10.144 -11.185 1.00 57.06 349 THR A N 1
ATOM 2722 C CA . THR A 1 349 ? 25.076 8.683 -11.310 1.00 57.06 349 THR A CA 1
ATOM 2723 C C . THR A 1 349 ? 23.730 7.960 -11.439 1.00 57.06 349 THR A C 1
ATOM 2725 O O . THR A 1 349 ? 23.644 7.015 -12.212 1.00 57.06 349 THR A O 1
ATOM 2728 N N . SER A 1 350 ? 22.683 8.425 -10.740 1.00 60.41 350 SER A N 1
ATOM 2729 C CA . SER A 1 350 ? 21.315 7.869 -10.838 1.00 60.41 350 SER A CA 1
ATOM 2730 C C . SER A 1 350 ? 20.745 8.066 -12.239 1.00 60.41 350 SER A C 1
ATOM 2732 O O . SER A 1 350 ? 20.323 7.118 -12.890 1.00 60.41 350 SER A O 1
ATOM 2734 N N . LEU A 1 351 ? 20.865 9.292 -12.756 1.00 65.62 351 LEU A N 1
ATOM 2735 C CA . LEU A 1 351 ? 20.329 9.660 -14.065 1.00 65.62 351 LEU A CA 1
ATOM 2736 C C . LEU A 1 351 ? 21.019 8.942 -15.222 1.00 65.62 351 LEU A C 1
ATOM 2738 O O . LEU A 1 351 ? 20.425 8.769 -16.276 1.00 65.62 351 LEU A O 1
ATOM 2742 N N . LYS A 1 352 ? 22.267 8.505 -15.041 1.00 64.44 352 LYS A N 1
ATOM 2743 C CA . LYS A 1 352 ? 22.944 7.680 -16.041 1.00 64.44 352 LYS A CA 1
ATOM 2744 C C . LYS A 1 352 ? 22.295 6.300 -16.180 1.00 64.44 352 LYS A C 1
ATOM 2746 O O . LYS A 1 352 ? 22.108 5.839 -17.299 1.00 64.44 352 LYS A O 1
ATOM 2751 N N . LEU A 1 353 ? 21.919 5.682 -15.061 1.00 61.78 353 LEU A N 1
ATOM 2752 C CA . LEU A 1 353 ? 21.200 4.408 -15.058 1.00 61.78 353 LEU A CA 1
ATOM 2753 C C . LEU A 1 353 ? 19.811 4.572 -15.697 1.00 61.78 353 LEU A C 1
ATOM 2755 O O . LEU A 1 353 ? 19.432 3.803 -16.572 1.00 61.78 353 LEU A O 1
ATOM 2759 N N . GLU A 1 354 ? 19.109 5.649 -15.338 1.00 65.69 354 GLU A N 1
ATOM 2760 C CA . GLU A 1 354 ? 17.806 6.026 -15.904 1.00 65.69 354 GLU A CA 1
ATOM 2761 C C . GLU A 1 354 ? 17.869 6.258 -17.429 1.00 65.69 354 GLU A C 1
ATOM 2763 O O . GLU A 1 354 ? 16.934 5.923 -18.157 1.00 65.69 354 GLU A O 1
ATOM 2768 N N . LEU A 1 355 ? 18.983 6.802 -17.937 1.00 65.06 355 LEU A N 1
ATOM 2769 C CA . LEU A 1 355 ? 19.232 6.963 -19.373 1.00 65.06 355 LEU A CA 1
ATOM 2770 C C . LEU A 1 355 ? 19.459 5.621 -20.083 1.00 65.06 355 LEU A C 1
ATOM 2772 O O . LEU A 1 355 ? 18.930 5.422 -21.175 1.00 65.06 355 LEU A O 1
ATOM 2776 N N . GLU A 1 356 ? 20.213 4.703 -19.473 1.00 63.75 356 GLU A N 1
ATOM 2777 C CA . GLU A 1 356 ? 20.442 3.350 -20.005 1.00 63.75 356 GLU A CA 1
ATOM 2778 C C . GLU A 1 356 ? 19.147 2.513 -20.027 1.00 63.75 356 GLU A C 1
ATOM 2780 O O . GLU A 1 356 ? 18.918 1.741 -20.962 1.00 63.75 356 GLU A O 1
ATOM 2785 N N . GLU A 1 357 ? 18.262 2.707 -19.045 1.00 61.28 357 GLU A N 1
ATOM 2786 C CA . GLU A 1 357 ? 16.912 2.131 -19.025 1.00 61.28 357 GLU A CA 1
ATOM 2787 C C . GLU A 1 357 ? 16.019 2.699 -20.136 1.00 61.28 357 GLU A C 1
ATOM 2789 O O . GLU A 1 357 ? 15.316 1.944 -20.815 1.00 61.28 357 GLU A O 1
ATOM 2794 N N . CYS A 1 358 ? 16.065 4.018 -20.367 1.00 57.62 358 CYS A N 1
ATOM 2795 C CA . CYS A 1 358 ? 15.330 4.665 -21.460 1.00 57.62 358 CYS A CA 1
ATOM 2796 C C . CYS A 1 358 ? 15.784 4.178 -22.846 1.00 57.62 358 CYS A C 1
ATOM 2798 O O . CYS A 1 358 ? 14.988 4.193 -23.785 1.00 57.62 358 CYS A O 1
ATOM 2800 N N . ASP A 1 359 ? 17.040 3.740 -22.972 1.00 54.31 359 ASP A N 1
ATOM 2801 C CA . ASP A 1 359 ? 17.627 3.167 -24.190 1.00 54.31 359 ASP A CA 1
ATOM 2802 C C . ASP A 1 359 ? 17.384 1.648 -24.333 1.00 54.31 359 ASP A C 1
ATOM 2804 O O . ASP A 1 359 ? 17.876 0.995 -25.255 1.00 54.31 359 ASP A O 1
ATOM 2808 N N . GLY A 1 360 ? 16.622 1.042 -23.412 1.00 53.75 360 GLY A N 1
ATOM 2809 C CA . GLY A 1 360 ? 16.301 -0.386 -23.451 1.00 53.75 360 GLY A CA 1
ATOM 2810 C C . GLY A 1 360 ? 17.540 -1.286 -23.393 1.00 53.75 360 GLY A C 1
ATOM 2811 O O . GLY A 1 360 ? 17.543 -2.354 -24.011 1.00 53.75 360 GLY A O 1
ATOM 2812 N N . HIS A 1 361 ? 18.599 -0.844 -22.703 1.00 53.25 361 HIS A N 1
ATOM 2813 C CA . HIS A 1 361 ? 19.896 -1.528 -22.611 1.00 53.25 361 HIS A CA 1
ATOM 2814 C C . HIS A 1 361 ? 20.541 -1.842 -23.977 1.00 53.25 361 HIS A C 1
ATOM 2816 O O . HIS A 1 361 ? 21.226 -2.855 -24.134 1.00 53.25 361 HIS A O 1
ATOM 2822 N N . GLY A 1 362 ? 20.318 -0.986 -24.981 1.00 49.41 362 GLY A N 1
ATOM 2823 C CA . GLY A 1 362 ? 20.939 -1.094 -26.303 1.00 49.41 362 GLY A CA 1
ATOM 2824 C C . GLY A 1 362 ? 20.274 -2.092 -27.257 1.00 49.41 362 GLY A C 1
ATOM 2825 O O . GLY A 1 362 ? 20.838 -2.376 -28.313 1.00 49.41 362 GLY A O 1
ATOM 2826 N N . ASN A 1 363 ? 19.091 -2.624 -26.922 1.00 52.25 363 ASN A N 1
ATOM 2827 C CA . ASN A 1 363 ? 18.318 -3.505 -27.803 1.00 52.25 363 ASN A CA 1
ATOM 2828 C C . ASN A 1 363 ? 16.995 -2.845 -28.226 1.00 52.25 363 ASN A C 1
ATOM 2830 O O . ASN A 1 363 ? 15.909 -3.197 -27.760 1.00 52.25 363 ASN A O 1
ATOM 2834 N N . THR A 1 364 ? 17.097 -1.859 -29.118 1.00 54.97 364 THR A N 1
ATOM 2835 C CA . THR A 1 364 ? 15.977 -1.032 -29.602 1.00 54.97 364 THR A CA 1
ATOM 2836 C C . THR A 1 364 ? 14.906 -1.816 -30.375 1.00 54.97 364 THR A C 1
ATOM 2838 O O . THR A 1 364 ? 13.790 -1.320 -30.533 1.00 54.97 364 THR A O 1
ATOM 2841 N N . GLU A 1 365 ? 15.198 -3.049 -30.803 1.00 60.38 365 GLU A N 1
ATOM 2842 C CA . GLU A 1 365 ? 14.270 -3.918 -31.544 1.00 60.38 365 GLU A CA 1
ATOM 2843 C C . GLU A 1 365 ? 13.507 -4.924 -30.657 1.00 60.38 365 GLU A C 1
ATOM 2845 O O . GLU A 1 365 ? 12.550 -5.544 -31.121 1.00 60.38 365 GLU A O 1
ATOM 2850 N N . PHE A 1 366 ? 13.860 -5.068 -29.372 1.00 76.75 366 PHE A N 1
ATOM 2851 C CA . PHE A 1 366 ? 13.229 -6.050 -28.484 1.00 76.75 366 PHE A CA 1
ATOM 2852 C C . PHE A 1 366 ? 11.862 -5.584 -27.957 1.00 76.75 366 PHE A C 1
ATOM 2854 O O . PHE A 1 366 ? 11.727 -4.526 -27.326 1.00 76.75 366 PHE A O 1
ATOM 2861 N N . ALA A 1 367 ? 10.828 -6.400 -28.162 1.00 83.62 367 ALA A N 1
ATOM 2862 C CA . ALA A 1 367 ? 9.452 -6.117 -27.762 1.00 83.62 367 ALA A CA 1
ATOM 2863 C C . ALA A 1 367 ? 8.883 -7.162 -26.789 1.00 83.62 367 ALA A C 1
ATOM 2865 O O . ALA A 1 367 ? 9.319 -8.308 -26.722 1.00 83.62 367 ALA A O 1
ATOM 2866 N N . TYR A 1 368 ? 7.845 -6.774 -26.052 1.00 88.94 368 TYR A N 1
ATOM 2867 C CA . TYR A 1 368 ? 7.053 -7.691 -25.236 1.00 88.94 368 TYR A CA 1
ATOM 2868 C C . TYR A 1 368 ? 5.722 -7.933 -25.946 1.00 88.94 368 TYR A C 1
ATOM 2870 O O . TYR A 1 368 ? 5.048 -6.979 -26.338 1.00 88.94 368 TYR A O 1
ATOM 2878 N N . ASP A 1 369 ? 5.330 -9.193 -26.132 1.00 92.38 369 ASP A N 1
ATOM 2879 C CA . ASP A 1 369 ? 3.985 -9.512 -26.608 1.00 92.38 369 ASP A CA 1
ATOM 2880 C C . ASP A 1 369 ? 2.976 -9.070 -25.548 1.00 92.38 369 ASP A C 1
ATOM 2882 O O . ASP A 1 369 ? 3.135 -9.407 -24.382 1.00 92.38 369 ASP A O 1
ATOM 2886 N N . THR A 1 370 ? 1.951 -8.321 -25.935 1.00 93.62 370 THR A N 1
ATOM 2887 C CA . THR A 1 370 ? 0.903 -7.833 -25.023 1.00 93.62 370 THR A CA 1
ATOM 2888 C C . THR A 1 370 ? -0.493 -8.200 -25.523 1.00 93.62 370 THR A C 1
ATOM 2890 O O . THR A 1 370 ? -1.491 -7.650 -25.060 1.00 93.62 370 THR A O 1
ATOM 2893 N N . ARG A 1 371 ? -0.615 -9.094 -26.514 1.00 94.25 371 ARG A N 1
ATOM 2894 C CA . ARG A 1 371 ? -1.895 -9.387 -27.182 1.00 94.25 371 ARG A CA 1
ATOM 2895 C C . ARG A 1 371 ? -2.929 -10.006 -26.242 1.00 94.25 371 ARG A C 1
ATOM 2897 O O . ARG A 1 371 ? -4.100 -9.634 -26.313 1.00 94.25 371 ARG A O 1
ATOM 2904 N N . LYS A 1 372 ? -2.531 -10.936 -25.370 1.00 94.81 372 LYS A N 1
ATOM 2905 C CA . LYS A 1 372 ? -3.404 -11.525 -24.344 1.00 94.81 372 LYS A CA 1
ATOM 2906 C C . LYS A 1 372 ? -3.735 -10.489 -23.277 1.00 94.81 372 LYS A C 1
ATOM 2908 O O . LYS A 1 372 ? -4.914 -10.358 -22.955 1.00 94.81 372 LYS A O 1
ATOM 2913 N N . ALA A 1 373 ? -2.752 -9.732 -22.782 1.00 95.06 373 ALA A N 1
ATOM 2914 C CA . ALA A 1 373 ? -2.991 -8.647 -21.831 1.00 95.06 373 ALA A CA 1
ATOM 2915 C C . ALA A 1 373 ? -4.032 -7.662 -22.380 1.00 95.06 373 ALA A C 1
ATOM 2917 O O . ALA A 1 373 ? -5.061 -7.452 -21.752 1.00 95.06 373 ALA A O 1
ATOM 2918 N N . GLN A 1 374 ? -3.850 -7.158 -23.600 1.00 94.50 374 GLN A N 1
ATOM 2919 C CA . GLN A 1 374 ? -4.780 -6.239 -24.265 1.00 94.50 374 GLN A CA 1
ATOM 2920 C C . GLN A 1 374 ? -6.175 -6.835 -24.522 1.00 94.50 374 GLN A C 1
ATOM 2922 O O . GLN A 1 374 ? -7.160 -6.094 -24.586 1.00 94.50 374 GLN A O 1
ATOM 2927 N N . ALA A 1 375 ? -6.285 -8.157 -24.695 1.00 93.31 375 ALA A N 1
ATOM 2928 C CA . ALA A 1 375 ? -7.570 -8.824 -24.891 1.00 93.31 375 ALA A CA 1
ATOM 2929 C C . ALA A 1 375 ? -8.421 -8.834 -23.610 1.00 93.31 375 ALA A C 1
ATOM 2931 O O . ALA A 1 375 ? -9.641 -8.680 -23.689 1.00 93.31 375 ALA A O 1
ATOM 2932 N N . TYR A 1 376 ? -7.784 -8.986 -22.446 1.00 93.19 376 TYR A N 1
ATOM 2933 C CA . TYR A 1 376 ? -8.458 -9.045 -21.144 1.00 93.19 376 TYR A CA 1
ATOM 2934 C C . TYR A 1 376 ? -8.440 -7.719 -20.374 1.00 93.19 376 TYR A C 1
ATOM 2936 O O . TYR A 1 376 ? -9.308 -7.501 -19.529 1.00 93.19 376 TYR A O 1
ATOM 2944 N N . ALA A 1 377 ? -7.511 -6.822 -20.700 1.00 94.31 377 ALA A N 1
ATOM 2945 C CA . ALA A 1 377 ? -7.381 -5.485 -20.145 1.00 94.31 377 ALA A CA 1
ATOM 2946 C C . ALA A 1 377 ? -7.497 -4.421 -21.253 1.00 94.31 377 ALA A C 1
ATOM 2948 O O . ALA A 1 377 ? -6.489 -3.956 -21.797 1.00 94.31 377 ALA A O 1
ATOM 2949 N N . PRO A 1 378 ? -8.726 -3.992 -21.608 1.00 91.44 378 PRO A N 1
ATOM 2950 C CA . PRO A 1 378 ? -8.938 -2.944 -22.602 1.00 91.44 378 PRO A CA 1
ATOM 2951 C C . PRO A 1 378 ? -8.234 -1.625 -22.272 1.00 91.44 378 PRO A C 1
ATOM 2953 O O . PRO A 1 378 ? -7.938 -0.873 -23.200 1.00 91.44 378 PRO A O 1
ATOM 2956 N N . ALA A 1 379 ? -7.964 -1.352 -20.989 1.00 91.81 379 ALA A N 1
ATOM 2957 C CA . ALA A 1 379 ? -7.227 -0.167 -20.564 1.00 91.81 379 ALA A CA 1
ATOM 2958 C C . ALA A 1 379 ? -5.814 -0.134 -21.159 1.00 91.81 379 ALA A C 1
ATOM 2960 O O . ALA A 1 379 ? -5.413 0.904 -21.667 1.00 91.81 379 ALA A O 1
ATOM 2961 N N . LEU A 1 380 ? -5.110 -1.270 -21.209 1.00 91.44 380 LEU A N 1
ATOM 2962 C CA . LEU A 1 380 ? -3.773 -1.352 -21.803 1.00 91.44 380 LEU A CA 1
ATOM 2963 C C . LEU A 1 380 ? -3.785 -1.069 -23.310 1.00 91.44 380 LEU A C 1
ATOM 2965 O O . LEU A 1 380 ? -2.884 -0.431 -23.838 1.00 91.44 380 LEU A O 1
ATOM 2969 N N . ARG A 1 381 ? -4.832 -1.523 -24.009 1.00 87.75 381 ARG A N 1
ATOM 2970 C CA . ARG A 1 381 ? -5.012 -1.287 -25.451 1.00 87.75 381 ARG A CA 1
ATOM 2971 C C . ARG A 1 381 ? -5.356 0.170 -25.773 1.00 87.75 381 ARG A C 1
ATOM 2973 O O . ARG A 1 381 ? -5.058 0.645 -26.862 1.00 87.75 381 ARG A O 1
ATOM 2980 N N . GLN A 1 382 ? -6.082 0.831 -24.874 1.00 85.25 382 GLN A N 1
ATOM 2981 C CA . GLN A 1 382 ? -6.549 2.212 -25.043 1.00 85.25 382 GLN A CA 1
ATOM 2982 C C . GLN A 1 382 ? -5.581 3.239 -24.454 1.00 85.25 382 GLN A C 1
ATOM 2984 O O . GLN A 1 382 ? -5.663 4.413 -24.807 1.00 85.25 382 GLN A O 1
ATOM 2989 N N . GLY A 1 383 ? -4.707 2.808 -23.548 1.00 76.88 383 GLY A N 1
ATOM 2990 C CA . GLY A 1 383 ? -3.707 3.644 -22.915 1.00 76.88 383 GLY A CA 1
ATOM 2991 C C . GLY A 1 383 ? -2.712 4.160 -23.942 1.00 76.88 383 GLY A C 1
ATOM 2992 O O . GLY A 1 383 ? -2.099 3.388 -24.676 1.00 76.88 383 GLY A O 1
ATOM 2993 N N . SER A 1 384 ? -2.563 5.477 -23.989 1.00 72.50 384 SER A N 1
ATOM 2994 C CA . SER A 1 384 ? -1.472 6.143 -24.685 1.00 72.50 384 SER A CA 1
ATOM 2995 C C . SER A 1 384 ? -0.278 6.311 -23.746 1.00 72.50 384 SER A C 1
ATOM 2997 O O . SER A 1 384 ? -0.453 6.497 -22.540 1.00 72.50 384 SER A O 1
ATOM 2999 N N . GLY A 1 385 ? 0.938 6.244 -24.296 1.00 75.81 385 GLY A N 1
ATOM 3000 C CA . GLY A 1 385 ? 2.160 6.635 -23.587 1.00 75.81 385 GLY A CA 1
ATOM 3001 C C . GLY A 1 385 ? 2.310 8.151 -23.463 1.00 75.81 385 GLY A C 1
ATOM 3002 O O . GLY A 1 385 ? 1.379 8.864 -23.094 1.00 75.81 385 GLY A O 1
ATOM 3003 N N . LEU A 1 386 ? 3.493 8.657 -23.808 1.00 78.62 386 LEU A N 1
ATOM 3004 C CA . LEU A 1 386 ? 3.795 10.091 -23.852 1.00 78.62 386 LEU A CA 1
ATOM 3005 C C . LEU A 1 386 ? 3.183 10.753 -25.099 1.00 78.62 386 LEU A C 1
ATOM 3007 O O . LEU A 1 386 ? 3.869 11.022 -26.083 1.00 78.62 386 LEU A O 1
ATOM 3011 N N . ASP A 1 387 ? 1.877 11.002 -25.070 1.00 81.81 387 ASP A N 1
ATOM 3012 C CA . ASP A 1 387 ? 1.188 11.816 -26.073 1.00 81.81 387 ASP A CA 1
ATOM 3013 C C . ASP A 1 387 ? 1.222 13.323 -25.737 1.00 81.81 387 ASP A C 1
ATOM 3015 O O . ASP A 1 387 ? 1.809 13.760 -24.745 1.00 81.81 387 ASP A O 1
ATOM 3019 N N . GLU A 1 388 ? 0.591 14.152 -26.577 1.00 82.50 388 GLU A N 1
ATOM 3020 C CA . GLU A 1 388 ? 0.542 15.606 -26.366 1.00 82.50 388 GLU A CA 1
ATOM 3021 C C . GLU A 1 388 ? -0.058 15.989 -25.004 1.00 82.50 388 GLU A C 1
ATOM 3023 O O . GLU A 1 388 ? 0.394 16.947 -24.370 1.00 82.50 388 GLU A O 1
ATOM 3028 N N . GLN A 1 389 ? -1.068 15.248 -24.543 1.00 81.50 389 GLN A N 1
ATOM 3029 C CA . GLN A 1 389 ? -1.753 15.523 -23.287 1.00 81.50 389 GLN A CA 1
ATOM 3030 C C . GLN A 1 389 ? -0.867 15.155 -22.094 1.00 81.50 389 GLN A C 1
ATOM 3032 O O . GLN A 1 389 ? -0.778 15.937 -21.144 1.00 81.50 389 GLN A O 1
ATOM 3037 N N . ALA A 1 390 ? -0.197 14.003 -22.150 1.00 80.31 390 ALA A N 1
ATOM 3038 C CA . ALA A 1 390 ? 0.753 13.559 -21.138 1.00 80.31 390 ALA A CA 1
ATOM 3039 C C . ALA A 1 390 ? 1.921 14.545 -21.007 1.00 80.31 390 ALA A C 1
ATOM 3041 O O . ALA A 1 390 ? 2.198 15.015 -19.906 1.00 80.31 390 ALA A O 1
ATOM 3042 N N . VAL A 1 391 ? 2.534 14.952 -22.126 1.00 80.69 391 VAL A N 1
ATOM 3043 C CA . VAL A 1 391 ? 3.643 15.923 -22.123 1.00 80.69 391 VAL A CA 1
ATOM 3044 C C . VAL A 1 391 ? 3.200 17.283 -21.584 1.00 80.69 391 VAL A C 1
ATOM 3046 O O . VAL A 1 391 ? 3.920 17.893 -20.799 1.00 80.69 391 VAL A O 1
ATOM 3049 N N . THR A 1 392 ? 2.003 17.753 -21.945 1.00 79.56 392 THR A N 1
ATOM 3050 C CA . THR A 1 392 ? 1.469 19.022 -21.421 1.00 79.56 392 THR A CA 1
ATOM 3051 C C . THR A 1 392 ? 1.311 18.979 -19.900 1.00 79.56 392 THR A C 1
ATOM 3053 O O . THR A 1 392 ? 1.666 19.937 -19.216 1.00 79.56 392 THR A O 1
ATOM 3056 N N . ARG A 1 393 ? 0.806 17.866 -19.352 1.00 78.94 393 ARG A N 1
ATOM 3057 C CA . ARG A 1 393 ? 0.683 17.685 -17.897 1.00 78.94 393 ARG A CA 1
ATOM 3058 C C . ARG A 1 393 ? 2.043 17.609 -17.212 1.00 78.94 393 ARG A C 1
ATOM 3060 O O . ARG A 1 393 ? 2.223 18.245 -16.181 1.00 78.94 393 ARG A O 1
ATOM 3067 N N . LEU A 1 394 ? 2.989 16.892 -17.812 1.00 77.81 394 LEU A N 1
ATOM 3068 C CA . LEU A 1 394 ? 4.351 16.761 -17.303 1.00 77.81 394 LEU A CA 1
ATOM 3069 C C . LEU A 1 394 ? 5.062 18.122 -17.242 1.00 77.81 394 LEU A C 1
ATOM 3071 O O . LEU A 1 394 ? 5.682 18.458 -16.242 1.00 77.81 394 LEU A O 1
ATOM 3075 N N . LEU A 1 395 ? 4.919 18.958 -18.275 1.00 76.06 395 LEU A N 1
ATOM 3076 C CA . LEU A 1 395 ? 5.462 20.320 -18.276 1.00 76.06 395 LEU A CA 1
ATOM 3077 C C . LEU A 1 395 ? 4.793 21.222 -17.230 1.00 76.06 395 LEU A C 1
ATOM 3079 O O . LEU A 1 395 ? 5.488 21.962 -16.535 1.00 76.06 395 LEU A O 1
ATOM 3083 N N . ALA A 1 396 ? 3.467 21.133 -17.083 1.00 73.62 396 ALA A N 1
ATOM 3084 C CA . ALA A 1 396 ? 2.740 21.885 -16.063 1.00 73.62 396 ALA A CA 1
ATOM 3085 C C . ALA A 1 396 ? 3.202 21.520 -14.640 1.00 73.62 396 ALA A C 1
ATOM 3087 O O . ALA A 1 396 ? 3.377 22.415 -13.814 1.00 73.62 396 ALA A O 1
ATOM 3088 N N . ASP A 1 397 ? 3.460 20.236 -14.367 1.00 69.31 397 ASP A N 1
ATOM 3089 C CA . ASP A 1 397 ? 4.075 19.786 -13.110 1.00 69.31 397 ASP A CA 1
ATOM 3090 C C . ASP A 1 397 ? 5.454 20.430 -12.892 1.00 69.31 397 ASP A C 1
ATOM 3092 O O . ASP A 1 397 ? 5.724 21.034 -11.850 1.00 69.31 397 ASP A O 1
ATOM 3096 N N . LEU A 1 398 ? 6.313 20.389 -13.913 1.00 67.31 398 LEU A N 1
ATOM 3097 C CA . LEU A 1 398 ? 7.649 20.977 -13.839 1.00 67.31 398 LEU A CA 1
ATOM 3098 C C . LEU A 1 398 ? 7.621 22.489 -13.552 1.00 67.31 398 LEU A C 1
ATOM 3100 O O . LEU A 1 398 ? 8.555 23.004 -12.932 1.00 67.31 398 LEU A O 1
ATOM 3104 N N . ASP A 1 399 ? 6.613 23.224 -14.033 1.00 63.34 399 ASP A N 1
ATOM 3105 C CA . ASP A 1 399 ? 6.426 24.673 -13.822 1.00 63.34 399 ASP A CA 1
ATOM 3106 C C . ASP A 1 399 ? 5.875 25.049 -12.444 1.00 63.34 399 ASP A C 1
ATOM 3108 O O . ASP A 1 399 ? 6.156 26.145 -11.961 1.00 63.34 399 ASP A O 1
ATOM 3112 N N . LEU A 1 400 ? 5.157 24.150 -11.772 1.00 53.44 400 LEU A N 1
ATOM 3113 C CA . LEU A 1 400 ? 4.573 24.414 -10.455 1.00 53.44 400 LEU A CA 1
ATOM 3114 C C . LEU A 1 400 ? 5.593 24.346 -9.299 1.00 53.44 400 LEU A C 1
ATOM 3116 O O . LEU A 1 400 ? 5.273 24.746 -8.178 1.00 53.44 400 LEU A O 1
ATOM 3120 N N . ARG A 1 401 ? 6.843 23.917 -9.541 1.00 52.50 401 ARG A N 1
ATOM 3121 C CA . ARG A 1 401 ? 7.903 23.917 -8.516 1.00 52.50 401 ARG A CA 1
ATOM 3122 C C . ARG A 1 401 ? 8.600 25.277 -8.381 1.00 52.50 401 ARG A C 1
ATOM 3124 O O . ARG A 1 401 ? 9.316 25.721 -9.277 1.00 52.50 401 ARG A O 1
ATOM 3131 N N . LEU A 1 402 ? 8.487 25.883 -7.195 1.00 40.22 402 LEU A N 1
ATOM 3132 C CA . LEU A 1 402 ? 9.352 26.985 -6.761 1.00 40.22 402 LEU A CA 1
ATOM 3133 C C . LEU A 1 402 ? 10.815 26.499 -6.628 1.00 40.22 402 LEU A C 1
ATOM 3135 O O . LEU A 1 402 ? 11.052 25.424 -6.068 1.00 40.22 402 LEU A O 1
ATOM 3139 N N . PRO A 1 403 ? 11.824 27.265 -7.084 1.00 35.53 403 PRO A N 1
ATOM 3140 C CA . PRO A 1 403 ? 13.226 26.935 -6.843 1.00 35.53 403 PRO A CA 1
ATOM 3141 C C . PRO A 1 403 ? 13.526 26.960 -5.334 1.00 35.53 403 PRO A C 1
ATOM 3143 O O . PRO A 1 403 ? 13.432 28.011 -4.707 1.00 35.53 403 PRO A O 1
ATOM 3146 N N . GLY A 1 404 ? 13.902 25.816 -4.750 1.00 38.47 404 GLY A N 1
ATOM 3147 C CA . GLY A 1 404 ? 14.445 25.742 -3.383 1.00 38.47 404 GLY A CA 1
ATOM 3148 C C . GLY A 1 404 ? 13.686 24.877 -2.370 1.00 38.47 404 GLY A C 1
ATOM 3149 O O . GLY A 1 404 ? 14.228 24.605 -1.300 1.00 38.47 404 GLY A O 1
ATOM 3150 N N . THR A 1 405 ? 12.490 24.370 -2.673 1.00 38.94 405 THR A N 1
ATOM 3151 C CA . THR A 1 405 ? 11.756 23.459 -1.774 1.00 38.94 405 THR A CA 1
ATOM 3152 C C . THR A 1 405 ? 12.230 22.014 -1.948 1.00 38.94 405 THR A C 1
ATOM 3154 O O . THR A 1 405 ? 11.639 21.207 -2.658 1.00 38.94 405 THR A O 1
ATOM 3157 N N . SER A 1 406 ? 13.347 21.685 -1.296 1.00 38.97 406 SER A N 1
ATOM 3158 C CA . SER A 1 406 ? 13.850 20.307 -1.153 1.00 38.97 406 SER A CA 1
ATOM 3159 C C . SER A 1 406 ? 13.280 19.569 0.068 1.00 38.97 406 SER A C 1
ATOM 3161 O O . SER A 1 406 ? 13.709 18.455 0.363 1.00 38.97 406 SER A O 1
ATOM 3163 N N . VAL A 1 407 ? 12.304 20.153 0.767 1.00 41.47 407 VAL A N 1
ATOM 3164 C CA . VAL A 1 407 ? 11.685 19.531 1.942 1.00 41.47 407 VAL A CA 1
ATOM 3165 C C . VAL A 1 407 ? 10.717 18.444 1.474 1.00 41.47 407 VAL A C 1
ATOM 3167 O O . VAL A 1 407 ? 9.816 18.707 0.679 1.00 41.47 407 VAL A O 1
ATOM 3170 N N . SER A 1 408 ? 10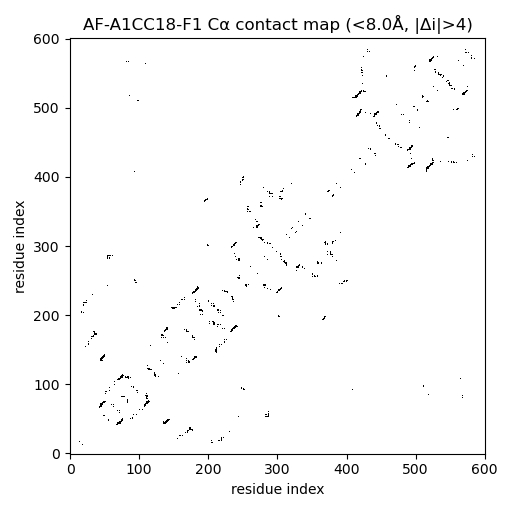.935 17.206 1.917 1.00 46.41 408 SER A N 1
ATOM 3171 C CA . SER A 1 408 ? 10.007 16.099 1.685 1.00 46.41 408 SER A CA 1
ATOM 3172 C C . SER A 1 408 ? 8.647 16.464 2.283 1.00 46.41 408 SER A C 1
ATOM 3174 O O . SER A 1 408 ? 8.586 16.784 3.465 1.00 46.41 408 SER A O 1
ATOM 3176 N N . LEU A 1 409 ? 7.550 16.364 1.528 1.00 49.06 409 LEU A N 1
ATOM 3177 C CA . LEU A 1 409 ? 6.198 16.494 2.101 1.00 49.06 409 LEU A CA 1
ATOM 3178 C C . LEU A 1 409 ? 5.943 15.457 3.215 1.00 49.06 409 LEU A C 1
ATOM 3180 O O . LEU A 1 409 ? 5.102 15.681 4.080 1.00 49.06 409 LEU A O 1
ATOM 3184 N N . LEU A 1 410 ? 6.704 14.352 3.227 1.00 47.06 410 LEU A N 1
ATOM 3185 C CA . LEU A 1 410 ? 6.693 13.352 4.300 1.00 47.06 410 LEU A CA 1
ATOM 3186 C C . LEU A 1 410 ? 7.402 13.847 5.582 1.00 47.06 410 LEU A C 1
ATOM 3188 O O . LEU A 1 410 ? 7.040 13.415 6.674 1.00 47.06 410 LEU A O 1
ATOM 3192 N N . ASP A 1 411 ? 8.351 14.790 5.471 1.00 48.44 411 ASP A N 1
ATOM 3193 C CA . ASP A 1 411 ? 9.118 15.344 6.606 1.00 48.44 411 ASP A CA 1
ATOM 3194 C C . ASP A 1 411 ? 8.363 16.454 7.358 1.00 48.44 411 ASP A C 1
ATOM 3196 O O . ASP A 1 411 ? 8.801 16.890 8.422 1.00 48.44 411 ASP A O 1
ATOM 3200 N N . THR A 1 412 ? 7.225 16.921 6.833 1.00 58.00 412 THR A N 1
ATOM 3201 C CA . THR A 1 412 ? 6.417 18.006 7.416 1.00 58.00 412 THR A CA 1
ATOM 3202 C C . THR A 1 412 ? 4.961 17.594 7.603 1.00 58.00 412 THR A C 1
ATOM 3204 O O . THR A 1 412 ? 4.049 18.329 7.227 1.00 58.00 412 THR A O 1
ATOM 3207 N N . HIS A 1 413 ? 4.716 16.413 8.168 1.00 72.62 413 HIS A N 1
ATOM 3208 C CA . HIS A 1 413 ? 3.355 16.029 8.526 1.00 72.62 413 HIS A CA 1
ATOM 3209 C C . HIS A 1 413 ? 2.905 16.712 9.826 1.00 72.62 413 HIS A C 1
ATOM 3211 O O . HIS A 1 413 ? 3.690 16.930 10.753 1.00 72.62 413 HIS A O 1
ATOM 3217 N N . ARG A 1 414 ? 1.621 17.075 9.897 1.00 86.31 414 ARG A N 1
ATOM 3218 C CA . ARG A 1 414 ? 1.001 17.690 11.080 1.00 86.31 414 ARG A CA 1
ATOM 3219 C C . ARG A 1 414 ? -0.020 16.747 11.687 1.00 86.31 414 ARG A C 1
ATOM 3221 O O . ARG A 1 414 ? -0.851 16.201 10.969 1.00 86.31 414 ARG A O 1
ATOM 3228 N N . THR A 1 415 ? -0.035 16.630 13.011 1.00 90.62 415 THR A N 1
ATOM 3229 C CA . THR A 1 415 ? -0.993 15.757 13.706 1.00 90.62 415 THR A CA 1
ATOM 3230 C C . THR A 1 415 ? -2.051 16.539 14.481 1.00 90.62 415 THR A C 1
ATOM 3232 O O . THR A 1 415 ? -1.743 17.383 15.318 1.00 90.62 415 THR A O 1
ATOM 3235 N N . VAL A 1 416 ? -3.326 16.232 14.258 1.00 94.50 416 VAL A N 1
ATOM 3236 C CA . VAL A 1 416 ? -4.465 16.727 15.037 1.00 94.50 416 VAL A CA 1
ATOM 3237 C C . VAL A 1 416 ? -4.899 15.638 16.015 1.00 94.50 416 VAL A C 1
ATOM 3239 O O . VAL A 1 416 ? -5.563 14.674 15.634 1.00 94.50 416 VAL A O 1
ATOM 3242 N N . PHE A 1 417 ? -4.565 15.805 17.293 1.00 95.94 417 PHE A N 1
ATOM 3243 C CA . PHE A 1 417 ? -5.003 14.906 18.358 1.00 95.94 417 PHE A CA 1
ATOM 3244 C C . PHE A 1 417 ? -6.386 15.312 18.861 1.00 95.94 417 PHE A C 1
ATOM 3246 O O . PHE A 1 417 ? -6.537 16.308 19.569 1.00 95.94 417 PHE A O 1
ATOM 3253 N N . ILE A 1 418 ? -7.402 14.521 18.535 1.00 97.00 418 ILE A N 1
ATOM 3254 C CA . ILE A 1 418 ? -8.751 14.646 19.075 1.00 97.00 418 ILE A CA 1
ATOM 3255 C C . ILE A 1 418 ? -8.845 13.831 20.368 1.00 97.00 418 ILE A C 1
ATOM 3257 O O . ILE A 1 418 ? -8.918 12.602 20.351 1.00 97.00 418 ILE A O 1
ATOM 3261 N N . LEU A 1 419 ? -8.903 14.510 21.510 1.00 96.81 419 LEU A N 1
ATOM 3262 C CA . LEU A 1 419 ? -9.228 13.880 22.786 1.00 96.81 419 LEU A CA 1
ATOM 3263 C C . LEU A 1 419 ? -10.733 13.642 22.849 1.00 96.81 419 LEU A C 1
ATOM 3265 O O . LEU A 1 419 ? -11.507 14.577 23.077 1.00 96.81 419 LEU A O 1
ATOM 3269 N N . ALA A 1 420 ? -11.130 12.389 22.640 1.00 94.50 420 ALA A N 1
ATOM 3270 C CA . ALA A 1 420 ? -12.518 11.956 22.601 1.00 94.50 420 ALA A CA 1
ATOM 3271 C C . ALA A 1 420 ? -12.935 11.250 23.899 1.00 94.50 420 ALA A C 1
ATOM 3273 O O . ALA A 1 420 ? -12.111 10.728 24.645 1.00 94.50 420 ALA A O 1
ATOM 3274 N N . GLY A 1 421 ? -14.235 11.264 24.193 1.00 91.94 421 GLY A N 1
ATOM 3275 C CA . GLY A 1 421 ? -14.817 10.581 25.352 1.00 91.94 421 GLY A CA 1
ATOM 3276 C C . GLY A 1 421 ? -15.850 11.428 26.101 1.00 91.94 421 GLY A C 1
ATOM 3277 O O . GLY A 1 421 ? -15.979 12.634 25.846 1.00 91.94 421 GLY A O 1
ATOM 3278 N N . PRO A 1 422 ? -16.623 10.825 27.020 1.00 90.50 422 PRO A N 1
ATOM 3279 C CA . PRO A 1 422 ? -17.687 11.516 27.743 1.00 90.50 422 PRO A CA 1
ATOM 3280 C C . PRO A 1 422 ? -17.135 12.565 28.718 1.00 90.50 422 PRO A C 1
ATOM 3282 O O . PRO A 1 422 ? -15.948 12.625 29.046 1.00 90.50 422 PRO A O 1
ATOM 3285 N N . SER A 1 423 ? -17.985 13.470 29.173 1.00 87.88 423 SER A N 1
ATOM 3286 C CA . SER A 1 423 ? -17.655 14.445 30.208 1.00 87.88 423 SER A CA 1
ATOM 3287 C C . SER A 1 423 ? -17.239 13.733 31.496 1.00 87.88 423 SER A C 1
ATOM 3289 O O . SER A 1 423 ? -17.888 12.785 31.915 1.00 87.88 423 SER A O 1
ATOM 3291 N N . GLY A 1 424 ? -16.138 14.177 32.111 1.00 86.62 424 GLY A N 1
ATOM 3292 C CA . GLY A 1 424 ? -15.560 13.530 33.298 1.00 86.62 424 GLY A CA 1
ATOM 3293 C C . GLY A 1 424 ? -14.479 12.481 33.003 1.00 86.62 424 GLY A C 1
ATOM 3294 O O . GLY A 1 424 ? -13.805 12.039 33.932 1.00 86.62 424 GLY A O 1
ATOM 3295 N N . CYS A 1 425 ? -14.238 12.121 31.733 1.00 90.56 425 CYS A N 1
ATOM 3296 C CA . CYS A 1 425 ? -13.216 11.124 31.386 1.00 90.56 425 CYS A CA 1
ATOM 3297 C C . CYS A 1 425 ? -11.766 11.643 31.422 1.00 90.56 425 CYS A C 1
ATOM 3299 O O . CYS A 1 425 ? -10.843 10.838 31.388 1.00 90.56 425 CYS A O 1
ATOM 3301 N N . GLY A 1 426 ? -11.558 12.963 31.525 1.00 91.00 426 GLY A N 1
ATOM 3302 C CA . GLY A 1 426 ? -10.225 13.569 31.663 1.00 91.00 426 GLY A CA 1
ATOM 3303 C C . GLY A 1 426 ? -9.706 14.370 30.462 1.00 91.00 426 GLY A C 1
ATOM 3304 O O . GLY A 1 426 ? -8.602 14.888 30.560 1.00 91.00 426 GLY A O 1
ATOM 3305 N N . LYS A 1 427 ? -10.486 14.555 29.380 1.00 93.56 427 LYS A N 1
ATOM 3306 C CA . LYS A 1 427 ? -10.058 15.258 28.142 1.00 93.56 427 LYS A CA 1
ATOM 3307 C C . LYS A 1 427 ? -9.249 16.540 28.380 1.00 93.56 427 LYS A C 1
ATOM 3309 O O . LYS A 1 427 ? -8.109 16.615 27.947 1.00 93.56 427 LYS A O 1
ATOM 3314 N N . SER A 1 428 ? -9.803 17.533 29.082 1.00 90.75 428 SER A N 1
ATOM 3315 C CA . SER A 1 428 ? -9.106 18.813 29.293 1.00 90.75 428 SER A CA 1
ATOM 3316 C C . SER A 1 428 ? -7.841 18.661 30.143 1.00 90.75 428 SER A C 1
ATOM 3318 O O . SER A 1 428 ? -6.871 19.379 29.930 1.00 90.75 428 SER A O 1
ATOM 3320 N N . THR A 1 429 ? -7.829 17.729 31.100 1.00 92.25 429 THR A N 1
ATOM 3321 C CA . THR A 1 429 ? -6.653 17.448 31.937 1.00 92.25 429 THR A CA 1
ATOM 3322 C C . THR A 1 429 ? -5.542 16.809 31.113 1.00 92.25 429 THR A C 1
ATOM 3324 O O . THR A 1 429 ? -4.419 17.296 31.133 1.00 92.25 429 THR A O 1
ATOM 3327 N N . THR A 1 430 ? -5.867 15.764 30.353 1.00 94.75 430 THR A N 1
ATOM 3328 C CA . THR A 1 430 ? -4.933 15.090 29.448 1.00 94.75 430 THR A CA 1
ATOM 3329 C C . THR A 1 430 ? -4.429 16.037 28.361 1.00 94.75 430 THR A C 1
ATOM 3331 O O . THR A 1 430 ? -3.241 16.050 28.071 1.00 94.75 430 THR A O 1
ATOM 3334 N N . GLY A 1 431 ? -5.296 16.882 27.799 1.00 95.06 431 GLY A N 1
ATOM 3335 C CA . GLY A 1 431 ? -4.910 17.825 26.750 1.00 95.06 431 GLY A CA 1
ATOM 3336 C C . GLY A 1 431 ? -3.925 18.882 27.215 1.00 95.06 431 GLY A C 1
ATOM 3337 O O . GLY A 1 431 ? -2.946 19.132 26.520 1.00 95.06 431 GLY A O 1
ATOM 3338 N N . LYS A 1 432 ? -4.122 19.437 28.417 1.00 95.12 432 LYS A N 1
ATOM 3339 C CA . LYS A 1 432 ? -3.151 20.359 29.022 1.00 95.12 432 LYS A CA 1
ATOM 3340 C C . LYS A 1 432 ? -1.787 19.699 29.205 1.00 95.12 432 LYS A C 1
ATOM 3342 O O . LYS A 1 432 ? -0.787 20.293 28.823 1.00 95.12 432 LYS A O 1
ATOM 3347 N N . ASP A 1 433 ? -1.764 18.466 29.707 1.00 94.81 433 ASP A N 1
ATOM 3348 C CA . ASP A 1 433 ? -0.521 17.723 29.934 1.00 94.81 433 ASP A CA 1
ATOM 3349 C C . ASP A 1 433 ? 0.228 17.450 28.611 1.00 94.81 433 ASP A C 1
ATOM 3351 O O . ASP A 1 433 ? 1.439 17.660 28.521 1.00 94.81 433 ASP A O 1
ATOM 3355 N N . ILE A 1 434 ? -0.493 17.090 27.535 1.00 95.62 434 ILE A N 1
ATOM 3356 C CA . ILE A 1 434 ? 0.100 16.911 26.195 1.00 95.62 434 ILE A CA 1
ATOM 3357 C C . ILE A 1 434 ? 0.707 18.233 25.712 1.00 95.62 434 ILE A C 1
ATOM 3359 O O . ILE A 1 434 ? 1.852 18.275 25.261 1.00 95.62 434 ILE A O 1
ATOM 3363 N N . CYS A 1 435 ? -0.049 19.327 25.809 1.00 95.25 435 CYS A N 1
ATOM 3364 C CA . CYS A 1 435 ? 0.396 20.646 25.370 1.00 95.25 435 CYS A CA 1
ATOM 3365 C C . CYS A 1 435 ? 1.624 21.136 26.145 1.00 95.25 435 CYS A C 1
ATOM 3367 O O . CYS A 1 435 ? 2.550 21.683 25.548 1.00 95.25 435 CYS A O 1
ATOM 3369 N N . GLU A 1 436 ? 1.670 20.919 27.459 1.00 94.75 436 GLU A N 1
ATOM 3370 C CA . GLU A 1 436 ? 2.805 21.301 28.299 1.00 94.75 436 GLU A CA 1
ATOM 3371 C C . GLU A 1 436 ? 4.069 20.508 27.953 1.00 94.75 436 GLU A C 1
ATOM 3373 O O . GLU A 1 436 ? 5.148 21.107 27.830 1.00 94.75 436 GLU A O 1
ATOM 3378 N N . ARG A 1 437 ? 3.933 19.191 27.751 1.00 93.75 437 ARG A N 1
ATOM 3379 C CA . ARG A 1 437 ? 5.051 18.279 27.484 1.00 93.75 437 ARG A CA 1
ATOM 3380 C C . ARG A 1 437 ? 5.603 18.408 26.066 1.00 93.75 437 ARG A C 1
ATOM 3382 O O . ARG A 1 437 ? 6.815 18.509 25.906 1.00 93.75 437 ARG A O 1
ATOM 3389 N N . PHE A 1 438 ? 4.733 18.465 25.058 1.00 92.75 438 PHE A N 1
ATOM 3390 C CA . PHE A 1 438 ? 5.115 18.468 23.637 1.00 92.75 438 PHE A CA 1
ATOM 3391 C C . PHE A 1 438 ? 5.050 19.848 22.972 1.00 92.75 438 PHE A C 1
ATOM 3393 O O . PHE A 1 438 ? 5.296 19.966 21.775 1.00 92.75 438 PHE A O 1
ATOM 3400 N N . LYS A 1 439 ? 4.724 20.904 23.731 1.00 93.69 439 LYS A N 1
ATOM 3401 C CA . LYS A 1 439 ? 4.620 22.292 23.238 1.00 93.69 439 LYS A CA 1
ATOM 3402 C C . LYS A 1 439 ? 3.621 22.454 22.088 1.00 93.69 439 LYS A C 1
ATOM 3404 O O . LYS A 1 439 ? 3.821 23.261 21.184 1.00 93.69 439 LYS A O 1
ATOM 3409 N N . LEU A 1 440 ? 2.521 21.704 22.152 1.00 94.75 440 LEU A N 1
ATOM 3410 C CA . LEU A 1 440 ? 1.447 21.769 21.164 1.00 94.75 440 LEU A CA 1
ATOM 3411 C C . LEU A 1 440 ? 0.392 22.820 21.544 1.00 94.75 440 LEU A C 1
ATOM 3413 O O . LEU A 1 440 ? 0.072 22.965 22.726 1.00 94.75 440 LEU A O 1
ATOM 3417 N N . PRO A 1 441 ? -0.225 23.518 20.576 1.00 95.69 441 PRO A N 1
ATOM 3418 C CA . PRO A 1 441 ? -1.387 24.358 20.834 1.00 95.69 441 PRO A CA 1
ATOM 3419 C C . PRO A 1 441 ? -2.612 23.519 21.213 1.00 95.69 441 PRO A C 1
ATOM 3421 O O . PRO A 1 441 ? -2.826 22.442 20.659 1.00 95.69 441 PRO A O 1
ATOM 3424 N N . MET A 1 442 ? -3.464 24.062 22.087 1.00 95.38 442 MET A N 1
ATOM 3425 C CA . MET A 1 442 ? -4.747 23.456 22.456 1.00 95.38 442 MET A CA 1
ATOM 3426 C C . MET A 1 442 ? -5.937 24.239 21.886 1.00 95.38 442 MET A C 1
ATOM 3428 O O . MET A 1 442 ? -5.917 25.476 21.835 1.00 95.38 442 MET A O 1
ATOM 3432 N N . ILE A 1 443 ? -6.992 23.512 21.524 1.00 96.31 443 ILE A N 1
ATOM 3433 C CA . ILE A 1 443 ? -8.345 24.012 21.274 1.00 96.31 443 ILE A CA 1
ATOM 3434 C C . ILE A 1 443 ? -9.296 23.275 22.225 1.00 96.31 443 ILE A C 1
ATOM 3436 O O . ILE A 1 443 ? -9.441 22.055 22.141 1.00 96.31 443 ILE A O 1
ATOM 3440 N N . GLU A 1 444 ? -9.948 24.009 23.127 1.00 93.56 444 GLU A N 1
ATOM 3441 C CA . GLU A 1 444 ? -11.008 23.454 23.973 1.00 93.56 444 GLU A CA 1
ATOM 3442 C C . GLU A 1 444 ? -12.325 23.459 23.184 1.00 93.56 444 GLU A C 1
ATOM 3444 O O . GLU A 1 444 ? -12.880 24.516 22.880 1.00 93.56 444 GLU A O 1
ATOM 3449 N N . GLY A 1 445 ? -12.818 22.281 22.797 1.00 90.50 445 GLY A N 1
ATOM 3450 C CA . GLY A 1 445 ? -13.996 22.156 21.939 1.00 90.50 445 GLY A CA 1
ATOM 3451 C C . GLY A 1 445 ? -15.262 22.740 22.557 1.00 90.50 445 GLY A C 1
ATOM 3452 O O . GLY A 1 445 ? -16.095 23.275 21.823 1.00 90.50 445 GLY A O 1
ATOM 3453 N N . ASP A 1 446 ? -15.389 22.709 23.886 1.00 86.56 446 ASP A N 1
ATOM 3454 C CA . ASP A 1 446 ? -16.553 23.264 24.585 1.00 86.56 446 ASP A CA 1
ATOM 3455 C C . ASP A 1 446 ? -16.658 24.799 24.419 1.00 86.56 446 ASP A C 1
ATOM 3457 O O . ASP A 1 446 ? -17.767 25.351 24.383 1.00 86.56 446 ASP A O 1
ATOM 3461 N N . ASP A 1 447 ? -15.532 25.496 24.214 1.00 89.06 447 ASP A N 1
ATOM 3462 C CA . ASP A 1 447 ? -15.496 26.950 23.991 1.00 89.06 447 ASP A CA 1
ATOM 3463 C C . ASP A 1 447 ? -16.057 27.342 22.615 1.00 89.06 447 ASP A C 1
ATOM 3465 O O . ASP A 1 447 ? -16.573 28.450 22.426 1.00 89.06 447 ASP A O 1
ATOM 3469 N N . ILE A 1 448 ? -16.037 26.403 21.665 1.00 90.69 448 ILE A N 1
ATOM 3470 C CA . ILE A 1 448 ? -16.466 26.594 20.273 1.00 90.69 448 ILE A CA 1
ATOM 3471 C C . ILE A 1 448 ? -17.991 26.458 20.110 1.00 90.69 448 ILE A C 1
ATOM 3473 O O . ILE A 1 448 ? -18.549 26.735 19.044 1.00 90.69 448 ILE A O 1
ATOM 3477 N N . HIS A 1 449 ? -18.718 26.069 21.161 1.00 87.19 449 HIS A N 1
ATOM 3478 C CA . HIS A 1 449 ? -20.176 26.013 21.110 1.00 87.19 449 HIS A CA 1
ATOM 3479 C C . HIS A 1 449 ? -20.815 27.383 20.856 1.00 87.19 449 HIS A C 1
ATOM 3481 O O . HIS A 1 449 ? -20.368 28.425 21.336 1.00 87.19 449 HIS A O 1
ATOM 3487 N N . SER A 1 450 ? -21.950 27.381 20.153 1.00 87.00 450 SER A N 1
ATOM 3488 C CA . SER A 1 450 ? -22.747 28.596 20.003 1.00 87.00 450 SER A CA 1
ATOM 3489 C C . SER A 1 450 ? -23.285 29.072 21.366 1.00 87.00 450 SER A C 1
ATOM 3491 O O . SER A 1 450 ? -23.513 28.254 22.269 1.00 87.00 450 SER A O 1
ATOM 3493 N N . PRO A 1 451 ? -23.584 30.374 21.533 1.00 88.06 451 PRO A N 1
ATOM 3494 C CA . PRO A 1 451 ? -24.259 30.866 22.733 1.00 88.06 451 PRO A CA 1
ATOM 3495 C C . PRO A 1 451 ? -25.578 30.133 23.031 1.00 88.06 451 PRO A C 1
ATOM 3497 O O . PRO A 1 451 ? -25.908 29.916 24.196 1.00 88.06 451 PRO A O 1
ATOM 3500 N N . ALA A 1 452 ? -26.317 29.713 21.997 1.00 88.12 452 ALA A N 1
ATOM 3501 C CA . ALA A 1 452 ? -27.552 28.947 22.147 1.00 88.12 452 ALA A CA 1
ATOM 3502 C C . ALA A 1 452 ? -27.293 27.535 22.701 1.00 88.12 452 ALA A C 1
ATOM 3504 O O . ALA A 1 452 ? -27.954 27.120 23.653 1.00 88.12 452 ALA A O 1
ATOM 3505 N N . SER A 1 453 ? -26.292 26.826 22.171 1.00 87.94 453 SER A N 1
ATOM 3506 C CA . SER A 1 453 ? -25.890 25.495 22.646 1.00 87.94 453 SER A CA 1
ATOM 3507 C C . SER A 1 453 ? -25.390 25.550 24.092 1.00 87.94 453 SER A C 1
ATOM 3509 O O . SER A 1 453 ? -25.804 24.737 24.917 1.00 87.94 453 SER A O 1
ATOM 3511 N N . ARG A 1 454 ? -24.586 26.566 24.445 1.00 85.56 454 ARG A N 1
ATOM 3512 C CA . ARG A 1 454 ? -24.163 26.788 25.836 1.00 85.56 454 ARG A CA 1
ATOM 3513 C C . ARG A 1 454 ? -25.356 26.990 26.767 1.00 85.56 454 ARG A C 1
ATOM 3515 O O . ARG A 1 454 ? -25.396 26.357 27.818 1.00 85.56 454 ARG A O 1
ATOM 3522 N N . ARG A 1 455 ? -26.355 27.795 26.377 1.00 87.00 455 ARG A N 1
ATOM 3523 C CA . ARG A 1 455 ? -27.594 27.994 27.158 1.00 87.00 455 ARG A CA 1
ATOM 3524 C C . ARG A 1 455 ? -28.409 26.709 27.318 1.00 87.00 455 ARG A C 1
ATOM 3526 O O . ARG A 1 455 ? -28.933 26.479 28.403 1.00 87.00 455 ARG A O 1
ATOM 3533 N N . LYS A 1 456 ? -28.522 25.873 26.280 1.00 87.31 456 LYS A N 1
ATOM 3534 C CA . LYS A 1 456 ? -29.183 24.558 26.389 1.00 87.31 456 LYS A CA 1
ATOM 3535 C C . LYS A 1 456 ? -28.498 23.700 27.455 1.00 87.31 456 LYS A C 1
ATOM 3537 O O . LYS A 1 456 ? -29.156 23.261 28.393 1.00 87.31 456 LYS A O 1
ATOM 3542 N N . MET A 1 457 ? -27.173 23.578 27.381 1.00 84.00 457 MET A N 1
ATOM 3543 C CA . MET A 1 457 ? -26.394 22.807 28.354 1.00 84.00 457 MET A CA 1
ATOM 3544 C C . MET A 1 457 ? -26.473 23.385 29.781 1.00 84.00 457 MET A C 1
ATOM 3546 O O . MET A 1 457 ? -26.586 22.606 30.724 1.00 84.00 457 MET A O 1
ATOM 3550 N N . ALA A 1 458 ? -26.529 24.719 29.953 1.00 81.12 458 ALA A N 1
ATOM 3551 C CA . ALA A 1 458 ? -26.786 25.380 31.256 1.00 81.12 458 ALA A CA 1
ATOM 3552 C C . ALA A 1 458 ? -28.041 24.843 31.925 1.00 81.12 458 ALA A C 1
ATOM 3554 O O . ALA A 1 458 ? -28.076 24.552 33.117 1.00 81.12 458 ALA A O 1
ATOM 3555 N N . ASN A 1 459 ? -29.089 24.751 31.111 1.00 83.56 459 ASN A N 1
ATOM 3556 C CA . ASN A 1 459 ? -30.425 24.376 31.527 1.00 83.56 459 ASN A CA 1
ATOM 3557 C C . ASN A 1 459 ? -30.614 22.854 31.522 1.00 83.56 459 ASN A C 1
ATOM 3559 O O . ASN A 1 459 ? -31.745 22.388 31.612 1.00 83.56 459 ASN A O 1
ATOM 3563 N N . ARG A 1 460 ? -29.519 22.080 31.424 1.00 81.06 460 ARG A N 1
ATOM 3564 C CA . ARG A 1 460 ? -29.516 20.608 31.400 1.00 81.06 460 ARG A CA 1
ATOM 3565 C C . ARG A 1 460 ? -30.331 20.026 30.242 1.00 81.06 460 ARG A C 1
ATOM 3567 O O . ARG A 1 460 ? -30.851 18.920 30.340 1.00 81.06 460 ARG A O 1
ATOM 3574 N N . ILE A 1 461 ? -30.440 20.771 29.144 1.00 83.12 461 ILE A N 1
ATOM 3575 C CA . ILE A 1 461 ? -31.074 20.324 27.906 1.00 83.12 461 ILE A CA 1
ATOM 3576 C C . ILE A 1 461 ? -29.973 19.721 27.024 1.00 83.12 461 ILE A C 1
ATOM 3578 O O . ILE A 1 461 ? -29.064 20.458 26.620 1.00 83.12 461 ILE A O 1
ATOM 3582 N N . PRO A 1 462 ? -30.022 18.410 26.715 1.00 82.75 462 PRO A N 1
ATOM 3583 C CA . PRO A 1 462 ? -29.055 17.783 25.825 1.00 82.75 462 PRO A CA 1
ATOM 3584 C C . PRO A 1 462 ? -29.070 18.427 24.438 1.00 82.75 462 PRO A C 1
ATOM 3586 O O . PRO A 1 462 ? -30.120 18.810 23.920 1.00 82.75 462 PRO A O 1
ATOM 3589 N N . LEU A 1 463 ? -27.895 18.526 23.819 1.00 85.88 463 LEU A N 1
ATOM 3590 C CA . LEU A 1 463 ? -27.795 18.955 22.427 1.00 85.88 463 LEU A CA 1
ATOM 3591 C C . LEU A 1 463 ? -28.361 17.876 21.495 1.00 85.88 463 LEU A C 1
ATOM 3593 O O . LEU A 1 463 ? -28.239 16.678 21.772 1.00 85.88 463 LEU A O 1
ATOM 3597 N N . THR A 1 464 ? -28.945 18.309 20.383 1.00 87.50 464 THR A N 1
ATOM 3598 C CA . THR A 1 464 ? -29.398 17.461 19.268 1.00 87.50 464 THR A CA 1
ATOM 3599 C C . THR A 1 464 ? -28.292 17.288 18.220 1.00 87.50 464 THR A C 1
ATOM 3601 O O . THR A 1 464 ? -27.221 17.886 18.346 1.00 87.50 464 THR A O 1
ATOM 3604 N N . ASP A 1 465 ? -28.511 16.465 17.194 1.00 88.56 465 ASP A N 1
ATOM 3605 C CA . ASP A 1 465 ? -27.567 16.351 16.071 1.00 88.56 465 ASP A CA 1
ATOM 3606 C C . ASP A 1 465 ? -27.428 17.672 15.304 1.00 88.56 465 ASP A C 1
ATOM 3608 O O . ASP A 1 465 ? -26.306 18.093 15.028 1.00 88.56 465 ASP A O 1
ATOM 3612 N N . ASP A 1 466 ? -28.528 18.396 15.088 1.00 87.25 466 ASP A N 1
ATOM 3613 C CA . ASP A 1 466 ? -28.514 19.709 14.429 1.00 87.25 466 ASP A CA 1
ATOM 3614 C C . ASP A 1 466 ? -27.650 20.731 15.182 1.00 87.25 466 ASP A C 1
ATOM 3616 O O . ASP A 1 466 ? -26.901 21.500 14.576 1.00 87.25 466 ASP A O 1
ATOM 3620 N N . ASP A 1 467 ? -27.687 20.699 16.520 1.00 87.56 467 ASP A N 1
ATOM 3621 C CA . ASP A 1 467 ? -26.817 21.533 17.355 1.00 87.56 467 ASP A CA 1
ATOM 3622 C C . ASP A 1 467 ? -25.330 21.165 17.186 1.00 87.56 467 ASP A C 1
ATOM 3624 O O . ASP A 1 467 ? -24.456 22.034 17.279 1.00 87.56 467 ASP A O 1
ATOM 3628 N N . ARG A 1 468 ? -25.027 19.877 16.972 1.00 90.06 468 ARG A N 1
ATOM 3629 C CA . ARG A 1 468 ? -23.655 19.360 16.881 1.00 90.06 468 ARG A CA 1
ATOM 3630 C C . ARG A 1 468 ? -23.037 19.564 15.505 1.00 90.06 468 ARG A C 1
ATOM 3632 O O . ARG A 1 468 ? -21.841 19.836 15.453 1.00 90.06 468 ARG A O 1
ATOM 3639 N N . TRP A 1 469 ? -23.805 19.505 14.416 1.00 89.56 469 TRP A N 1
ATOM 3640 C CA . TRP A 1 469 ? -23.263 19.712 13.066 1.00 89.56 469 TRP A CA 1
ATOM 3641 C C . TRP A 1 469 ? -22.624 21.094 12.902 1.00 89.56 469 TRP A C 1
ATOM 3643 O O . TRP A 1 469 ? -21.486 21.195 12.442 1.00 89.56 469 TRP A O 1
ATOM 3653 N N . GLY A 1 470 ? -23.303 22.153 13.360 1.00 87.19 470 GLY A N 1
ATOM 3654 C CA . GLY A 1 470 ? -22.746 23.510 13.338 1.00 87.19 470 GLY A CA 1
ATOM 3655 C C . GLY A 1 470 ? -21.512 23.665 14.234 1.00 87.19 470 GLY A C 1
ATOM 3656 O O . GLY A 1 470 ? -20.548 24.332 13.866 1.00 87.19 470 GLY A O 1
ATOM 3657 N N . TRP A 1 471 ? -21.504 23.008 15.396 1.00 91.62 471 TRP A N 1
ATOM 3658 C CA . TRP A 1 471 ? -20.358 23.015 16.307 1.00 91.62 471 TRP A CA 1
ATOM 3659 C C . TRP A 1 471 ? -19.127 22.313 15.718 1.00 91.62 471 TRP A C 1
ATOM 3661 O O . TRP A 1 471 ? -18.042 22.890 15.742 1.00 91.62 471 TRP A O 1
ATOM 3671 N N . LEU A 1 472 ? -19.287 21.123 15.128 1.00 91.56 472 LEU A N 1
ATOM 3672 C CA . LEU A 1 472 ? -18.196 20.401 14.465 1.00 91.56 472 LEU A CA 1
ATOM 3673 C C . LEU A 1 472 ? -17.625 21.205 13.288 1.00 91.56 472 LEU A C 1
ATOM 3675 O O . LEU A 1 472 ? -16.409 21.241 13.105 1.00 91.56 472 LEU A O 1
ATOM 3679 N N . ALA A 1 473 ? -18.473 21.906 12.528 1.00 88.94 473 ALA A N 1
ATOM 3680 C CA . ALA A 1 473 ? -18.020 22.788 11.455 1.00 88.94 473 ALA A CA 1
ATOM 3681 C C . ALA A 1 473 ? -17.148 23.946 11.977 1.00 88.94 473 ALA A C 1
ATOM 3683 O O . ALA A 1 473 ? -16.061 24.178 11.445 1.00 88.94 473 ALA A O 1
ATOM 3684 N N . HIS A 1 474 ? -17.572 24.632 13.046 1.00 90.00 474 HIS A N 1
ATOM 3685 C CA . HIS A 1 474 ? -16.759 25.679 13.677 1.00 90.00 474 HIS A CA 1
ATOM 3686 C C . HIS A 1 474 ? -15.460 25.129 14.273 1.00 90.00 474 HIS A C 1
ATOM 3688 O O . HIS A 1 474 ? -14.419 25.777 14.165 1.00 90.00 474 HIS A O 1
ATOM 3694 N N . LEU A 1 475 ? -15.497 23.929 14.860 1.00 93.38 475 LEU A N 1
ATOM 3695 C CA . LEU A 1 475 ? -14.312 23.277 15.410 1.00 93.38 475 LEU A CA 1
ATOM 3696 C C . LEU A 1 475 ? -13.276 23.008 14.315 1.00 93.38 475 LEU A C 1
ATOM 3698 O O . LEU A 1 475 ? -12.101 23.312 14.509 1.00 93.38 475 LEU A O 1
ATOM 3702 N N . ARG A 1 476 ? -13.705 22.535 13.136 1.00 92.75 476 ARG A N 1
ATOM 3703 C CA . ARG A 1 476 ? -12.804 22.375 11.985 1.00 92.75 476 ARG A CA 1
ATOM 3704 C C . ARG A 1 476 ? -12.186 23.699 11.541 1.00 92.75 476 ARG A C 1
ATOM 3706 O O . ARG A 1 476 ? -10.981 23.754 11.333 1.00 92.75 476 ARG A O 1
ATOM 3713 N N . GLY A 1 477 ? -12.981 24.767 11.455 1.00 90.62 477 GLY A N 1
ATOM 3714 C CA . GLY A 1 477 ? -12.468 26.100 11.119 1.00 90.62 477 GLY A CA 1
ATOM 3715 C C . GLY A 1 477 ? -11.431 26.611 12.127 1.00 90.62 477 GLY A C 1
ATOM 3716 O O . GLY A 1 477 ? -10.404 27.161 11.735 1.00 90.62 477 GLY A O 1
ATOM 3717 N N . ALA A 1 478 ? -11.652 26.369 13.423 1.00 92.94 478 ALA A N 1
ATOM 3718 C CA . ALA A 1 478 ? -10.696 26.714 14.474 1.00 92.94 478 ALA A CA 1
ATOM 3719 C C . ALA A 1 478 ? -9.392 25.905 14.365 1.00 92.94 478 ALA A C 1
ATOM 3721 O O . ALA A 1 478 ? -8.309 26.468 14.528 1.00 92.94 478 ALA A O 1
ATOM 3722 N N . VAL A 1 479 ? -9.489 24.608 14.052 1.00 93.38 479 VAL A N 1
ATOM 3723 C CA . VAL A 1 479 ? -8.333 23.739 13.784 1.00 93.38 479 VAL A CA 1
ATOM 3724 C C . VAL A 1 479 ? -7.528 24.252 12.593 1.00 93.38 479 VAL A C 1
ATOM 3726 O O . VAL A 1 479 ? -6.321 24.438 12.727 1.00 93.38 479 VAL A O 1
ATOM 3729 N N . MET A 1 480 ? -8.185 24.546 11.468 1.00 90.38 480 MET A N 1
ATOM 3730 C CA . MET A 1 480 ? -7.529 25.091 10.274 1.00 90.38 480 MET A CA 1
ATOM 3731 C C . MET A 1 480 ? -6.796 26.391 10.574 1.00 90.38 480 MET A C 1
ATOM 3733 O O . MET A 1 480 ? -5.611 26.514 10.277 1.00 90.38 480 MET A O 1
ATOM 3737 N N . ASN A 1 481 ? -7.473 27.337 11.230 1.00 89.94 481 ASN A N 1
ATOM 3738 C CA . ASN A 1 481 ? -6.849 28.595 11.612 1.00 89.94 481 ASN A CA 1
ATOM 3739 C C . ASN A 1 481 ? -5.645 28.366 12.536 1.00 89.94 481 ASN A C 1
ATOM 3741 O O . ASN A 1 481 ? -4.618 29.015 12.366 1.00 89.94 481 ASN A O 1
ATOM 3745 N N . ARG A 1 482 ? -5.727 27.436 13.494 1.00 92.25 482 ARG A N 1
ATOM 3746 C CA . ARG A 1 482 ? -4.607 27.171 14.401 1.00 92.25 482 ARG A CA 1
ATOM 3747 C C . ARG A 1 482 ? -3.416 26.541 13.683 1.00 92.25 482 ARG A C 1
ATOM 3749 O O . ARG A 1 482 ? -2.303 26.989 13.934 1.00 92.25 482 ARG A O 1
ATOM 3756 N N . LEU A 1 483 ? -3.649 25.554 12.815 1.00 88.19 483 LEU A N 1
ATOM 3757 C CA . LEU A 1 483 ? -2.598 24.888 12.036 1.00 88.19 483 LEU A CA 1
ATOM 3758 C C . LEU A 1 483 ? -1.863 25.869 11.115 1.00 88.19 483 LEU A C 1
ATOM 3760 O O . LEU A 1 483 ? -0.641 25.851 11.073 1.00 88.19 483 LEU A O 1
ATOM 3764 N N . GLN A 1 484 ? -2.585 26.792 10.474 1.00 84.88 484 GLN A N 1
ATOM 3765 C CA . GLN A 1 484 ? -1.987 27.829 9.620 1.00 84.88 484 GLN A CA 1
ATOM 3766 C C . GLN A 1 484 ? -1.127 28.849 10.382 1.00 84.88 484 GLN A C 1
ATOM 3768 O O . GLN A 1 484 ? -0.276 29.500 9.788 1.00 84.88 484 GLN A O 1
ATOM 3773 N N . ASN A 1 485 ? -1.363 29.024 11.685 1.00 87.75 485 ASN A N 1
ATOM 3774 C CA . ASN A 1 485 ? -0.691 30.033 12.510 1.00 87.75 485 ASN A CA 1
ATOM 3775 C C . ASN A 1 485 ? 0.309 29.422 13.504 1.00 87.75 485 ASN A C 1
ATOM 3777 O O . ASN A 1 485 ? 0.727 30.092 14.450 1.00 87.75 485 ASN A O 1
ATOM 3781 N N . THR A 1 486 ? 0.669 28.147 13.345 1.00 86.50 486 THR A N 1
ATOM 3782 C CA . THR A 1 486 ? 1.616 27.470 14.232 1.00 86.50 486 THR A CA 1
ATOM 3783 C C . THR A 1 486 ? 2.662 26.699 13.447 1.00 86.50 486 THR A C 1
ATOM 3785 O O . THR A 1 486 ? 2.370 26.078 12.429 1.00 86.50 486 THR A O 1
ATOM 3788 N N . GLU A 1 487 ? 3.887 26.700 13.967 1.00 84.88 487 GLU A N 1
ATOM 3789 C CA . GLU A 1 487 ? 4.969 25.847 13.476 1.00 84.88 487 GLU A CA 1
ATOM 3790 C C . GLU A 1 487 ? 5.039 24.498 14.212 1.00 84.88 487 GLU A C 1
ATOM 3792 O O . GLU A 1 487 ? 5.857 23.647 13.865 1.00 84.88 487 GLU A O 1
ATOM 3797 N N . ALA A 1 488 ? 4.179 24.278 15.213 1.00 87.44 488 ALA A N 1
ATOM 3798 C CA . ALA A 1 488 ? 4.177 23.061 16.018 1.00 87.44 488 ALA A CA 1
ATOM 3799 C C . ALA A 1 488 ? 3.800 21.820 15.184 1.00 87.44 488 ALA A C 1
ATOM 3801 O O . ALA A 1 488 ? 2.909 21.905 14.339 1.00 87.44 488 ALA A O 1
ATOM 3802 N N . PRO A 1 489 ? 4.396 20.642 15.455 1.00 86.69 489 PRO A N 1
ATOM 3803 C CA . PRO A 1 489 ? 4.156 19.412 14.686 1.00 86.69 489 PRO A CA 1
ATOM 3804 C C . PRO A 1 489 ? 2.727 18.860 14.832 1.00 86.69 489 PRO A C 1
ATOM 3806 O O . PRO A 1 489 ? 2.347 17.899 14.169 1.00 86.69 489 PRO A O 1
ATOM 3809 N N . GLY A 1 490 ? 1.899 19.469 15.677 1.00 90.56 490 GLY A N 1
ATOM 3810 C CA . GLY A 1 490 ? 0.504 19.103 15.813 1.00 90.56 490 GLY A CA 1
ATOM 3811 C C . GLY A 1 490 ? -0.288 20.080 16.665 1.00 90.56 490 GLY A C 1
ATOM 3812 O O . GLY A 1 490 ? 0.234 21.090 17.134 1.00 90.56 490 GLY A O 1
ATOM 3813 N N . ILE A 1 491 ? -1.557 19.75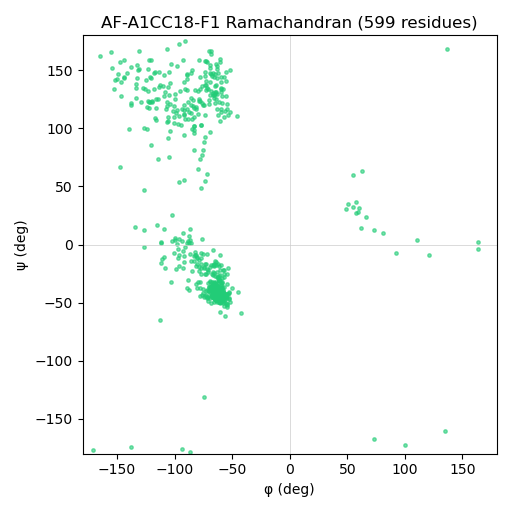5 16.886 1.00 95.12 491 ILE A N 1
ATOM 3814 C CA . ILE A 1 491 ? -2.468 20.467 17.783 1.00 95.12 491 ILE A CA 1
ATOM 3815 C C . ILE A 1 491 ? -3.301 19.467 18.587 1.00 95.12 491 ILE A C 1
ATOM 3817 O O . ILE A 1 491 ? -3.581 18.360 18.130 1.00 95.12 491 ILE A O 1
ATOM 3821 N N . VAL A 1 492 ? -3.741 19.874 19.773 1.00 97.38 492 VAL A N 1
ATOM 3822 C CA . VAL A 1 492 ? -4.631 19.086 20.632 1.00 97.38 492 VAL A CA 1
ATOM 3823 C C . VAL A 1 492 ? -6.014 19.719 20.641 1.00 97.38 492 VAL A C 1
ATOM 3825 O O . VAL A 1 492 ? -6.158 20.919 20.868 1.00 97.38 492 VAL A O 1
ATOM 3828 N N . VAL A 1 493 ? -7.046 18.913 20.430 1.00 97.31 493 VAL A N 1
ATOM 3829 C CA . VAL A 1 493 ? -8.441 19.350 20.382 1.00 97.31 493 VAL A CA 1
ATOM 3830 C C . VAL A 1 493 ? -9.260 18.470 21.311 1.00 97.31 493 VAL A C 1
ATOM 3832 O O . VAL A 1 493 ? -9.306 17.254 21.145 1.00 97.31 493 VAL A O 1
ATOM 3835 N N . THR A 1 494 ? -9.950 19.048 22.286 1.00 95.81 494 THR A N 1
ATOM 3836 C CA . THR A 1 494 ? -10.944 18.292 23.061 1.00 95.81 494 THR A CA 1
ATOM 3837 C C . THR A 1 494 ? -12.254 18.242 22.282 1.00 95.81 494 THR A C 1
ATOM 3839 O O . THR A 1 494 ? -12.722 19.249 21.756 1.00 95.81 494 THR A O 1
ATOM 3842 N N . CYS A 1 495 ? -12.870 17.065 22.172 1.00 92.06 495 CYS A N 1
ATOM 3843 C CA . CYS A 1 495 ? -14.143 16.937 21.468 1.00 92.06 495 CYS A CA 1
ATOM 3844 C C . CYS A 1 495 ? -14.962 15.763 22.006 1.00 92.06 495 CYS A C 1
ATOM 3846 O O . CYS A 1 495 ? -14.470 14.649 22.140 1.00 92.06 495 CYS A O 1
ATOM 3848 N N . SER A 1 496 ? -16.252 15.967 22.264 1.00 83.81 496 SER A N 1
ATOM 3849 C CA . SER A 1 496 ? -17.202 14.886 22.568 1.00 83.81 496 SER A CA 1
ATOM 3850 C C . SER A 1 496 ? -17.641 14.115 21.305 1.00 83.81 496 SER A C 1
ATOM 3852 O O . SER A 1 496 ? -18.829 13.878 21.087 1.00 83.81 496 SER A O 1
ATOM 3854 N N . ALA A 1 497 ? -16.682 13.701 20.466 1.00 82.81 497 ALA A N 1
ATOM 3855 C CA . ALA A 1 497 ? -16.882 12.906 1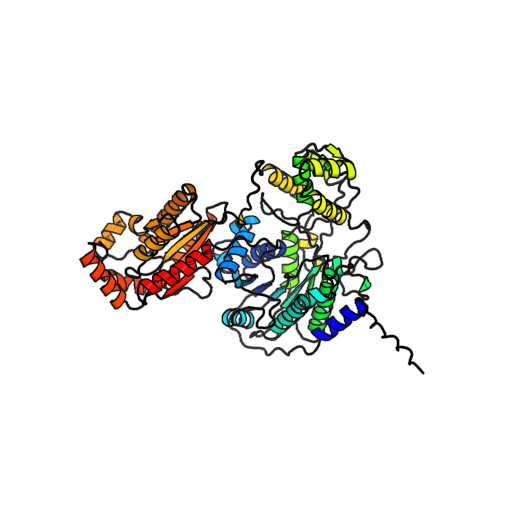9.247 1.00 82.81 497 ALA A CA 1
ATOM 3856 C C . ALA A 1 497 ? -17.262 11.438 19.561 1.00 82.81 497 ALA A C 1
ATOM 3858 O O . ALA A 1 497 ? -16.550 10.490 19.232 1.00 82.81 497 ALA A O 1
ATOM 3859 N N . LEU A 1 498 ? -18.388 11.262 20.259 1.00 88.81 498 LEU A N 1
ATOM 3860 C CA . LEU A 1 498 ? -18.851 9.999 20.846 1.00 88.81 498 LEU A CA 1
ATOM 3861 C C . LEU A 1 498 ? -19.456 9.018 19.835 1.00 88.81 498 LEU A C 1
ATOM 3863 O O . LEU A 1 498 ? -19.575 7.839 20.145 1.00 88.81 498 LEU A O 1
ATOM 3867 N N . ARG A 1 499 ? -19.815 9.499 18.642 1.00 91.31 499 ARG A N 1
ATOM 3868 C CA . ARG A 1 499 ? -20.404 8.705 17.559 1.00 91.31 499 ARG A CA 1
ATOM 3869 C C . ARG A 1 499 ? -19.457 8.619 16.374 1.00 91.31 499 ARG A C 1
ATOM 3871 O O . ARG A 1 499 ? -18.757 9.597 16.086 1.00 91.31 499 ARG A O 1
ATOM 3878 N N . THR A 1 500 ? -19.495 7.510 15.647 1.00 89.88 500 THR A N 1
ATOM 3879 C CA . THR A 1 500 ? -18.709 7.280 14.427 1.00 89.88 500 THR A CA 1
ATOM 3880 C C . THR A 1 500 ? -18.957 8.390 13.411 1.00 89.88 500 THR A C 1
ATOM 3882 O O . THR A 1 500 ? -18.012 8.979 12.897 1.00 89.88 500 THR A O 1
ATOM 3885 N N . VAL A 1 501 ? -20.216 8.809 13.239 1.00 90.25 501 VAL A N 1
ATOM 3886 C CA . VAL A 1 501 ? -20.580 9.906 12.322 1.00 90.25 501 VAL A CA 1
ATOM 3887 C C . VAL A 1 501 ? -19.948 11.257 12.689 1.00 90.25 501 VAL A C 1
ATOM 3889 O O . VAL A 1 501 ? -19.716 12.085 11.812 1.00 90.25 501 VAL A O 1
ATOM 3892 N N . TYR A 1 502 ? -19.639 11.507 13.967 1.00 92.44 502 TYR A N 1
ATOM 3893 C CA . TYR A 1 502 ? -18.943 12.731 14.381 1.00 92.44 502 TYR A CA 1
ATOM 3894 C C . TYR A 1 502 ? -17.434 12.627 14.142 1.00 92.44 502 TYR A C 1
ATOM 3896 O O . TYR A 1 502 ? -16.814 13.610 13.737 1.00 92.44 502 TYR A O 1
ATOM 3904 N N . ARG A 1 503 ? -16.847 11.443 14.367 1.00 92.44 503 ARG A N 1
ATOM 3905 C CA . ARG A 1 503 ? -15.435 11.173 14.057 1.00 92.44 503 ARG A CA 1
ATOM 3906 C C . ARG A 1 503 ? -15.180 11.292 12.556 1.00 92.44 503 ARG A C 1
ATOM 3908 O O . ARG A 1 503 ? -14.264 12.006 12.162 1.00 92.44 503 ARG A O 1
ATOM 3915 N N . ASP A 1 504 ? -16.072 10.751 11.728 1.00 88.06 504 ASP A N 1
ATOM 3916 C CA . ASP A 1 504 ? -16.052 10.924 10.270 1.00 88.06 504 ASP A CA 1
ATOM 3917 C C . ASP A 1 504 ? -16.040 12.400 9.864 1.00 88.06 504 ASP A C 1
ATOM 3919 O O . ASP A 1 504 ? -15.253 12.807 9.008 1.00 88.06 504 ASP A O 1
ATOM 3923 N N . GLN A 1 505 ? -16.850 13.234 10.531 1.00 89.50 505 GLN A N 1
ATOM 3924 C CA . GLN A 1 505 ? -16.851 14.666 10.251 1.00 89.50 505 GLN A CA 1
ATOM 3925 C C . GLN A 1 505 ? -15.503 15.335 10.546 1.00 89.50 505 GLN A C 1
ATOM 3927 O O . GLN A 1 505 ? -15.115 16.258 9.828 1.00 89.50 505 GLN A O 1
ATOM 3932 N N . LEU A 1 506 ? -14.786 14.895 11.579 1.00 90.94 506 LEU A N 1
ATOM 3933 C CA . LEU A 1 506 ? -13.472 15.431 11.936 1.00 90.94 506 LEU A CA 1
ATOM 3934 C C . LEU A 1 506 ? -12.355 14.868 11.052 1.00 90.94 506 LEU A C 1
ATOM 3936 O O . LEU A 1 506 ? -11.446 15.618 10.709 1.00 90.94 506 LEU A O 1
ATOM 3940 N N . ARG A 1 507 ? -12.458 13.618 10.583 1.00 88.19 507 ARG A N 1
ATOM 3941 C CA . ARG A 1 507 ? -11.526 13.027 9.601 1.00 88.19 507 ARG A CA 1
ATOM 3942 C C . ARG A 1 507 ? -11.444 13.835 8.307 1.00 88.19 507 ARG A C 1
ATOM 3944 O O . ARG A 1 507 ? -10.389 13.859 7.675 1.00 88.19 507 ARG A O 1
ATOM 3951 N N . HIS A 1 508 ? -12.510 14.554 7.934 1.00 85.50 508 HIS A N 1
ATOM 3952 C CA . HIS A 1 508 ? -12.478 15.475 6.791 1.00 85.50 508 HIS A CA 1
ATOM 3953 C C . HIS A 1 508 ? -11.395 16.554 6.899 1.00 85.50 508 HIS A C 1
ATOM 3955 O O . HIS A 1 508 ? -10.999 17.067 5.860 1.00 85.50 508 HIS A O 1
ATOM 3961 N N . LEU A 1 509 ? -10.894 16.882 8.099 1.00 85.88 509 LEU A N 1
ATOM 3962 C CA . LEU A 1 509 ? -9.779 17.820 8.273 1.00 85.88 509 LEU A CA 1
ATOM 3963 C C . LEU A 1 509 ? -8.570 17.440 7.416 1.00 85.88 509 LEU A C 1
ATOM 3965 O O . LEU A 1 509 ? -8.003 18.319 6.787 1.00 85.88 509 LEU A O 1
ATOM 3969 N N . SER A 1 510 ? -8.244 16.149 7.315 1.00 81.25 510 SER A N 1
ATOM 3970 C CA . SER A 1 510 ? -7.123 15.651 6.498 1.00 81.25 510 SER A CA 1
ATOM 3971 C C . SER A 1 510 ? -7.228 15.980 5.003 1.00 81.25 510 SER A C 1
ATOM 3973 O O . SER A 1 510 ? -6.243 15.897 4.284 1.00 81.25 510 SER A O 1
ATOM 3975 N N . ARG A 1 511 ? -8.424 16.341 4.518 1.00 78.50 511 ARG A N 1
ATOM 3976 C CA . ARG A 1 511 ? -8.683 16.719 3.120 1.00 78.50 511 ARG A CA 1
ATOM 3977 C C . ARG A 1 511 ? -8.688 18.232 2.888 1.00 78.50 511 ARG A C 1
ATOM 3979 O O . ARG A 1 511 ? -8.889 18.656 1.758 1.00 78.50 511 ARG A O 1
ATOM 3986 N N . LEU A 1 512 ? -8.548 19.045 3.937 1.00 79.12 512 LEU A N 1
ATOM 3987 C CA . LEU A 1 512 ? -8.638 20.510 3.849 1.00 79.12 512 LEU A CA 1
ATOM 3988 C C . LEU A 1 512 ? -7.278 21.193 3.661 1.00 79.12 512 LEU A C 1
ATOM 3990 O O . LEU A 1 512 ? -7.224 22.421 3.659 1.00 79.12 512 LEU A O 1
ATOM 3994 N N . PHE A 1 513 ? -6.204 20.415 3.539 1.00 76.00 513 PHE A N 1
ATOM 3995 C CA . PHE A 1 513 ? -4.834 20.902 3.437 1.00 76.00 513 PHE A CA 1
ATOM 3996 C C . PHE A 1 513 ? -4.122 20.216 2.275 1.00 76.00 513 PHE A C 1
ATOM 3998 O O . PHE A 1 513 ? -4.443 19.070 1.958 1.00 76.00 513 PHE A O 1
ATOM 4005 N N . ASP A 1 514 ? -3.164 20.927 1.681 1.00 68.62 514 ASP A N 1
ATOM 4006 C CA . ASP A 1 514 ? -2.289 20.427 0.609 1.00 68.62 514 ASP A CA 1
ATOM 4007 C C . ASP A 1 514 ? -1.119 19.589 1.161 1.00 68.62 514 ASP A C 1
ATOM 4009 O O . ASP A 1 514 ? -0.506 18.795 0.451 1.00 68.62 514 ASP A O 1
ATOM 4013 N N . GLU A 1 515 ? -0.824 19.741 2.453 1.00 72.25 515 GLU A N 1
ATOM 4014 C CA . GLU A 1 515 ? 0.164 18.958 3.196 1.00 72.25 515 GLU A CA 1
ATOM 4015 C C . GLU A 1 515 ? -0.493 17.810 3.987 1.00 72.25 515 GLU A C 1
ATOM 4017 O O . GLU A 1 515 ? -1.664 17.920 4.375 1.00 72.25 515 GLU A O 1
ATOM 4022 N N . PRO A 1 516 ? 0.233 16.709 4.272 1.00 76.75 516 PRO A N 1
ATOM 4023 C CA . PRO A 1 516 ? -0.308 15.612 5.067 1.00 76.75 516 PRO A CA 1
ATOM 4024 C C . PRO A 1 516 ? -0.712 16.063 6.478 1.00 76.75 516 PRO A C 1
ATOM 4026 O O . PRO A 1 516 ? 0.128 16.279 7.358 1.00 76.75 516 PRO A O 1
ATOM 4029 N N . VAL A 1 517 ? -2.024 16.168 6.708 1.00 83.62 517 VAL A N 1
ATOM 4030 C CA . VAL A 1 517 ? -2.606 16.398 8.034 1.00 83.62 517 VAL A CA 1
ATOM 4031 C C . VAL A 1 517 ? -3.272 15.130 8.530 1.00 83.62 517 VAL A C 1
ATOM 4033 O O . VAL A 1 517 ? -4.270 14.655 7.985 1.00 83.62 517 VAL A O 1
ATOM 4036 N N . GLN A 1 518 ? -2.740 14.616 9.627 1.00 85.94 518 GLN A N 1
ATOM 4037 C CA . GLN A 1 518 ? -3.257 13.449 10.303 1.00 85.94 518 GLN A CA 1
ATOM 4038 C C . GLN A 1 518 ? -4.305 13.828 11.345 1.00 85.94 518 GLN A C 1
ATOM 4040 O O . GLN A 1 518 ? -4.160 14.823 12.051 1.00 85.94 518 GLN A O 1
ATOM 4045 N N . VAL A 1 519 ? -5.347 13.010 11.488 1.00 90.75 519 VAL A N 1
ATOM 4046 C CA . VAL A 1 519 ? -6.337 13.137 12.565 1.00 90.75 519 VAL A CA 1
ATOM 4047 C C . VAL A 1 519 ? -6.309 11.856 13.383 1.00 90.75 519 VAL A C 1
ATOM 4049 O O . VAL A 1 519 ? -6.494 10.777 12.835 1.00 90.75 519 VAL A O 1
ATOM 4052 N N . VAL A 1 520 ? -6.072 11.978 14.687 1.00 91.69 520 VAL A N 1
ATOM 4053 C CA . VAL A 1 520 ? -5.953 10.847 15.619 1.00 91.69 520 VAL A CA 1
ATOM 4054 C C . VAL A 1 520 ? -6.960 11.019 16.723 1.00 91.69 520 VAL A C 1
ATOM 4056 O O . VAL A 1 520 ? -7.019 12.083 17.339 1.00 91.69 520 VAL A O 1
ATOM 4059 N N . PHE A 1 521 ? -7.708 9.973 17.043 1.00 94.56 521 PHE A N 1
ATOM 4060 C CA . PHE A 1 521 ? -8.617 10.001 18.177 1.00 94.56 521 PHE A CA 1
ATOM 4061 C C . PHE A 1 521 ? -7.992 9.261 19.352 1.00 94.56 521 PHE A C 1
ATOM 4063 O O . PHE A 1 521 ? -7.830 8.046 19.316 1.00 94.56 521 PHE A O 1
ATOM 4070 N N . LEU A 1 522 ? -7.699 9.980 20.432 1.00 95.06 522 LEU A N 1
ATOM 4071 C CA . LEU A 1 522 ? -7.382 9.370 21.719 1.00 95.06 522 LEU A CA 1
ATOM 4072 C C . LEU A 1 522 ? -8.694 9.253 22.499 1.00 95.06 522 LEU A C 1
ATOM 4074 O O . LEU A 1 522 ? -9.159 10.212 23.125 1.00 95.06 522 LEU A O 1
ATOM 4078 N N . MET A 1 523 ? -9.338 8.092 22.391 1.00 94.50 523 MET A N 1
ATOM 4079 C CA . MET A 1 523 ? -10.643 7.828 22.993 1.00 94.50 523 MET A CA 1
ATOM 4080 C C . MET A 1 523 ? -10.469 7.425 24.459 1.00 94.50 523 MET A C 1
ATOM 4082 O O . MET A 1 523 ? -10.203 6.267 24.779 1.00 94.50 523 MET A O 1
ATOM 4086 N N . LEU A 1 524 ? -10.651 8.388 25.361 1.00 94.00 524 LEU A N 1
ATOM 4087 C CA . LEU A 1 524 ? -10.634 8.183 26.807 1.00 94.00 524 LEU A CA 1
ATOM 4088 C C . LEU A 1 524 ? -11.929 7.480 27.242 1.00 94.00 524 LEU A C 1
ATOM 4090 O O . LEU A 1 524 ? -12.956 8.120 27.501 1.00 94.00 524 LEU A O 1
ATOM 4094 N N . SER A 1 525 ? -11.882 6.151 27.309 1.00 90.38 525 SER A N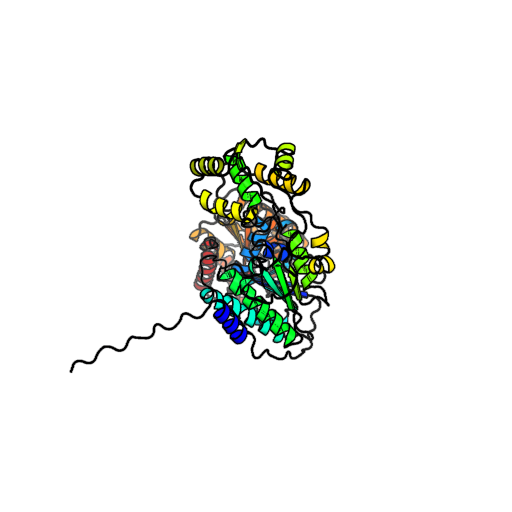 1
ATOM 4095 C CA . SER A 1 525 ? -13.049 5.310 27.564 1.00 90.38 525 SER A CA 1
ATOM 4096 C C . SER A 1 525 ? -13.282 5.092 29.058 1.00 90.38 525 SER A C 1
ATOM 4098 O O . SER A 1 525 ? -12.418 4.584 29.775 1.00 90.38 525 SER A O 1
ATOM 4100 N N . ILE A 1 526 ? -14.480 5.467 29.514 1.00 90.56 526 ILE A N 1
ATOM 4101 C CA . ILE A 1 526 ? -15.051 5.104 30.815 1.00 90.56 526 ILE A CA 1
ATOM 4102 C C . ILE A 1 526 ? -16.519 4.764 30.580 1.00 90.56 526 ILE A C 1
ATOM 4104 O O . ILE A 1 526 ? -17.281 5.606 30.105 1.00 90.56 526 ILE A O 1
ATOM 4108 N N . ARG A 1 527 ? -16.910 3.531 30.910 1.00 82.75 527 ARG A N 1
ATOM 4109 C CA . ARG A 1 527 ? -18.292 3.046 30.764 1.00 82.75 527 ARG A CA 1
ATOM 4110 C C . ARG A 1 527 ? -19.102 3.154 32.059 1.00 82.75 527 ARG A C 1
ATOM 4112 O O . ARG A 1 527 ? -20.327 3.159 32.011 1.00 82.75 527 ARG A O 1
ATOM 4119 N N . ASP A 1 528 ? -18.432 3.293 33.203 1.00 89.62 528 ASP A N 1
ATOM 4120 C CA . ASP A 1 528 ? -19.090 3.505 34.490 1.00 89.62 528 ASP A CA 1
ATOM 4121 C C . ASP A 1 528 ? -19.576 4.959 34.622 1.00 89.62 528 ASP A C 1
ATOM 4123 O O . ASP A 1 528 ? -18.811 5.892 34.887 1.00 89.62 528 ASP A O 1
ATOM 4127 N N . GLY A 1 529 ? -20.884 5.149 34.437 1.00 87.12 529 GLY A N 1
ATOM 4128 C CA . GLY A 1 529 ? -21.528 6.452 34.565 1.00 87.12 529 GLY A CA 1
ATOM 4129 C C . GLY A 1 529 ? -21.455 7.044 35.968 1.00 87.12 529 GLY A C 1
ATOM 4130 O O . GLY A 1 529 ? -21.426 8.268 36.085 1.00 87.12 529 GLY A O 1
ATOM 4131 N N . LYS A 1 530 ? -21.377 6.220 37.019 1.00 87.12 530 LYS A N 1
ATOM 4132 C CA . LYS A 1 530 ? -21.215 6.705 38.392 1.00 87.12 530 LYS A CA 1
ATOM 4133 C C . LYS A 1 530 ? -19.810 7.257 38.589 1.00 87.12 530 LYS A C 1
ATOM 4135 O O . LYS A 1 530 ? -19.666 8.381 39.052 1.00 87.12 530 LYS A O 1
ATOM 4140 N N . GLN A 1 531 ? -18.791 6.540 38.116 1.00 89.75 531 GLN A N 1
ATOM 4141 C CA . GLN A 1 531 ? -17.409 7.023 38.159 1.00 89.75 531 GLN A CA 1
ATOM 4142 C C . GLN A 1 531 ? -17.249 8.376 37.441 1.00 89.75 531 GLN A C 1
ATOM 4144 O O . GLN A 1 531 ? -16.556 9.265 37.937 1.00 89.75 531 GLN A O 1
ATOM 4149 N N . LEU A 1 532 ? -17.887 8.555 36.279 1.00 88.50 532 LEU A N 1
ATOM 4150 C CA . LEU A 1 532 ? -17.877 9.829 35.548 1.00 88.50 532 LEU A CA 1
ATOM 4151 C C . LEU A 1 532 ? -18.589 10.954 36.315 1.00 88.50 532 LEU A C 1
ATOM 4153 O O . LEU A 1 532 ? -18.078 12.075 36.355 1.00 88.50 532 LEU A O 1
ATOM 4157 N N . GLN A 1 533 ? -19.739 10.662 36.930 1.00 88.12 533 GLN A N 1
ATOM 4158 C CA . GLN A 1 533 ? -20.489 11.619 37.751 1.00 88.12 533 GLN A CA 1
ATOM 4159 C C . GLN A 1 533 ? -19.685 12.051 38.980 1.00 88.12 533 GLN A C 1
ATOM 4161 O O . GLN A 1 533 ? -19.486 13.250 39.164 1.00 88.12 533 GLN A O 1
ATOM 4166 N N . ASP A 1 534 ? -19.129 11.097 39.730 1.00 86.75 534 ASP A N 1
ATOM 4167 C CA . ASP A 1 534 ? -18.313 11.352 40.921 1.00 86.75 534 ASP A CA 1
ATOM 4168 C C . ASP A 1 534 ? -17.103 12.247 40.583 1.00 86.75 534 ASP A C 1
ATOM 4170 O O . ASP A 1 534 ? -16.779 13.194 41.307 1.00 86.75 534 ASP A O 1
ATOM 4174 N N . ARG A 1 535 ? -16.446 11.999 39.437 1.00 87.19 535 ARG A N 1
ATOM 4175 C CA . ARG A 1 535 ? -15.332 12.832 38.943 1.00 87.19 535 ARG A CA 1
ATOM 4176 C C . ARG A 1 535 ? -15.775 14.262 38.618 1.00 87.19 535 ARG A C 1
ATOM 4178 O O . ARG A 1 535 ? -15.040 15.204 38.915 1.00 87.19 535 ARG A O 1
ATOM 4185 N N . LEU A 1 536 ? -16.946 14.438 38.004 1.00 82.75 536 LEU A N 1
ATOM 4186 C CA . LEU A 1 536 ? -17.488 15.761 37.676 1.00 82.75 536 LEU A CA 1
ATOM 4187 C C . LEU A 1 536 ? -17.929 16.532 38.922 1.00 82.75 536 LEU A C 1
ATOM 4189 O O . LEU A 1 536 ? -17.678 17.731 39.000 1.00 82.75 536 LEU A O 1
ATOM 4193 N N . GLU A 1 537 ? -18.543 15.869 39.899 1.00 81.75 537 GLU A N 1
ATOM 4194 C CA . GLU A 1 537 ? -18.994 16.492 41.151 1.00 81.75 537 GLU A CA 1
ATOM 4195 C C . GLU A 1 537 ? -17.821 16.985 41.986 1.00 81.75 537 GLU A C 1
ATOM 4197 O O . GLU A 1 537 ? -17.814 18.137 42.430 1.00 81.75 537 GLU A O 1
ATOM 4202 N N . LYS A 1 538 ? -16.776 16.161 42.107 1.00 78.44 538 LYS A N 1
ATOM 4203 C CA . LYS A 1 538 ? -15.528 16.567 42.753 1.00 78.44 538 LYS A CA 1
ATOM 4204 C C . LYS A 1 538 ? -14.934 17.807 42.076 1.00 78.44 538 LYS A C 1
ATOM 4206 O O . LYS A 1 538 ? -14.658 18.801 42.735 1.00 78.44 538 LYS A O 1
ATOM 4211 N N . ARG A 1 539 ? -14.857 17.809 40.741 1.00 74.50 539 ARG A N 1
ATOM 4212 C CA . ARG A 1 539 ? -14.341 18.949 39.966 1.00 74.50 539 ARG A CA 1
ATOM 4213 C C . ARG A 1 539 ? -15.211 20.203 40.070 1.00 74.50 539 ARG A C 1
ATOM 4215 O O . ARG A 1 539 ? -14.685 21.307 40.132 1.00 74.50 539 ARG A O 1
ATOM 4222 N N . SER A 1 540 ? -16.534 20.061 40.081 1.00 70.38 540 SER A N 1
ATOM 4223 C CA . SER A 1 540 ? -17.449 21.194 40.263 1.00 70.38 540 SER A CA 1
ATOM 4224 C C . SER A 1 540 ? -17.266 21.842 41.634 1.00 70.38 540 SER A C 1
ATOM 4226 O O . SER A 1 540 ? -17.388 23.060 41.741 1.00 70.38 540 SER A O 1
ATOM 4228 N N . THR A 1 541 ? -16.987 21.032 42.656 1.00 62.00 541 THR A N 1
ATOM 4229 C CA . THR A 1 541 ? -16.762 21.493 44.030 1.00 62.00 541 THR A CA 1
ATOM 4230 C C . THR A 1 541 ? -15.410 22.200 44.162 1.00 62.00 541 THR A C 1
ATOM 4232 O O . THR A 1 541 ? -15.334 23.244 44.805 1.00 62.00 541 THR A O 1
ATOM 4235 N N . ASP A 1 542 ? -14.375 21.680 43.497 1.00 59.03 542 ASP A N 1
ATOM 4236 C CA . ASP A 1 542 ? -12.995 22.161 43.629 1.00 59.03 542 ASP A CA 1
ATOM 4237 C C . ASP A 1 542 ? -12.637 23.310 42.653 1.00 59.03 542 ASP A C 1
ATOM 4239 O O . ASP A 1 542 ? -11.813 24.161 42.980 1.00 59.03 542 ASP A O 1
ATOM 4243 N N . GLU A 1 543 ? -13.242 23.363 41.455 1.00 58.50 543 GLU A N 1
ATOM 4244 C CA . GLU A 1 543 ? -12.826 24.254 40.348 1.00 58.50 543 GLU A CA 1
ATOM 4245 C C . GLU A 1 543 ? -13.954 25.147 39.782 1.00 58.50 543 GLU A C 1
ATOM 4247 O O . GLU A 1 543 ? -13.711 25.934 38.867 1.00 58.50 543 GLU A O 1
ATOM 4252 N N . GLY A 1 544 ? -15.197 25.034 40.272 1.00 54.81 544 GLY A N 1
ATOM 4253 C CA . GLY A 1 544 ? -16.323 25.869 39.816 1.00 54.81 544 GLY A CA 1
ATOM 4254 C C . GLY A 1 544 ? -16.751 25.643 38.356 1.00 54.81 544 GLY A C 1
ATOM 4255 O O . GLY A 1 544 ? -17.319 26.533 37.722 1.00 54.81 544 GLY A O 1
ATOM 4256 N N . HIS A 1 545 ? -16.464 24.466 37.793 1.00 56.78 545 HIS A N 1
ATOM 4257 C CA . HIS A 1 545 ? -16.722 24.172 36.382 1.00 56.78 545 HIS A CA 1
ATOM 4258 C C . HIS A 1 545 ? -18.225 24.017 36.080 1.00 56.78 545 HIS A C 1
ATOM 4260 O O . HIS A 1 545 ? -18.942 23.283 36.750 1.00 56.78 545 HIS A O 1
ATOM 4266 N N . TYR A 1 546 ? -18.686 24.645 34.997 1.00 56.78 546 TYR A N 1
ATOM 4267 C CA . TYR A 1 546 ? -20.098 24.741 34.586 1.00 56.78 546 TYR A CA 1
ATOM 4268 C C . TYR A 1 546 ? -20.816 23.412 34.250 1.00 56.78 546 TYR A C 1
ATOM 4270 O O . TYR A 1 546 ? -22.045 23.373 34.165 1.00 56.78 546 TYR A O 1
ATOM 4278 N N . MET A 1 547 ? -20.087 22.316 34.012 1.00 58.59 547 MET A N 1
ATOM 4279 C CA . MET A 1 547 ? -20.663 21.110 33.410 1.00 58.59 547 MET A CA 1
ATOM 4280 C C . MET A 1 547 ? -21.262 20.161 34.459 1.00 58.59 547 MET A C 1
ATOM 4282 O O . MET A 1 547 ? -20.544 19.575 35.263 1.00 58.59 547 MET A O 1
ATOM 4286 N N . SER A 1 548 ? -22.588 19.985 34.425 1.00 63.84 548 SER A N 1
ATOM 4287 C CA . SER A 1 548 ? -23.323 19.163 35.398 1.00 63.84 548 SER A CA 1
ATOM 4288 C C . SER A 1 548 ? -23.109 17.655 35.198 1.00 63.84 548 SER A C 1
ATOM 4290 O O . SER A 1 548 ? -23.219 17.153 34.077 1.00 63.84 548 SER A O 1
ATOM 4292 N N . SER A 1 549 ? -22.921 16.920 36.304 1.00 68.25 549 SER A N 1
ATOM 4293 C CA . SER A 1 549 ? -22.881 15.445 36.350 1.00 68.25 549 SER A CA 1
ATOM 4294 C C . SER A 1 549 ? -24.123 14.789 35.725 1.00 68.25 549 SER A C 1
ATOM 4296 O O . SER A 1 549 ? -24.042 13.704 35.151 1.00 68.25 549 SER A O 1
ATOM 4298 N N . THR A 1 550 ? -25.257 15.497 35.708 1.00 68.31 550 THR A N 1
ATOM 4299 C CA . THR A 1 550 ? -26.535 15.023 35.150 1.00 68.31 550 THR A CA 1
ATOM 4300 C C . THR A 1 550 ? -26.542 14.784 33.633 1.00 68.31 550 THR A C 1
ATOM 4302 O O . THR A 1 550 ? -27.448 14.116 33.142 1.00 68.31 550 THR A O 1
ATOM 4305 N N . MET A 1 551 ? -25.546 15.265 32.874 1.00 74.75 551 MET A N 1
ATOM 4306 C CA . MET A 1 551 ? -25.468 15.029 31.419 1.00 74.75 551 MET A CA 1
ATOM 4307 C C . MET A 1 551 ? -24.789 13.706 31.034 1.00 74.75 551 MET A C 1
ATOM 4309 O O . MET A 1 551 ? -24.934 13.261 29.891 1.00 74.75 551 MET A O 1
ATOM 4313 N N . VAL A 1 552 ? -24.087 13.053 31.967 1.00 83.75 552 VAL A N 1
ATOM 4314 C CA . VAL A 1 552 ? -23.347 11.803 31.718 1.00 83.75 552 VAL A CA 1
ATOM 4315 C C . VAL A 1 552 ? -24.228 10.697 31.119 1.00 83.75 552 VAL A C 1
ATOM 4317 O O . VAL A 1 552 ? -23.809 10.112 30.118 1.00 83.75 552 VAL A O 1
ATOM 4320 N N . PRO A 1 553 ? -25.451 10.420 31.625 1.00 84.12 553 PRO A N 1
ATOM 4321 C CA . PRO A 1 553 ? -26.293 9.366 31.058 1.00 84.12 553 PRO A CA 1
ATOM 4322 C C . PRO A 1 553 ? -26.600 9.577 29.570 1.00 84.12 553 PRO A C 1
ATOM 4324 O O . PRO A 1 553 ? -26.494 8.640 28.786 1.00 84.12 553 PRO A O 1
ATOM 4327 N N . SER A 1 554 ? -26.906 10.815 29.162 1.00 83.44 554 SER A N 1
ATOM 4328 C CA . SER A 1 554 ? -27.210 11.135 27.759 1.00 83.44 554 SER A CA 1
ATOM 4329 C C . SER A 1 554 ? -26.009 10.947 26.828 1.00 83.44 554 SER A C 1
ATOM 4331 O O . SER A 1 554 ? -26.175 10.564 25.675 1.00 83.44 554 SER A O 1
ATOM 4333 N N . GLN A 1 555 ? -24.791 11.174 27.327 1.00 86.25 555 GLN A N 1
ATOM 4334 C CA . GLN A 1 555 ? -23.562 10.958 26.566 1.00 86.25 555 GLN A CA 1
ATOM 4335 C C . GLN A 1 555 ? -23.230 9.474 26.438 1.00 86.25 555 GLN A C 1
ATOM 4337 O O . GLN A 1 555 ? -22.862 9.033 25.356 1.00 86.25 555 GLN A O 1
ATOM 4342 N N . LEU A 1 556 ? -23.395 8.700 27.514 1.00 87.50 556 LEU A N 1
ATOM 4343 C CA . LEU A 1 556 ? -23.190 7.252 27.472 1.00 87.50 556 LEU A CA 1
ATOM 4344 C C . LEU A 1 556 ? -24.191 6.557 26.543 1.00 87.50 556 LEU A C 1
ATOM 4346 O O . LEU A 1 556 ? -23.815 5.599 25.877 1.00 87.50 556 LEU A O 1
ATOM 4350 N N . GLN A 1 557 ? -25.426 7.061 26.446 1.00 86.81 557 GLN A N 1
ATOM 4351 C CA . GLN A 1 557 ? -26.433 6.544 25.510 1.00 86.81 557 GLN A CA 1
ATOM 4352 C C . GLN A 1 557 ? -26.029 6.687 24.038 1.00 86.81 557 GLN A C 1
ATOM 4354 O O . GLN A 1 557 ? -26.386 5.836 23.233 1.00 86.81 557 GLN A O 1
ATOM 4359 N N . VAL A 1 558 ? -25.296 7.746 23.686 1.00 86.44 558 VAL A N 1
ATOM 4360 C CA . VAL A 1 558 ? -24.827 7.993 22.312 1.00 86.44 558 VAL A CA 1
ATOM 4361 C C . VAL A 1 558 ? -23.371 7.573 22.096 1.00 86.44 558 VAL A C 1
ATOM 4363 O O . VAL A 1 558 ? -22.802 7.878 21.053 1.00 86.44 558 VAL A O 1
ATOM 4366 N N . PHE A 1 559 ? -22.733 6.938 23.084 1.00 90.19 559 PHE A N 1
ATOM 4367 C CA . PHE A 1 559 ? -21.330 6.548 22.994 1.00 90.19 559 PHE A CA 1
ATOM 4368 C C . PHE A 1 559 ? -21.184 5.218 22.252 1.00 90.19 559 PHE A C 1
ATOM 4370 O O . PHE A 1 559 ? -21.246 4.141 22.849 1.00 90.19 559 PHE A O 1
ATOM 4377 N N . GLU A 1 560 ? -20.916 5.329 20.955 1.00 91.38 560 GLU A N 1
ATOM 4378 C CA . GLU A 1 560 ? -20.590 4.226 20.056 1.00 91.38 560 GLU A CA 1
ATOM 4379 C C . GLU A 1 560 ? -19.120 3.814 20.264 1.00 91.38 560 GLU A C 1
ATOM 4381 O O . GLU A 1 560 ? -18.213 4.653 20.177 1.00 91.38 560 GLU A O 1
ATOM 4386 N N . ASP A 1 561 ? -18.887 2.533 20.580 1.00 87.62 561 ASP A N 1
ATOM 4387 C CA . ASP A 1 561 ? -17.535 1.960 20.573 1.00 87.62 561 ASP A CA 1
ATOM 4388 C C . ASP A 1 561 ? -16.898 2.135 19.187 1.00 87.62 561 ASP A C 1
ATOM 4390 O O . ASP A 1 561 ? -17.611 2.066 18.182 1.00 87.62 561 ASP A O 1
ATOM 4394 N N . PRO A 1 562 ? -15.578 2.378 19.114 1.00 87.88 562 PRO A N 1
ATOM 4395 C CA . PRO A 1 562 ? -14.889 2.398 17.837 1.00 87.88 562 PRO A CA 1
ATOM 4396 C C . PRO A 1 562 ? -15.029 1.054 17.134 1.00 87.88 562 PRO A C 1
ATOM 4398 O O . PRO A 1 562 ? -14.860 -0.003 17.747 1.00 87.88 562 PRO A O 1
ATOM 4401 N N . ASP A 1 563 ? -15.331 1.108 15.846 1.00 81.56 563 ASP A N 1
ATOM 4402 C CA . ASP A 1 563 ? -15.350 -0.081 15.008 1.00 81.56 563 ASP A CA 1
ATOM 4403 C C . ASP A 1 563 ? -13.909 -0.622 14.845 1.00 81.56 563 ASP A C 1
ATOM 4405 O O . ASP A 1 563 ? -12.971 0.178 14.777 1.00 81.56 563 ASP A O 1
ATOM 4409 N N . PRO A 1 564 ? -13.674 -1.949 14.771 1.00 68.38 564 PRO A N 1
ATOM 4410 C CA . PRO A 1 564 ? -12.340 -2.508 14.515 1.00 68.38 564 PRO A CA 1
ATOM 4411 C C . PRO A 1 564 ? -11.648 -1.959 13.255 1.00 68.38 564 PRO A C 1
ATOM 4413 O O . PRO A 1 564 ? -10.420 -2.049 13.134 1.00 68.38 564 PRO A O 1
ATOM 4416 N N . LEU A 1 565 ? -12.410 -1.394 12.319 1.00 68.38 565 LEU A N 1
ATOM 4417 C CA . LEU A 1 565 ? -11.932 -0.739 11.107 1.00 68.38 565 LEU A CA 1
ATOM 4418 C C . LEU A 1 565 ? -11.507 0.724 11.322 1.00 68.38 565 LEU A C 1
ATOM 4420 O O . LEU A 1 565 ? -10.807 1.273 10.476 1.00 68.38 565 LEU A O 1
ATOM 4424 N N . GLU A 1 566 ? -11.850 1.355 12.450 1.00 78.00 566 GLU A N 1
ATOM 4425 C CA . GLU A 1 566 ? -11.402 2.708 12.814 1.00 78.00 566 GLU A CA 1
ATOM 4426 C C . GLU A 1 566 ? -9.958 2.690 13.349 1.00 78.00 566 GLU A C 1
ATOM 4428 O O . GLU A 1 566 ? -9.696 2.816 14.545 1.00 78.00 566 GLU A O 1
ATOM 4433 N N . THR A 1 567 ? -8.997 2.507 12.442 1.00 78.12 567 THR A N 1
ATOM 4434 C CA . THR A 1 567 ? -7.563 2.332 12.746 1.00 78.12 567 THR A CA 1
ATOM 4435 C C . THR A 1 567 ? -6.885 3.564 13.353 1.00 78.12 567 THR A C 1
ATOM 4437 O O . THR A 1 567 ? -5.826 3.449 13.969 1.00 78.12 567 THR A O 1
ATOM 4440 N N . ASP A 1 568 ? -7.503 4.730 13.196 1.00 85.62 568 ASP A N 1
ATOM 4441 C CA . ASP A 1 568 ? -7.083 6.032 13.707 1.00 85.62 568 ASP A CA 1
ATOM 4442 C C . ASP A 1 568 ? -7.635 6.343 15.111 1.00 85.62 568 ASP A C 1
ATOM 4444 O O . ASP A 1 568 ? -7.377 7.420 15.660 1.00 85.62 568 ASP A O 1
ATOM 4448 N N . VAL A 1 569 ? -8.390 5.412 15.710 1.00 90.50 569 VAL A N 1
ATOM 4449 C CA . VAL A 1 569 ? -8.946 5.544 17.060 1.00 90.50 569 VAL A CA 1
ATOM 4450 C C . VAL A 1 569 ? -8.189 4.662 18.048 1.00 90.50 569 VAL A C 1
ATOM 4452 O O . VAL A 1 569 ? -8.335 3.443 18.081 1.00 90.50 569 VAL A O 1
ATOM 4455 N N . ILE A 1 570 ? -7.424 5.301 18.929 1.00 90.38 570 ILE A N 1
ATOM 4456 C CA . ILE A 1 570 ? -6.678 4.646 20.003 1.00 90.38 570 ILE A CA 1
ATOM 4457 C C . ILE A 1 570 ? -7.507 4.725 21.284 1.00 90.38 570 ILE A C 1
ATOM 4459 O O . ILE A 1 570 ? -7.709 5.798 21.861 1.00 90.38 570 ILE A O 1
ATOM 4463 N N . VAL A 1 571 ? -8.013 3.576 21.735 1.00 91.19 571 VAL A N 1
ATOM 4464 C CA . VAL A 1 571 ? -8.811 3.484 22.963 1.00 91.19 571 VAL A CA 1
ATOM 4465 C C . VAL A 1 571 ? -7.895 3.430 24.178 1.00 91.19 571 VAL A C 1
ATOM 4467 O O . VAL A 1 571 ? -7.145 2.478 24.374 1.00 91.19 571 VAL A O 1
ATOM 4470 N N . VAL A 1 572 ? -8.013 4.430 25.046 1.00 91.69 572 VAL A N 1
ATOM 4471 C CA . VAL A 1 572 ? -7.299 4.496 26.321 1.00 91.69 572 VAL A CA 1
ATOM 4472 C C . VAL A 1 572 ? -8.288 4.223 27.445 1.00 91.69 572 VAL A C 1
ATOM 4474 O O . VAL A 1 572 ? -9.286 4.930 27.604 1.00 91.69 572 VAL A O 1
ATOM 4477 N N . ASN A 1 573 ? -8.010 3.203 28.259 1.00 90.19 573 ASN A N 1
ATOM 4478 C CA . ASN A 1 573 ? -8.821 2.906 29.436 1.00 90.19 573 ASN A CA 1
ATOM 4479 C C . ASN A 1 573 ? -8.633 3.996 30.506 1.00 90.19 573 ASN A C 1
ATOM 4481 O O . ASN A 1 573 ? -7.705 3.947 31.317 1.00 90.19 573 ASN A O 1
ATOM 4485 N N . ALA A 1 574 ? -9.551 4.960 30.528 1.00 91.31 574 ALA A N 1
ATOM 4486 C CA . ALA A 1 574 ? -9.514 6.113 31.418 1.00 91.31 574 ALA A CA 1
ATOM 4487 C C . ALA A 1 574 ? -10.140 5.843 32.803 1.00 91.31 574 ALA A C 1
ATOM 4489 O O . ALA A 1 574 ? -10.163 6.733 33.664 1.00 91.31 574 ALA A O 1
ATOM 4490 N N . ALA A 1 575 ? -10.622 4.617 33.054 1.00 89.50 575 ALA A N 1
ATOM 4491 C CA . ALA A 1 575 ? -11.110 4.198 34.369 1.00 89.50 575 ALA A CA 1
ATOM 4492 C C . ALA A 1 575 ? -9.966 3.996 35.382 1.00 89.50 575 ALA A C 1
ATOM 4494 O O . ALA A 1 575 ? -10.215 3.982 36.590 1.00 89.50 575 ALA A O 1
ATOM 4495 N N . ARG A 1 576 ? -8.719 3.879 34.898 1.00 90.81 576 ARG A N 1
ATOM 4496 C CA . ARG A 1 576 ? -7.489 3.762 35.699 1.00 90.81 576 ARG A CA 1
ATOM 4497 C C . ARG A 1 576 ? -7.138 5.080 36.429 1.00 90.81 576 ARG A C 1
ATOM 4499 O O . ARG A 1 576 ? -7.724 6.121 36.118 1.00 90.81 576 ARG A O 1
ATOM 4506 N N . PRO A 1 577 ? -6.206 5.052 37.408 1.00 90.88 577 PRO A N 1
ATOM 4507 C CA . PRO A 1 577 ? -5.689 6.262 38.052 1.00 90.88 577 PRO A CA 1
ATOM 4508 C C . PRO A 1 577 ? -5.122 7.266 37.044 1.00 90.88 577 PRO A C 1
ATOM 4510 O O . PRO A 1 577 ? -4.591 6.867 36.006 1.00 90.88 577 PRO A O 1
ATOM 4513 N N . LYS A 1 578 ? -5.229 8.562 37.363 1.00 90.12 578 LYS A N 1
ATOM 4514 C CA . LYS A 1 578 ? -4.884 9.674 36.464 1.00 90.12 578 LYS A CA 1
ATOM 4515 C C . LYS A 1 578 ? -3.467 9.538 35.909 1.00 90.12 578 LYS A C 1
ATOM 4517 O O . LYS A 1 578 ? -3.274 9.694 34.713 1.00 90.12 578 LYS A O 1
ATOM 4522 N N . GLU A 1 579 ? -2.507 9.222 36.765 1.00 92.50 579 GLU A N 1
ATOM 4523 C CA . GLU A 1 579 ? -1.082 9.154 36.443 1.00 92.50 579 GLU A CA 1
ATOM 4524 C C . GLU A 1 579 ? -0.813 8.092 35.370 1.00 92.50 579 GLU A C 1
ATOM 4526 O O . GLU A 1 579 ? -0.125 8.366 34.395 1.00 92.50 579 GLU A O 1
ATOM 4531 N N . VAL A 1 580 ? -1.460 6.928 35.484 1.00 90.62 580 VAL A N 1
ATOM 4532 C CA . VAL A 1 580 ? -1.342 5.827 34.514 1.00 90.62 580 VAL A CA 1
ATOM 4533 C C . VAL A 1 580 ? -1.997 6.178 33.178 1.00 90.62 580 VAL A C 1
ATOM 4535 O O . VAL A 1 580 ? -1.516 5.787 32.118 1.00 90.62 580 VAL A O 1
ATOM 4538 N N . VAL A 1 581 ? -3.125 6.894 33.208 1.00 92.12 581 VAL A N 1
ATOM 4539 C CA . VAL A 1 581 ? -3.792 7.351 31.980 1.00 92.12 581 VAL A CA 1
ATOM 4540 C C . VAL A 1 581 ? -2.916 8.366 31.249 1.00 92.12 581 VAL A C 1
ATOM 4542 O O . VAL A 1 581 ? -2.785 8.271 30.033 1.00 92.12 581 VAL A O 1
ATOM 4545 N N . LEU A 1 582 ? -2.316 9.311 31.979 1.00 93.12 582 LEU A N 1
ATOM 4546 C CA . LEU A 1 582 ? -1.412 10.303 31.405 1.00 93.12 582 LEU A CA 1
ATOM 4547 C C . LEU A 1 582 ? -0.166 9.641 30.821 1.00 93.12 582 LEU A C 1
ATOM 4549 O O . LEU A 1 582 ? 0.142 9.909 29.671 1.00 93.12 582 LEU A O 1
ATOM 4553 N N . GLU A 1 583 ? 0.485 8.732 31.548 1.00 91.25 583 GLU A N 1
ATOM 4554 C CA . GLU A 1 583 ? 1.653 7.988 31.058 1.00 91.25 583 GLU A CA 1
ATOM 4555 C C . GLU A 1 583 ? 1.359 7.264 29.734 1.00 91.25 583 GLU A C 1
ATOM 4557 O O . GLU A 1 583 ? 2.001 7.562 28.731 1.00 91.25 583 GLU A O 1
ATOM 4562 N N . ASN A 1 584 ? 0.297 6.448 29.681 1.00 88.56 584 ASN A N 1
ATOM 4563 C CA . ASN A 1 584 ? -0.098 5.743 28.453 1.00 88.56 584 ASN A CA 1
ATOM 4564 C C . ASN A 1 584 ? -0.374 6.700 27.283 1.00 88.56 584 ASN A C 1
ATOM 4566 O O . ASN A 1 584 ? -0.041 6.405 26.138 1.00 88.56 584 ASN A O 1
ATOM 4570 N N . VAL A 1 585 ? -1.024 7.837 27.551 1.00 93.50 585 VAL A N 1
ATOM 4571 C CA . VAL A 1 585 ? -1.293 8.838 26.513 1.00 93.50 585 VAL A CA 1
ATOM 4572 C C . VAL A 1 585 ? 0.001 9.492 26.037 1.00 93.50 585 VAL A C 1
ATOM 4574 O O . VAL A 1 585 ? 0.154 9.701 24.838 1.00 93.50 585 VAL A O 1
ATOM 4577 N N . MET A 1 586 ? 0.930 9.809 26.940 1.00 93.19 586 MET A N 1
ATOM 4578 C CA . MET A 1 586 ? 2.213 10.402 26.563 1.00 93.19 586 MET A CA 1
ATOM 4579 C C . MET A 1 586 ? 3.060 9.445 25.744 1.00 93.19 586 MET A C 1
ATOM 4581 O O . MET A 1 586 ? 3.698 9.906 24.806 1.00 93.19 586 MET A O 1
ATOM 4585 N N . ASP A 1 587 ? 3.040 8.151 26.051 1.00 87.25 587 ASP A N 1
ATOM 4586 C CA . ASP A 1 587 ? 3.753 7.145 25.264 1.00 87.25 587 ASP A CA 1
ATOM 4587 C C . ASP A 1 587 ? 3.196 7.076 23.841 1.00 87.25 587 ASP A C 1
ATOM 4589 O O . ASP A 1 587 ? 3.961 7.167 22.884 1.00 87.25 587 ASP A O 1
ATOM 4593 N N . VAL A 1 588 ? 1.866 7.045 23.698 1.00 88.19 588 VAL A N 1
ATOM 4594 C CA . VAL A 1 588 ? 1.197 7.071 22.387 1.00 88.19 588 VAL A CA 1
ATOM 4595 C C . VAL A 1 588 ? 1.508 8.360 21.623 1.00 88.19 588 VAL A C 1
ATOM 4597 O O . VAL A 1 588 ? 1.866 8.313 20.451 1.00 88.19 588 VAL A O 1
ATOM 4600 N N . VAL A 1 589 ? 1.386 9.530 22.257 1.00 90.88 589 VAL A N 1
ATOM 4601 C CA . VAL A 1 589 ? 1.672 10.814 21.593 1.00 90.88 589 VAL A CA 1
ATOM 4602 C C . VAL A 1 589 ? 3.151 10.923 21.232 1.00 90.88 589 VAL A C 1
ATOM 4604 O O . VAL A 1 589 ? 3.472 11.403 20.148 1.00 90.88 589 VAL A O 1
ATOM 4607 N N . ASN A 1 590 ? 4.049 10.464 22.105 1.00 88.50 590 ASN A N 1
ATOM 4608 C CA . ASN A 1 590 ? 5.476 10.439 21.825 1.00 88.50 590 ASN A CA 1
ATOM 4609 C C . ASN A 1 590 ? 5.774 9.522 20.645 1.00 88.50 590 ASN A C 1
ATOM 4611 O O . ASN A 1 590 ? 6.487 9.947 19.751 1.00 88.50 590 ASN A O 1
ATOM 4615 N N . GLU A 1 591 ? 5.220 8.309 20.603 1.00 83.06 591 GLU A N 1
ATOM 4616 C CA . GLU A 1 591 ? 5.360 7.402 19.460 1.00 83.06 591 GLU A CA 1
ATOM 4617 C C . GLU A 1 591 ? 4.918 8.104 18.174 1.00 83.06 591 GLU A C 1
ATOM 4619 O O . GLU A 1 591 ? 5.705 8.216 17.245 1.00 83.06 591 GLU A O 1
ATOM 4624 N N . ILE A 1 592 ? 3.727 8.702 18.157 1.00 83.75 592 ILE A N 1
ATOM 4625 C CA . ILE A 1 592 ? 3.193 9.383 16.971 1.00 83.75 592 ILE A CA 1
ATOM 4626 C C . ILE A 1 592 ? 4.067 10.568 16.528 1.00 83.75 592 ILE A C 1
ATOM 4628 O O . ILE A 1 592 ? 4.270 10.752 15.334 1.00 83.75 592 ILE A O 1
ATOM 4632 N N . LEU A 1 593 ? 4.593 11.367 17.463 1.00 83.44 593 LEU A N 1
ATOM 4633 C CA . LEU A 1 593 ? 5.405 12.553 17.149 1.00 83.44 593 LEU A CA 1
ATOM 4634 C C . LEU A 1 593 ? 6.893 12.258 16.908 1.00 83.44 593 LEU A C 1
ATOM 4636 O O . LEU A 1 593 ? 7.582 13.089 16.323 1.00 83.44 593 LEU A O 1
ATOM 4640 N N . SER A 1 594 ? 7.417 11.141 17.418 1.00 73.00 594 SER A N 1
ATOM 4641 C CA . SER A 1 594 ? 8.849 10.803 17.370 1.00 73.00 594 SER A CA 1
ATOM 4642 C C . SER A 1 594 ? 9.241 9.958 16.167 1.00 73.00 594 SER A C 1
ATOM 4644 O O . SER A 1 594 ? 10.430 9.715 15.976 1.00 73.00 594 SER A O 1
ATOM 4646 N N . LEU A 1 595 ? 8.278 9.513 15.361 1.00 56.28 595 LEU A N 1
ATOM 4647 C CA . LEU A 1 595 ? 8.548 8.707 14.180 1.00 56.28 595 LEU A CA 1
ATOM 4648 C C . LEU A 1 595 ? 9.153 9.593 13.077 1.00 56.28 595 LEU A C 1
ATOM 4650 O O . LEU A 1 595 ? 8.454 10.453 12.538 1.00 56.28 595 LEU A O 1
ATOM 4654 N N . PRO A 1 596 ? 10.443 9.418 12.723 1.00 45.94 596 PRO A N 1
ATOM 4655 C CA . PRO A 1 596 ? 10.965 10.016 11.507 1.00 45.94 596 PRO A CA 1
ATOM 4656 C C . PRO A 1 596 ? 10.262 9.376 10.308 1.00 45.94 596 PRO A C 1
ATOM 4658 O O . PRO A 1 596 ? 9.964 8.177 10.330 1.00 45.94 596 PRO A O 1
ATOM 4661 N N . SER A 1 597 ? 10.052 10.159 9.250 1.00 41.03 597 SER A N 1
ATOM 4662 C CA . SER A 1 597 ? 9.762 9.658 7.908 1.00 41.03 597 SER A CA 1
ATOM 4663 C C . SER A 1 597 ? 10.758 8.538 7.624 1.00 41.03 597 SER A C 1
ATOM 4665 O O . SER A 1 597 ? 11.964 8.795 7.539 1.00 41.03 597 SER A O 1
ATOM 4667 N N . GLN A 1 598 ? 10.302 7.285 7.564 1.00 31.77 598 GLN A N 1
ATOM 4668 C CA . GLN A 1 598 ? 11.195 6.218 7.142 1.00 31.77 598 GLN A CA 1
ATOM 4669 C C . GLN A 1 598 ? 11.598 6.549 5.709 1.00 31.77 598 GLN A C 1
ATOM 4671 O O . GLN A 1 598 ? 10.779 6.575 4.791 1.00 31.77 598 GLN A O 1
ATOM 4676 N N . SER A 1 599 ? 12.874 6.888 5.552 1.00 25.97 599 SER A N 1
ATOM 4677 C CA . SER A 1 599 ? 13.535 6.864 4.264 1.00 25.97 599 SER A CA 1
ATOM 4678 C C . SER A 1 599 ? 13.356 5.444 3.756 1.00 25.97 599 SER A C 1
ATOM 4680 O O . SER A 1 599 ? 13.818 4.494 4.385 1.00 25.97 599 SER A O 1
ATOM 4682 N N . VAL A 1 600 ? 12.617 5.319 2.659 1.00 25.53 600 VAL A N 1
ATOM 4683 C CA . VAL A 1 600 ? 12.661 4.131 1.817 1.00 25.53 600 VAL A CA 1
ATOM 4684 C C . VAL A 1 600 ? 14.141 3.941 1.479 1.00 25.53 600 VAL A C 1
ATOM 4686 O O . VAL A 1 600 ? 14.744 4.826 0.869 1.00 25.53 600 VAL A O 1
ATOM 4689 N N . MET A 1 601 ? 14.741 2.882 2.023 1.00 23.67 601 MET A N 1
ATOM 4690 C CA . MET A 1 601 ? 15.987 2.323 1.505 1.00 23.67 601 MET A CA 1
ATOM 4691 C C . MET A 1 601 ? 15.628 1.358 0.395 1.00 23.67 601 MET A C 1
ATOM 4693 O O . MET A 1 601 ? 14.680 0.570 0.627 1.00 23.67 601 MET A O 1
#

pLDDT: mean 84.51, std 14.71, range [23.67, 98.62]

InterPro domains:
  IPR006001 Carbohydrate kinase, thermoresistant glucokinase [PTHR43442] (415-590)
  IPR006001 Carbohydrate kinase, thermoresistant glucokinase [TIGR01313] (417-590)
  IPR006001 Carbohydrate kinase, thermoresistant glucokinase [cd02021] (416-574)
  IPR013120 Fatty acyl-CoA reductase-like, NAD-binding domain [PF07993] (48-245)
  IPR027417 P-loop containing nucleoside triphosphate hydrolase [G3DSA:3.40.50.300] (407-598)
  IPR027417 P-loop containing nucleoside triphosphate hydrolase [SSF52540] (415-593)
  IPR036291 NAD(P)-binding domain superfamily [SSF51735] (46-342)

Secondary structure (DSSP, 8-state):
--PPPPP--PPPPPPHHHHHHHHHHHHSS-PPPP--------SEEEEEE-TTSHHHHHHHHHHHT-TTEEEEEEEE--SSHHHHHHHHHHHHHHTT-GGGS-HHHHTTEEEEE--TT-SSGGG--HHHHHHHHHH-SEEEE------TTS-GGGGHHHHHHHHHHHHHHHS-SSSSPPEEEEEEEGGGGTT-SSSEE-SS--S-GGGS-SSHHHHHHHHHHHHHHHHHHHSS--EEEEEE-SSEE--S-TT--SS-HHHHHHHHHHHTTEEE----EE--EEHHHHHHHHHHHHH-TT--EEEE-S-S--EEIIIIIHHHHHHHT--PEEE-HHHHHHHHHHH-TTTHHHHHHHHHHHTGGG-TT-EE--HHHHHH-HHHHH--SS-HHHHHHHHHHHHHPPTT----TTTT-EEEEEEES-TTSSHHHHHHHHHHHH---EE-GGGGS-HHHHHHHHTT----HHHHHHHHHHHHHHHHHHHHT--SSEEEEE----SHHHHHHHHGGGGS-SS-EEEEEEEEE---HHHHHHHHHHHHHHH--S--GGGHHHHHHT-PPPPTT-TTEEEEETTS-HHHHHHHHHHHHHHHHH-------

Nearest PDB structures (foldseek):
  8aep-assembly1_B  TM=8.276E-01  e=1.657E-23  Neurospora crassa
  4w4t-assembly1_B  TM=8.093E-01  e=9.727E-20  Stigmatella aurantiaca
  8v1x-assembly1_A  TM=8.239E-01  e=2.054E-18  Streptomyces coelicolor
  5msp-assembly1_A  TM=7.603E-01  e=5.841E-14  Segniliparus rugosus ATCC BAA-974
  4eun-assembly1_A-2  TM=8.860E-01  e=1.478E-10  Janibacter sp. HTCC2649

Organism: Aspergillus clavatus (strain ATCC 1007 / CBS 513.65 / DSM 816 / NCTC 3887 / NRRL 1 / QM 1276 / 107) (NCBI:txid344612)

Solvent-accessible surface area (backbone atoms only — not comparable to full-atom values): 32698 Å² total; per-residue (Å²): 140,80,84,77,83,77,81,79,76,75,77,78,79,77,53,69,64,58,48,41,52,52,50,31,58,69,62,54,58,86,79,76,80,62,63,68,28,92,57,92,78,76,71,36,24,36,35,30,32,39,31,62,45,72,55,24,31,39,37,51,60,55,47,38,72,36,87,55,39,61,33,40,39,30,36,28,84,39,98,36,41,44,52,18,39,47,49,39,51,46,39,22,46,56,42,43,46,45,80,78,47,50,75,74,35,52,68,22,57,42,33,36,27,25,36,57,74,36,88,60,66,40,46,33,54,71,70,62,44,50,48,47,30,51,55,42,42,30,38,40,42,56,61,67,79,87,46,76,84,43,56,46,79,78,38,48,46,53,45,52,30,53,44,52,54,52,50,45,32,35,61,23,46,25,68,62,72,19,34,40,31,38,56,41,48,48,43,33,41,66,51,38,86,72,54,57,33,67,55,53,83,74,96,55,70,76,14,21,39,93,31,14,43,27,43,37,43,42,31,40,53,52,28,48,50,46,46,32,72,77,45,90,42,46,28,33,36,36,21,26,70,91,55,42,35,76,83,68,36,75,64,64,83,68,64,24,52,69,61,51,53,54,52,53,18,60,76,72,45,30,40,61,61,48,99,24,61,35,73,45,33,41,26,65,38,46,26,51,23,52,49,38,42,62,71,37,93,87,52,62,50,44,29,32,53,59,54,87,47,76,41,37,39,62,86,42,48,48,58,54,44,56,74,71,77,49,88,57,46,77,30,52,54,70,58,36,51,51,56,40,38,76,76,40,62,90,50,46,73,61,54,51,54,39,50,42,57,41,29,52,75,79,46,84,73,62,43,70,39,33,68,68,35,34,71,60,10,58,45,45,66,68,51,72,40,84,44,76,68,48,49,51,52,53,50,53,30,62,66,70,59,68,93,81,77,80,72,54,67,70,76,60,49,34,38,38,39,33,32,22,35,58,75,51,41,44,48,71,60,51,47,50,52,48,23,70,74,70,63,30,54,77,44,64,44,80,76,54,46,50,75,65,56,50,51,34,51,71,71,72,39,82,80,52,69,76,62,44,55,60,30,54,53,49,46,50,53,53,49,52,55,49,56,76,74,47,91,50,64,33,37,36,32,35,38,74,51,33,32,67,74,50,43,54,62,54,52,51,56,42,73,76,50,98,55,48,38,46,63,36,33,45,31,26,44,63,88,56,59,64,62,26,27,56,46,25,50,52,43,35,73,77,68,68,51,88,69,63,46,82,52,41,65,67,44,60,75,53,49,52,77,82,54,94,76,47,55,49,54,47,78,41,68,36,75,54,61,67,68,61,42,46,51,57,49,49,52,52,51,45,53,70,72,66,61,69,64,78,74,85,125